Protein AF-A0AAV7EIC9-F1 (afdb_monomer_lite)

Sequence (655 aa):
MGVKTHQNSTESPRNNSTDSPRREMGEIDTRAPFQSVKAARSLFGEGASVTDSPTLKRPKTPASNEKVFVKETELHLALKVLNKFKEQLKNAEITRTQALSELEKAKRTVEELTQKLKTVTESKESALKATEAAKNEAKLLEDRSSADEKDDAAWKQELDNVREQYAAAISELDVAKQELRKIRQDFDASISAKVSAYKQTEGAELAAAANMDKASELSKEIALVQDSLAHVKLACVQAQEEQARIVTEKDAQKKSSILALEEIHKKLDTLKKEFDPEMARSLEEKLAETTTEVGVVELELQKLKLADLESVNTVTSELDDAKGTLQKVVEEESTLRNLVDSLKQEIESVKKEHSEMKEKEAEAESVAGNLHVRLRKTKSELELAMAAEAKARGSSEELMTTLQQLSVECQNAKKEAEKLKKEAEELKREAEAARVALTETEKKLEVALREAEGAKASEAIALDQIKILSEKTNAFRASTSEYAAQITISKDEHETLSKKVDESNSLAEMKVAAALAQVEAVRASENEALKRLEVLEKEIEEAEAATTEALKRAEMAEAAKRAVEGELRRWREKEQKKATDAATRILAETDKPVEGTPVQAEKRNPASTHAGSHKPEKTPSSKKSLLPTLSGIFQRRKSQLDGSSPSYLPGEKPV

Secondary structure (DSSP, 8-state):
--------------------PPPP-PPPP-------TTSGGGS------------PPP----HHHHHHHHHHHHHHHHHHHHHHHHHHHHHHHHHHHHHHHHHHHHHHHHHHHHHHHHHHHHHHHHHHHHHHHHHHHHHHHHHHHTS--S-TTHHHHHHHHHHHHHHHHHHHHHHHHHHHHHHHHHHHHHHHHHHHHHHHHHHHHHHHHHHHHHHHHHHHHHHHHHHHHHHHHHHHHHHHHHHHHHHHHHHHHHHHHHHHHHHHHHHHHHHHHS--SHHHHHHHHTTTTTTSSS-TTTHHHHHHHHHHHHHHHHHHHHHHHHHHHHHHHHHHHHHHHHHHHHHHHHHHHHHHHHHHHHHHHHHHHHHHHHHHHHHHHHHHHHHHHHHHHHHHHHHHHHHHHHHHHHHHHHHHHHHHHHHHHHHHHHHHHHHHHHHHHHHHHHHHHHHHHHHHHHHHHHHHHHHHHHHHHHHHHHHHHHH--S--------HHHHHHHHHHHHHHHHHHHHHHHHHHHHHHHHHHHHHHHHHHHHHHHHHHHHHHHHHHHHHHHHHHHHHHHHHHHHHHHHHHHHHHHHHHHHHHHHHHHSS-----------------------------------PPP--------------------------

Radius of gyration: 68.87 Å; chains: 1; bounding box: 153×77×237 Å

InterPro domains:
  IPR008545 WEB family [PF05701] (27-577)

Foldseek 3Di:
DDDDDDDDDDDDDDDDDDDDDDDDDDDDDDDDDDDDPPPVVPPDDDDDDDDDDDDDDDDDDPPLVVVLVVLVVVLVVLVVVLVVLVVVLVVLVVVLVVLVVVLVVLVVVLVVLVVVLVVLVVQLVVLVVQLVVLVVVLVVLVVVVVPDDPDPPPSVVVSVVSVVSNVVSVVSNVVSVVVNVVSVVVNVVSVVVNVVSVVVSVVSVVVSVVSVVVSVVSVVVSVVSVVVSVVSVVVVVVVVVVVVVVVVVVVVVVVVVVVVVVVVVVVVVVVVVVDDPPVVVVVVVVVVPVPPDPPPPPCVVVVVVVVVVVVVVVVVVVVVVVVVVVVVVVVVVVVVVVVVVVVVVVVVVVVVVVVVVVVVVVVVVVVVVVVVVVVVVVVVVVVVVVVVVVVVVVVVVVVVVVVVVVVVVVVVVVVVVVVVVVVVVVVVVVVVVVVVVVVVVVVVVVVVVVVVVVVVVVVVVVVVVVVVVVVVVVVVVVPPPDDPPPPCDDPVRVVVVVVVVVVVVVVVVVVVVVVVVVVVVVVVVVVVVVVVVVVVVVVVVVVVVVVVVVVVVVVVVVVVVVVVVVVVVVVVVVVVVVVVVVVVVVVVVVPDDDDDDDDDDDDDDDDDDDDDDDDDDDDDDDDDDDDDDDDDDDDDDDDDDDDDDDDDDDDDDDD

pLDDT: mean 75.14, std 21.31, range [27.12, 96.81]

Structure (mmCIF, N/CA/C/O backbone):
data_AF-A0AAV7EIC9-F1
#
_entry.id   AF-A0AAV7EIC9-F1
#
loop_
_atom_site.group_PDB
_atom_site.id
_atom_site.type_symbol
_atom_site.label_atom_id
_atom_site.label_alt_id
_atom_site.label_comp_id
_atom_site.label_asym_id
_atom_site.label_entity_id
_atom_site.label_seq_id
_atom_site.pdbx_PDB_ins_code
_atom_site.Cartn_x
_atom_site.Cartn_y
_atom_site.Cartn_z
_atom_site.occupancy
_atom_site.B_iso_or_equiv
_atom_site.auth_seq_id
_atom_site.auth_comp_id
_atom_site.auth_asym_id
_atom_site.auth_atom_id
_atom_site.pdbx_PDB_model_num
ATOM 1 N N . MET A 1 1 ? 23.488 -12.835 75.797 1.00 42.81 1 MET A N 1
ATOM 2 C CA . MET A 1 1 ? 23.343 -11.803 74.748 1.00 42.81 1 MET A CA 1
ATOM 3 C C . MET A 1 1 ? 21.946 -12.007 74.172 1.00 42.81 1 MET A C 1
ATOM 5 O O . MET A 1 1 ? 21.730 -13.027 73.548 1.00 42.81 1 MET A O 1
ATOM 9 N N . GLY A 1 2 ? 20.896 -11.356 74.675 1.00 34.75 2 GLY A N 1
ATOM 10 C CA . GLY A 1 2 ? 20.573 -9.943 74.452 1.00 34.75 2 GLY A CA 1
ATOM 11 C C . GLY A 1 2 ? 19.811 -9.807 73.123 1.00 34.75 2 GLY A C 1
ATOM 12 O O . GLY A 1 2 ? 20.437 -10.066 72.112 1.00 34.75 2 GLY A O 1
ATOM 13 N N . VAL A 1 3 ? 18.540 -9.414 72.978 1.00 33.09 3 VAL A N 1
ATOM 14 C CA . VAL A 1 3 ? 17.370 -9.139 73.837 1.00 33.09 3 VAL A CA 1
ATOM 15 C C . VAL A 1 3 ? 16.233 -8.729 72.852 1.00 33.09 3 VAL A C 1
ATOM 17 O O . VAL A 1 3 ? 16.550 -8.088 71.860 1.00 33.09 3 VAL A O 1
ATOM 20 N N . LYS A 1 4 ? 14.957 -9.044 73.163 1.00 34.38 4 LYS A N 1
ATOM 21 C CA . LYS A 1 4 ? 13.682 -8.351 72.773 1.00 34.38 4 LYS A CA 1
ATOM 22 C C . LYS A 1 4 ? 13.285 -8.216 71.280 1.00 34.38 4 LYS A C 1
ATOM 24 O O . LYS A 1 4 ? 14.040 -7.698 70.480 1.00 34.38 4 LYS A O 1
ATOM 29 N N . THR A 1 5 ? 12.161 -8.798 70.828 1.00 36.38 5 THR A N 1
ATOM 30 C CA . THR A 1 5 ? 10.716 -8.396 70.892 1.00 36.38 5 THR A CA 1
ATOM 31 C C . THR A 1 5 ? 10.291 -7.209 70.015 1.00 36.38 5 THR A C 1
ATOM 33 O O . THR A 1 5 ? 10.964 -6.186 70.040 1.00 36.38 5 THR A O 1
ATOM 36 N N . HIS A 1 6 ? 9.058 -7.335 69.478 1.00 34.56 6 HIS A N 1
ATOM 37 C CA . HIS A 1 6 ? 8.118 -6.288 69.009 1.00 34.56 6 HIS A CA 1
ATOM 38 C C . HIS A 1 6 ? 8.383 -5.689 67.615 1.00 34.56 6 HIS A C 1
ATOM 40 O O . HIS A 1 6 ? 9.529 -5.543 67.228 1.00 34.56 6 HIS A O 1
ATOM 46 N N . GLN A 1 7 ? 7.409 -5.266 66.800 1.00 34.81 7 GLN A N 1
ATOM 47 C CA . GLN A 1 7 ? 5.943 -5.386 66.685 1.00 34.81 7 GLN A CA 1
ATOM 48 C C . GLN A 1 7 ? 5.580 -4.663 65.364 1.00 34.81 7 GLN A C 1
ATOM 50 O O . GLN A 1 7 ? 6.291 -3.743 64.976 1.00 34.81 7 GLN A O 1
ATOM 55 N N . ASN A 1 8 ? 4.411 -4.993 64.810 1.00 30.36 8 ASN A N 1
ATOM 56 C CA . ASN A 1 8 ? 3.481 -4.100 64.099 1.00 30.36 8 ASN A CA 1
ATOM 57 C C . ASN A 1 8 ? 3.755 -3.568 62.676 1.00 30.36 8 ASN A C 1
ATOM 59 O O . ASN A 1 8 ? 4.689 -2.811 62.452 1.00 30.36 8 ASN A O 1
ATOM 63 N N . SER A 1 9 ? 2.729 -3.838 61.844 1.00 30.55 9 SER A N 1
ATOM 64 C CA . SER A 1 9 ? 2.040 -2.939 60.890 1.00 30.55 9 SER A CA 1
ATOM 65 C C . SER A 1 9 ? 2.854 -2.490 59.662 1.00 30.55 9 SER A C 1
ATOM 67 O O . SER A 1 9 ? 4.053 -2.300 59.751 1.00 30.55 9 SER A O 1
ATOM 69 N N . THR A 1 10 ? 2.323 -2.363 58.443 1.00 31.30 10 THR A N 1
ATOM 70 C CA . THR A 1 10 ? 1.071 -1.721 58.009 1.00 31.30 10 THR A CA 1
ATOM 71 C C . THR A 1 10 ? 0.826 -2.048 56.515 1.00 31.30 10 THR A C 1
ATOM 73 O O . THR A 1 10 ? 1.772 -2.293 55.775 1.00 31.30 10 THR A O 1
ATOM 76 N N . GLU A 1 11 ? -0.443 -1.962 56.098 1.00 30.25 11 GLU A N 1
ATOM 77 C CA . GLU A 1 11 ? -0.931 -1.488 54.780 1.00 30.25 11 GLU A CA 1
ATOM 78 C C . GLU A 1 11 ? -0.832 -2.353 53.493 1.00 30.25 11 GLU A C 1
ATOM 80 O O . GLU A 1 11 ? 0.192 -2.532 52.845 1.00 30.25 11 GLU A O 1
ATOM 85 N N . SER A 1 12 ? -2.027 -2.806 53.091 1.00 31.64 12 SER A N 1
ATOM 86 C CA . SER A 1 12 ? -2.542 -3.057 51.727 1.00 31.64 12 SER A CA 1
ATOM 87 C C . SER A 1 12 ? -2.731 -1.731 50.932 1.00 31.64 12 SER A C 1
ATOM 89 O O . SER A 1 12 ? -2.602 -0.682 51.557 1.00 31.64 12 SER A O 1
ATOM 91 N N . PRO A 1 13 ? -3.297 -1.679 49.695 1.00 47.28 13 PRO A N 1
ATOM 92 C CA . PRO A 1 13 ? -3.293 -2.596 48.529 1.00 47.28 13 PRO A CA 1
ATOM 93 C C . PRO A 1 13 ? -3.306 -1.869 47.131 1.00 47.28 13 PRO A C 1
ATOM 95 O O . PRO A 1 13 ? -3.344 -0.647 47.066 1.00 47.28 13 PRO A O 1
ATOM 98 N N . ARG A 1 14 ? -3.476 -2.649 46.031 1.00 33.47 14 ARG A N 1
ATOM 99 C CA . ARG A 1 14 ? -4.069 -2.290 44.696 1.00 33.47 14 ARG A CA 1
ATOM 100 C C . ARG A 1 14 ? -3.227 -1.376 43.773 1.00 33.47 14 ARG A C 1
ATOM 102 O O . ARG A 1 14 ? -2.422 -0.600 44.242 1.00 33.47 14 ARG A O 1
ATOM 109 N N . ASN A 1 15 ? -3.332 -1.360 42.440 1.00 32.25 15 ASN A N 1
ATOM 110 C CA . ASN A 1 15 ? -4.218 -1.946 41.424 1.00 32.25 15 ASN A CA 1
ATOM 111 C C . ASN A 1 15 ? -3.522 -1.756 40.055 1.00 32.25 15 ASN A C 1
ATOM 113 O O . ASN A 1 15 ? -2.793 -0.783 39.897 1.00 32.25 15 ASN A O 1
ATOM 117 N N . ASN A 1 16 ? -3.824 -2.585 39.050 1.00 27.12 16 ASN A N 1
ATOM 118 C CA . ASN A 1 16 ? -3.844 -2.146 37.648 1.00 27.12 16 ASN A CA 1
ATOM 119 C C . ASN A 1 16 ? -4.686 -3.106 36.794 1.00 27.12 16 ASN A C 1
ATOM 121 O O . ASN A 1 16 ? -4.271 -4.225 36.513 1.00 27.12 16 ASN A O 1
ATOM 125 N N . SER A 1 17 ? -5.854 -2.623 36.374 1.00 32.50 17 SER A N 1
ATOM 126 C CA . SER A 1 17 ? -6.601 -3.053 35.183 1.00 32.50 17 SER A CA 1
ATOM 127 C C . SER A 1 17 ? -7.650 -1.963 34.917 1.00 32.50 17 SER A C 1
ATOM 129 O O . SER A 1 17 ? -8.604 -1.832 35.677 1.00 32.50 17 SER A O 1
ATOM 131 N N . THR A 1 18 ? -7.342 -0.944 34.112 1.00 33.22 18 THR A N 1
ATOM 132 C CA . THR A 1 18 ? -7.684 -0.845 32.677 1.00 33.22 18 THR A CA 1
ATOM 133 C C . THR A 1 18 ? -9.107 -1.286 32.361 1.00 33.22 18 THR A C 1
ATOM 135 O O . THR A 1 18 ? -9.362 -2.459 32.100 1.00 33.22 18 THR A O 1
ATOM 138 N N . ASP A 1 19 ? -9.993 -0.296 32.342 1.00 31.25 19 ASP A N 1
ATOM 139 C CA . ASP A 1 19 ? -11.338 -0.370 31.791 1.00 31.25 19 ASP A CA 1
ATOM 140 C C . ASP A 1 19 ? -11.362 0.319 30.412 1.00 31.25 19 ASP A C 1
ATOM 142 O O . ASP A 1 19 ? -10.590 1.245 30.132 1.00 31.25 19 ASP A O 1
ATOM 146 N N . SER A 1 20 ? -12.219 -0.161 29.518 1.00 38.59 20 SER A N 1
ATOM 147 C CA . SER A 1 20 ? -12.491 0.416 28.198 1.00 38.59 20 SER A CA 1
ATOM 148 C C . SER A 1 20 ? -13.968 0.216 27.841 1.00 38.59 20 SER A C 1
ATOM 150 O O . SER A 1 20 ? -14.608 -0.714 28.317 1.00 38.59 20 SER A O 1
ATOM 152 N N . PRO A 1 21 ? -14.543 1.115 27.024 1.00 48.31 21 PRO A N 1
ATOM 153 C CA . PRO A 1 21 ? -15.693 1.914 27.438 1.00 48.31 21 PRO A CA 1
ATOM 154 C C . PRO A 1 21 ? -17.033 1.375 26.930 1.00 48.31 21 PRO A C 1
ATOM 156 O O . PRO A 1 21 ? -17.124 0.766 25.859 1.00 48.31 21 PRO A O 1
ATOM 159 N N . ARG A 1 22 ? -18.109 1.695 27.659 1.00 33.72 22 ARG A N 1
ATOM 160 C CA . ARG A 1 22 ? -19.490 1.458 27.227 1.00 33.72 22 ARG A CA 1
ATOM 161 C C . ARG A 1 22 ? -20.173 2.706 26.696 1.00 33.72 22 ARG A C 1
ATOM 163 O O . ARG A 1 22 ? -19.945 3.823 27.135 1.00 33.72 22 ARG A O 1
ATOM 170 N N . ARG A 1 23 ? -20.997 2.426 25.693 1.00 33.53 23 ARG A N 1
ATOM 171 C CA . ARG A 1 23 ? -21.670 3.315 24.758 1.00 33.53 23 ARG A CA 1
ATOM 172 C C . ARG A 1 23 ? -22.960 3.872 25.372 1.00 33.53 23 ARG A C 1
ATOM 174 O O . ARG A 1 23 ? -23.758 3.127 25.928 1.00 33.53 23 ARG A O 1
ATOM 181 N N . GLU A 1 24 ? -23.112 5.173 25.203 1.00 36.16 24 GLU A N 1
ATOM 182 C CA . GLU A 1 24 ? -24.175 6.085 25.623 1.00 36.16 24 GLU A CA 1
ATOM 183 C C . GLU A 1 24 ? -25.475 5.873 24.807 1.00 36.16 24 GLU A C 1
ATOM 185 O O . GLU A 1 24 ? -25.420 5.686 23.588 1.00 36.16 24 GLU A O 1
ATOM 190 N N . MET A 1 25 ? -26.641 5.897 25.464 1.00 37.19 25 MET A N 1
ATOM 191 C CA . MET A 1 25 ? -27.967 6.056 24.842 1.00 37.19 25 MET A CA 1
ATOM 192 C C . MET A 1 25 ? -28.648 7.271 25.483 1.00 37.19 25 MET A C 1
ATOM 194 O O . MET A 1 25 ? -28.680 7.373 26.704 1.00 37.19 25 MET A O 1
ATOM 198 N N . GLY A 1 26 ? -29.131 8.196 24.647 1.00 37.78 26 GLY A N 1
ATOM 199 C CA . GLY A 1 26 ? -29.594 9.530 25.036 1.00 37.78 26 GLY A CA 1
ATOM 200 C C . GLY A 1 26 ? -31.025 9.608 25.581 1.00 37.78 26 GLY A C 1
ATOM 201 O O . GLY A 1 26 ? -31.898 8.826 25.205 1.00 37.78 26 GLY A O 1
ATOM 202 N N . GLU A 1 27 ? -31.244 10.602 26.441 1.00 42.41 27 GLU A N 1
ATOM 203 C CA . GLU A 1 27 ? -32.528 10.967 27.047 1.00 42.41 27 GLU A CA 1
ATOM 204 C C . GLU A 1 27 ? -33.327 11.954 26.175 1.00 42.41 27 GLU A C 1
ATOM 206 O O . GLU A 1 27 ? -32.766 12.809 25.488 1.00 42.41 27 GLU A O 1
ATOM 211 N N . ILE A 1 28 ? -34.658 11.836 26.216 1.00 39.53 28 ILE A N 1
ATOM 212 C CA . ILE A 1 28 ? -35.615 12.708 25.520 1.00 39.53 28 ILE A CA 1
ATOM 213 C C . ILE A 1 28 ? -36.147 13.760 26.505 1.00 39.53 28 ILE A C 1
ATOM 215 O O . ILE A 1 28 ? -36.681 13.419 27.557 1.00 39.53 28 ILE A O 1
ATOM 219 N N . ASP A 1 29 ? -36.039 15.033 26.119 1.00 42.50 29 ASP A N 1
ATOM 220 C CA . ASP A 1 29 ? -36.576 16.216 26.805 1.00 42.50 29 ASP A CA 1
ATOM 221 C C . ASP A 1 29 ? -38.111 16.314 26.653 1.00 42.50 29 ASP A C 1
ATOM 223 O O . ASP A 1 29 ? -38.640 16.308 25.539 1.00 42.50 29 ASP A O 1
ATOM 227 N N . THR A 1 30 ? -38.842 16.408 27.771 1.00 51.78 30 THR A N 1
ATOM 228 C CA . THR A 1 30 ? -40.317 16.454 27.824 1.00 51.78 30 THR A CA 1
ATOM 229 C C . THR A 1 30 ? -40.873 17.758 28.412 1.00 51.78 30 THR A C 1
ATOM 231 O O . THR A 1 30 ? -41.764 17.724 29.266 1.00 51.78 30 THR A O 1
ATOM 234 N N . ARG A 1 31 ? -40.390 18.934 27.998 1.00 55.50 31 ARG A N 1
ATOM 235 C CA . ARG A 1 31 ? -40.968 20.219 28.450 1.00 55.50 31 ARG A CA 1
ATOM 236 C C . ARG A 1 31 ? -41.865 20.910 27.414 1.00 55.50 31 ARG A C 1
ATOM 238 O O . ARG A 1 31 ? -41.378 21.421 26.413 1.00 55.50 31 ARG A O 1
ATOM 245 N N . ALA A 1 32 ? -43.160 21.034 27.741 1.00 46.91 32 ALA A N 1
ATOM 246 C CA . ALA A 1 32 ? -44.090 22.096 27.302 1.00 46.91 32 ALA A CA 1
ATOM 247 C C . ALA A 1 32 ? -45.323 22.162 28.266 1.00 46.91 32 ALA A C 1
ATOM 249 O O . ALA A 1 32 ? -45.526 21.213 29.020 1.00 46.91 32 ALA A O 1
ATOM 250 N N . PRO A 1 33 ? -46.116 23.259 28.338 1.00 53.97 33 PRO A N 1
ATOM 251 C CA . PRO A 1 33 ? -46.272 24.046 29.567 1.00 53.97 33 PRO A CA 1
ATOM 252 C C . PRO A 1 33 ? -47.653 23.966 30.256 1.00 53.97 33 PRO A C 1
ATOM 254 O O . PRO A 1 33 ? -48.680 23.671 29.652 1.00 53.97 33 PRO A O 1
ATOM 257 N N . PHE A 1 34 ? -47.663 24.292 31.549 1.00 46.66 34 PHE A N 1
ATOM 258 C CA . PHE A 1 34 ? -48.808 24.222 32.465 1.00 46.66 34 PHE A CA 1
ATOM 259 C C . PHE A 1 34 ? -49.866 25.314 32.195 1.00 46.66 34 PHE A C 1
ATOM 261 O O . PHE A 1 34 ? -49.526 26.494 32.101 1.00 46.66 34 PHE A O 1
ATOM 268 N N . GLN A 1 35 ? -51.153 24.939 32.160 1.00 44.91 35 GLN A N 1
ATOM 269 C CA . GLN A 1 35 ? -52.291 25.866 32.264 1.00 44.91 35 GLN A CA 1
ATOM 270 C C . GLN A 1 35 ? -52.958 25.788 33.653 1.00 44.91 35 GLN A C 1
ATOM 272 O O . GLN A 1 35 ? -52.961 24.757 34.319 1.00 44.91 35 GLN A O 1
ATOM 277 N N . SER A 1 36 ? -53.482 26.939 34.074 1.00 57.16 36 SER A N 1
ATOM 278 C CA . SER A 1 36 ? -53.923 27.351 35.415 1.00 57.16 36 SER A CA 1
ATOM 279 C C . SER A 1 36 ? -54.903 26.425 36.166 1.00 57.16 36 SER A C 1
ATOM 281 O O . SER A 1 36 ? -55.896 25.938 35.629 1.00 57.16 36 SER A O 1
ATOM 283 N N . VAL A 1 37 ? -54.673 26.324 37.482 1.00 49.69 37 VAL A N 1
ATOM 284 C CA . VAL A 1 37 ? -55.362 25.535 38.532 1.00 49.69 37 VAL A CA 1
ATOM 285 C C . VAL A 1 37 ? -56.864 25.864 38.703 1.00 49.69 37 VAL A C 1
ATOM 287 O O . VAL A 1 37 ? -57.566 25.243 39.497 1.00 49.69 37 VAL A O 1
ATOM 290 N N . LYS A 1 38 ? -57.418 26.805 37.931 1.00 50.28 38 LYS A N 1
ATOM 291 C CA . LYS A 1 38 ? -58.826 27.222 38.046 1.00 50.28 38 LYS A CA 1
ATOM 292 C C . LYS A 1 38 ? -59.818 26.317 37.292 1.00 50.28 38 LYS A C 1
ATOM 294 O O . LYS A 1 38 ? -61.005 26.368 37.591 1.00 50.28 38 LYS A O 1
ATOM 299 N N . ALA A 1 39 ? -59.354 25.464 36.372 1.00 50.66 39 ALA A N 1
ATOM 300 C CA . ALA A 1 39 ? -60.218 24.576 35.578 1.00 50.66 39 ALA A CA 1
ATOM 301 C C . ALA A 1 39 ? -60.496 23.199 36.225 1.00 50.66 39 ALA A C 1
ATOM 303 O O . ALA A 1 39 ? -61.476 22.546 35.881 1.00 50.66 39 ALA A O 1
ATOM 304 N N . ALA A 1 40 ? -59.698 22.761 37.207 1.00 51.38 40 ALA A N 1
ATOM 305 C CA . ALA A 1 40 ? -59.853 21.438 37.831 1.00 51.38 40 ALA A CA 1
ATOM 306 C C . ALA A 1 40 ? -60.915 21.380 38.950 1.00 51.38 40 ALA A C 1
ATOM 308 O O . ALA A 1 40 ? -61.180 20.314 39.500 1.00 51.38 40 ALA A O 1
ATOM 309 N N . ARG A 1 41 ? -61.548 22.510 39.295 1.00 41.44 41 ARG A N 1
ATOM 310 C CA . ARG A 1 41 ? -62.492 22.597 40.423 1.00 41.44 41 ARG A CA 1
ATOM 311 C C . ARG A 1 41 ? -63.969 22.415 40.037 1.00 41.44 41 ARG A C 1
ATOM 313 O O . ARG A 1 41 ? -64.828 22.566 40.893 1.00 41.44 41 ARG A O 1
ATOM 320 N N . SER A 1 42 ? -64.261 22.059 38.781 1.00 51.31 42 SER A N 1
ATOM 321 C CA . SER A 1 42 ? -65.627 21.800 38.284 1.00 51.31 42 SER A CA 1
ATOM 322 C C . SER A 1 42 ? -65.912 20.322 37.959 1.00 51.31 42 SER A C 1
ATOM 324 O O . SER A 1 42 ? -66.970 20.023 37.417 1.00 51.31 42 SER A O 1
ATOM 326 N N . LEU A 1 43 ? -64.996 19.396 38.277 1.00 53.94 43 LEU A N 1
ATOM 327 C CA . LEU A 1 43 ? -65.177 17.949 38.045 1.00 53.94 43 LEU A CA 1
ATOM 328 C C . LEU A 1 43 ? -65.571 17.151 39.301 1.00 53.94 43 LEU A C 1
ATOM 330 O O . LEU A 1 43 ? -65.796 15.952 39.203 1.00 53.94 43 LEU A O 1
ATOM 334 N N . PHE A 1 44 ? -65.677 17.798 40.468 1.00 50.31 44 PHE A N 1
ATOM 335 C CA . PHE A 1 44 ? -66.013 17.134 41.736 1.00 50.31 44 PHE A CA 1
ATOM 336 C C . PHE A 1 44 ? -67.099 17.885 42.513 1.00 50.31 44 PHE A C 1
ATOM 338 O O . PHE A 1 44 ? -66.913 18.277 43.663 1.00 50.31 44 PHE A O 1
ATOM 345 N N . GLY A 1 45 ? -68.238 18.095 41.855 1.00 38.72 45 GLY A N 1
ATOM 346 C CA . GLY A 1 45 ? -69.483 18.500 42.493 1.00 38.72 45 GLY A CA 1
ATOM 347 C C . GLY A 1 45 ? -70.547 17.416 42.328 1.00 38.72 45 GLY A C 1
ATOM 348 O O . GLY A 1 45 ? -71.132 17.316 41.259 1.00 38.72 45 GLY A O 1
ATOM 349 N N . GLU A 1 46 ? -70.782 16.686 43.424 1.00 37.56 46 GLU A N 1
ATOM 350 C CA . GLU A 1 46 ? -72.118 16.306 43.923 1.00 37.56 46 GLU A CA 1
ATOM 351 C C . GLU A 1 46 ? -72.818 15.040 43.368 1.00 37.56 46 GLU A C 1
ATOM 353 O O . GLU A 1 46 ? -73.219 14.976 42.212 1.00 37.56 46 GLU A O 1
ATOM 358 N N . GLY A 1 47 ? -73.043 14.049 44.257 1.00 34.75 47 GLY A N 1
ATOM 359 C CA . GLY A 1 47 ? -74.101 13.034 44.098 1.00 34.75 47 GLY A CA 1
ATOM 360 C C . GLY A 1 47 ? -73.797 11.584 44.531 1.00 34.75 47 GLY A C 1
ATOM 361 O O . GLY A 1 47 ? -73.399 10.779 43.706 1.00 34.75 47 GLY A O 1
ATOM 362 N N . ALA A 1 48 ? -74.116 11.256 45.793 1.00 34.31 48 ALA A N 1
ATOM 363 C CA . ALA A 1 48 ? -74.636 9.968 46.312 1.00 34.31 48 ALA A CA 1
ATOM 364 C C . ALA A 1 48 ? -73.801 8.643 46.351 1.00 34.31 48 ALA A C 1
ATOM 366 O O . ALA A 1 48 ? -73.524 8.000 45.349 1.00 34.31 48 ALA A O 1
ATOM 367 N N . SER A 1 49 ? -73.581 8.195 47.602 1.00 33.28 49 SER A N 1
ATOM 368 C CA . SER A 1 49 ? -73.670 6.836 48.204 1.00 33.28 49 SER A CA 1
ATOM 369 C C . SER A 1 49 ? -72.861 5.601 47.721 1.00 33.28 49 SER A C 1
ATOM 371 O O . SER A 1 49 ? -73.138 5.033 46.674 1.00 33.28 49 SER A O 1
ATOM 373 N N . VAL A 1 50 ? -72.039 5.095 48.665 1.00 40.84 50 VAL A N 1
ATOM 374 C CA . VAL A 1 50 ? -71.877 3.701 49.178 1.00 40.84 50 VAL A CA 1
ATOM 375 C C . VAL A 1 50 ? -71.470 2.562 48.218 1.00 40.84 50 VAL A C 1
ATOM 377 O O . VAL A 1 50 ? -72.299 2.042 47.482 1.00 40.84 50 VAL A O 1
ATOM 380 N N . THR A 1 51 ? -70.226 2.069 48.347 1.00 34.34 51 THR A N 1
ATOM 381 C CA . THR A 1 51 ? -69.823 0.664 48.666 1.00 34.34 51 THR A CA 1
ATOM 382 C C . THR A 1 51 ? -68.316 0.426 48.422 1.00 34.34 51 THR A C 1
ATOM 384 O O . THR A 1 51 ? -67.676 1.101 47.622 1.00 34.34 51 THR A O 1
ATOM 387 N N . ASP A 1 52 ? -67.759 -0.518 49.181 1.00 33.50 52 ASP A N 1
ATOM 388 C CA . ASP A 1 52 ? -66.343 -0.821 49.433 1.00 33.50 52 ASP A CA 1
ATOM 389 C C . ASP A 1 52 ? -65.468 -1.298 48.249 1.00 33.50 52 ASP A C 1
ATOM 391 O O . ASP A 1 52 ? -65.848 -2.170 47.470 1.00 33.50 52 ASP A O 1
ATOM 395 N N . SER A 1 53 ? -64.209 -0.835 48.196 1.00 33.28 53 SER A N 1
ATOM 396 C CA . SER A 1 53 ? -62.975 -1.653 48.345 1.00 33.28 53 SER A CA 1
ATOM 397 C C . SER A 1 53 ? -61.734 -0.981 47.708 1.00 33.28 53 SER A C 1
ATOM 399 O O . SER A 1 53 ? -61.840 -0.347 46.655 1.00 33.28 53 SER A O 1
ATOM 401 N N . PRO A 1 54 ? -60.528 -1.112 48.303 1.00 39.22 54 PRO A N 1
ATOM 402 C CA . PRO A 1 54 ? -59.319 -0.483 47.785 1.00 39.22 54 PRO A CA 1
ATOM 403 C C . PRO A 1 54 ? -58.564 -1.418 46.828 1.00 39.22 54 PRO A C 1
ATOM 405 O O . PRO A 1 54 ? -57.987 -2.431 47.227 1.00 39.22 54 PRO A O 1
ATOM 408 N N . THR A 1 55 ? -58.494 -1.055 45.548 1.00 35.12 55 THR A N 1
ATOM 409 C CA . THR A 1 55 ? -57.562 -1.671 44.594 1.00 35.12 55 THR A CA 1
ATOM 410 C C . THR A 1 55 ? -56.133 -1.208 44.880 1.00 35.12 55 THR A C 1
ATOM 412 O O . THR A 1 55 ? -55.738 -0.092 44.533 1.00 35.12 55 THR A O 1
ATOM 415 N N . LEU A 1 56 ? -55.349 -2.087 45.506 1.00 39.50 56 LEU A N 1
ATOM 416 C CA . LEU A 1 56 ? -53.895 -1.989 45.622 1.00 39.50 56 LEU A CA 1
ATOM 417 C C . LEU A 1 56 ? -53.255 -1.929 44.230 1.00 39.50 56 LEU A C 1
ATOM 419 O O . LEU A 1 56 ? -53.440 -2.807 43.385 1.00 39.50 56 LEU A O 1
ATOM 423 N N . LYS A 1 57 ? -52.476 -0.870 44.005 1.00 42.47 57 LYS A N 1
ATOM 424 C CA . LYS A 1 57 ? -51.656 -0.681 42.811 1.00 42.47 57 LYS A CA 1
ATOM 425 C C . LYS A 1 57 ? -50.647 -1.827 42.688 1.00 42.47 57 LYS A C 1
ATOM 427 O O . LYS A 1 57 ? -49.824 -2.055 43.567 1.00 42.47 57 LYS A O 1
ATOM 432 N N . ARG A 1 58 ? -50.708 -2.516 41.553 1.00 38.12 58 ARG A N 1
ATOM 433 C CA . ARG A 1 58 ? -49.753 -3.525 41.086 1.00 38.12 58 ARG A CA 1
ATOM 434 C C . ARG A 1 58 ? -48.370 -2.879 40.871 1.00 38.12 58 ARG A C 1
ATOM 436 O O . ARG A 1 58 ? -48.293 -1.954 40.059 1.00 38.12 58 ARG A O 1
ATOM 443 N N . PRO A 1 59 ? -47.276 -3.350 41.498 1.00 38.41 59 PRO A N 1
ATOM 444 C CA . PRO A 1 59 ? -45.940 -2.957 41.082 1.00 38.41 59 PRO A CA 1
ATOM 445 C C . PRO A 1 59 ? -45.557 -3.780 39.846 1.00 38.41 59 PRO A C 1
ATOM 447 O O . PRO A 1 59 ? -45.460 -5.005 39.893 1.00 38.41 59 PRO A O 1
ATOM 450 N N . LYS A 1 60 ? -45.384 -3.107 38.706 1.00 43.72 60 LYS A N 1
ATOM 451 C CA . LYS A 1 60 ? -44.668 -3.665 37.552 1.00 43.72 60 LYS A CA 1
ATOM 452 C C . LYS A 1 60 ? -43.197 -3.771 37.950 1.00 43.72 60 LYS A C 1
ATOM 454 O O . LYS A 1 60 ? -42.615 -2.754 38.297 1.00 43.72 60 LYS A O 1
ATOM 459 N N . THR A 1 61 ? -42.606 -4.960 37.889 1.00 45.72 61 THR A N 1
ATOM 460 C CA . THR A 1 61 ? -41.157 -5.181 38.026 1.00 45.72 61 THR A CA 1
ATOM 461 C C . THR A 1 61 ? -40.493 -5.136 36.641 1.00 45.72 61 THR A C 1
ATOM 463 O O . THR A 1 61 ? -40.691 -6.076 35.869 1.00 45.72 61 THR A O 1
ATOM 466 N N . PRO A 1 62 ? -39.716 -4.091 36.286 1.00 52.41 62 PRO A N 1
ATOM 467 C CA . PRO A 1 62 ? -38.992 -4.013 35.009 1.00 52.41 62 PRO A CA 1
ATOM 468 C C . PRO A 1 62 ? -37.546 -4.541 35.106 1.00 52.41 62 PRO A C 1
ATOM 470 O O . PRO A 1 62 ? -36.945 -4.895 34.095 1.00 52.41 62 PRO A O 1
ATOM 473 N N . ALA A 1 63 ? -36.995 -4.639 36.321 1.00 54.72 63 ALA A N 1
ATOM 474 C CA . ALA A 1 63 ? -35.550 -4.722 36.546 1.00 54.72 63 ALA A CA 1
ATOM 475 C C . ALA A 1 63 ? -34.875 -6.029 36.076 1.00 54.72 63 ALA A C 1
ATOM 477 O O . ALA A 1 63 ? -33.683 -6.026 35.771 1.00 54.72 63 ALA A O 1
ATOM 478 N N . SER A 1 64 ? -35.590 -7.161 36.018 1.00 57.28 64 SER A N 1
ATOM 479 C CA . SER A 1 64 ? -35.009 -8.433 35.552 1.00 57.28 64 SER A CA 1
ATOM 480 C C . SER A 1 64 ? -34.931 -8.511 34.026 1.00 57.28 64 SER A C 1
ATOM 482 O O . SER A 1 64 ? -33.911 -8.933 33.485 1.00 57.28 64 SER A O 1
ATOM 484 N N . ASN A 1 65 ? -35.971 -8.045 33.331 1.00 56.03 65 ASN A N 1
ATOM 485 C CA . ASN A 1 65 ? -36.002 -7.994 31.870 1.00 56.03 65 ASN A CA 1
ATOM 486 C C . ASN A 1 65 ? -34.960 -7.011 31.337 1.00 56.03 65 ASN A C 1
ATOM 488 O O . ASN A 1 65 ? -34.262 -7.319 30.378 1.00 56.03 65 ASN A O 1
ATOM 492 N N . GLU A 1 66 ? -34.794 -5.870 32.003 1.00 61.72 66 GLU A N 1
ATOM 493 C CA . GLU A 1 66 ? -33.784 -4.872 31.653 1.00 61.72 66 GLU A CA 1
ATOM 494 C C . GLU A 1 66 ? -32.359 -5.450 31.706 1.00 61.72 66 GLU A C 1
ATOM 496 O O . GLU A 1 66 ? -31.595 -5.294 30.756 1.00 61.72 66 GLU A O 1
ATOM 501 N N . LYS A 1 67 ? -32.025 -6.240 32.739 1.00 67.00 67 LYS A N 1
ATOM 502 C CA . LYS A 1 67 ? -30.725 -6.936 32.834 1.00 67.00 67 LYS A CA 1
ATOM 503 C C . LYS A 1 67 ? -30.515 -7.987 31.736 1.00 67.00 67 LYS A C 1
ATOM 505 O O . LYS A 1 67 ? -29.386 -8.150 31.272 1.00 67.00 67 LYS A O 1
ATOM 510 N N . VAL A 1 68 ? -31.569 -8.694 31.316 1.00 67.75 68 VAL A N 1
ATOM 511 C CA . VAL A 1 68 ? -31.510 -9.652 30.194 1.00 67.75 68 VAL A CA 1
ATOM 512 C C . VAL A 1 68 ? -31.253 -8.917 28.878 1.00 67.75 68 VAL A C 1
ATOM 514 O O . VAL A 1 68 ? -30.341 -9.301 28.149 1.00 67.75 68 VAL A O 1
ATOM 517 N N . PHE A 1 69 ? -31.980 -7.827 28.614 1.00 68.06 69 PHE A N 1
ATOM 518 C CA . PHE A 1 69 ? -31.793 -7.013 27.410 1.00 68.06 69 PHE A CA 1
ATOM 519 C C . PHE A 1 69 ? -30.400 -6.392 27.341 1.00 68.06 69 PHE A C 1
ATOM 521 O O . PHE A 1 69 ? -29.765 -6.447 26.289 1.00 68.06 69 PHE A O 1
ATOM 528 N N . VAL A 1 70 ? -29.890 -5.865 28.459 1.00 75.19 70 VAL A N 1
ATOM 529 C CA . VAL A 1 70 ? -28.526 -5.330 28.525 1.00 75.19 70 VAL A CA 1
ATOM 530 C C . VAL A 1 70 ? -27.533 -6.418 28.128 1.00 75.19 70 VAL A C 1
ATOM 532 O O . VAL A 1 70 ? -26.864 -6.235 27.115 1.00 75.19 70 VAL A O 1
ATOM 535 N N . LYS A 1 71 ? -27.523 -7.584 28.794 1.00 76.06 71 LYS A N 1
ATOM 536 C CA . LYS A 1 71 ? -26.624 -8.712 28.465 1.00 76.06 71 LYS A CA 1
ATOM 537 C C . LYS A 1 71 ? -26.740 -9.197 27.009 1.00 76.06 71 LYS A C 1
ATOM 539 O O . LYS A 1 71 ? -25.736 -9.525 26.379 1.00 76.06 71 LYS A O 1
ATOM 544 N N . GLU A 1 72 ? -27.946 -9.208 26.449 1.00 74.81 72 GLU A N 1
ATOM 545 C CA . GLU A 1 72 ? -28.212 -9.627 25.066 1.00 74.81 72 GLU A CA 1
ATOM 546 C C . GLU A 1 72 ? -27.704 -8.604 24.031 1.00 74.81 72 GLU A C 1
ATOM 548 O O . GLU A 1 72 ? -27.205 -8.982 22.967 1.00 74.81 72 GLU A O 1
ATOM 553 N N . THR A 1 73 ? -27.733 -7.307 24.358 1.00 78.44 73 THR A N 1
ATOM 554 C CA . THR A 1 73 ? -27.091 -6.270 23.532 1.00 78.44 73 THR A CA 1
ATOM 555 C C . THR A 1 73 ? -25.562 -6.333 23.583 1.00 78.44 73 THR A C 1
ATOM 557 O O . THR A 1 73 ? -24.915 -6.138 22.550 1.00 78.44 73 THR A O 1
ATOM 560 N N . GLU A 1 74 ? -24.965 -6.672 24.733 1.00 78.00 74 GLU A N 1
ATOM 561 C CA . GLU A 1 74 ? -23.508 -6.884 24.850 1.00 78.00 74 GLU A CA 1
ATOM 562 C C . GLU A 1 74 ? -23.059 -8.063 23.995 1.00 78.00 74 GLU A C 1
ATOM 564 O O . GLU A 1 74 ? -22.088 -7.946 23.248 1.00 78.00 74 GLU A O 1
ATOM 569 N N . LEU A 1 75 ? -23.808 -9.169 24.054 1.00 79.25 75 LEU A N 1
ATOM 570 C CA . LEU A 1 75 ? -23.551 -10.362 23.257 1.00 79.25 75 LEU A CA 1
ATOM 571 C C . LEU A 1 75 ? -23.579 -10.046 21.756 1.00 79.25 75 LEU A C 1
ATOM 573 O O . LEU A 1 75 ? -22.677 -10.445 21.020 1.00 79.25 75 LEU A O 1
ATOM 577 N N . HIS A 1 76 ? -24.571 -9.280 21.296 1.00 81.25 76 HIS A N 1
ATOM 578 C CA . HIS A 1 76 ? -24.636 -8.844 19.900 1.00 81.25 76 HIS A CA 1
ATOM 579 C C . HIS A 1 76 ? -23.442 -7.973 19.490 1.00 81.25 76 HIS A C 1
ATOM 581 O O . HIS A 1 76 ? -22.909 -8.137 18.387 1.00 81.25 76 HIS A O 1
ATOM 587 N N . LEU A 1 77 ? -22.995 -7.058 20.357 1.00 83.62 77 LEU A N 1
ATOM 588 C CA . LEU A 1 77 ? -21.793 -6.264 20.103 1.00 83.62 77 LEU A CA 1
ATOM 589 C C . LEU A 1 77 ? -20.545 -7.148 20.009 1.00 83.62 77 LEU A C 1
ATOM 591 O O . LEU A 1 77 ? -19.768 -6.992 19.065 1.00 83.62 77 LEU A O 1
ATOM 595 N N . ALA A 1 78 ? -20.375 -8.080 20.948 1.00 74.06 78 ALA A N 1
ATOM 596 C CA . ALA A 1 78 ? -19.239 -8.993 20.993 1.00 74.06 78 ALA A CA 1
ATOM 597 C C . ALA A 1 78 ? -19.195 -9.899 19.752 1.00 74.06 78 ALA A C 1
ATOM 599 O O . ALA A 1 78 ? -18.150 -10.017 19.117 1.00 74.06 78 ALA A O 1
ATOM 600 N N . LEU A 1 79 ? -20.338 -10.441 19.314 1.00 80.75 79 LEU A N 1
ATOM 601 C CA . LEU A 1 79 ? -20.445 -11.211 18.068 1.00 80.75 79 LEU A CA 1
ATOM 602 C C . LEU A 1 79 ? -20.080 -10.378 16.832 1.00 80.75 79 LEU A C 1
ATOM 604 O O . LEU A 1 79 ? -19.398 -10.863 15.927 1.00 80.75 79 LEU A O 1
ATOM 608 N N . LYS A 1 80 ? -20.488 -9.104 16.788 1.00 88.88 80 LYS A N 1
ATOM 609 C CA . LYS A 1 80 ? -20.125 -8.195 15.691 1.00 88.88 80 LYS A CA 1
ATOM 610 C C . LYS A 1 80 ? -18.622 -7.912 15.663 1.00 88.88 80 LYS A C 1
ATOM 612 O O . LYS A 1 80 ? -18.035 -7.869 14.583 1.00 88.88 80 LYS A O 1
ATOM 617 N N . VAL A 1 81 ? -17.999 -7.723 16.825 1.00 84.00 81 VAL A N 1
ATOM 618 C CA . VAL A 1 81 ? -16.546 -7.530 16.955 1.00 84.00 81 VAL A CA 1
ATOM 619 C C . VAL A 1 81 ? -15.788 -8.809 16.583 1.00 84.00 81 VAL A C 1
ATOM 621 O O . VAL A 1 81 ? -14.852 -8.742 15.791 1.00 84.00 81 VAL A O 1
ATOM 624 N N . LEU A 1 82 ? -16.243 -9.977 17.044 1.00 82.44 82 LEU A N 1
ATOM 625 C CA . LEU A 1 82 ? -15.694 -11.282 16.669 1.00 82.44 82 LEU A CA 1
ATOM 626 C C . LEU A 1 82 ? -15.718 -11.487 15.150 1.00 82.44 82 LEU A C 1
ATOM 628 O O . LEU A 1 82 ? -14.727 -11.918 14.567 1.00 82.44 82 LEU A O 1
ATOM 632 N N . ASN A 1 83 ? -16.829 -11.152 14.491 1.00 86.62 83 ASN A N 1
ATOM 633 C CA . ASN A 1 83 ? -16.936 -11.270 13.038 1.00 86.62 83 ASN A CA 1
ATOM 634 C C . ASN A 1 83 ? -15.961 -10.339 12.306 1.00 86.62 83 ASN A C 1
ATOM 636 O O . ASN A 1 83 ? -15.338 -10.774 11.341 1.00 86.62 83 ASN A O 1
ATOM 640 N N . LYS A 1 84 ? -15.750 -9.110 12.800 1.00 90.38 84 LYS A N 1
ATOM 641 C CA . LYS A 1 84 ? -14.715 -8.212 12.258 1.00 90.38 84 LYS A CA 1
ATOM 642 C C . LYS A 1 84 ? -13.314 -8.804 12.400 1.00 90.38 84 LYS A C 1
ATOM 644 O O . LYS A 1 84 ? -12.545 -8.764 11.446 1.00 90.38 84 LYS A O 1
ATOM 649 N N . PHE A 1 85 ? -12.983 -9.377 13.557 1.00 78.69 85 PHE A N 1
ATOM 650 C CA . PHE A 1 85 ? -11.682 -10.021 13.754 1.00 78.69 85 PHE A CA 1
ATOM 651 C C . PHE A 1 85 ? -11.507 -11.266 12.878 1.00 78.69 85 PHE A C 1
ATOM 653 O O . PHE A 1 85 ? -10.436 -11.461 12.314 1.00 78.69 85 PHE A O 1
ATOM 660 N N . LYS A 1 86 ? -12.559 -12.069 12.677 1.00 84.94 86 LYS A N 1
ATOM 661 C CA . LYS A 1 86 ? -12.540 -13.199 11.730 1.00 84.94 86 LYS A CA 1
ATOM 662 C C . LYS A 1 86 ? -12.307 -12.748 10.288 1.00 84.94 86 LYS A C 1
ATOM 664 O O . LYS A 1 86 ? -11.615 -13.427 9.537 1.00 84.94 86 LYS A O 1
ATOM 669 N N . GLU A 1 87 ? -12.879 -11.618 9.890 1.00 90.44 87 GLU A N 1
ATOM 670 C CA . GLU A 1 87 ? -12.664 -11.041 8.562 1.00 90.44 87 GLU A CA 1
ATOM 671 C C . GLU A 1 87 ? -11.233 -10.505 8.402 1.00 90.44 87 GLU A C 1
ATOM 673 O O . GLU A 1 87 ? -10.572 -10.790 7.405 1.00 90.44 87 GLU A O 1
ATOM 678 N N . GLN A 1 88 ? -10.704 -9.822 9.421 1.00 79.88 88 GLN A N 1
ATOM 679 C CA . GLN A 1 88 ? -9.301 -9.397 9.456 1.00 79.88 88 GLN A CA 1
ATOM 680 C C . GLN A 1 88 ? -8.330 -10.583 9.407 1.00 79.88 88 GLN A C 1
ATOM 682 O O . GLN A 1 88 ? -7.332 -10.513 8.692 1.00 79.88 88 GLN A O 1
ATOM 687 N N . LEU A 1 89 ? -8.636 -11.676 10.112 1.00 78.31 89 LEU A N 1
ATOM 688 C CA . LEU A 1 89 ? -7.868 -12.921 10.064 1.00 78.31 89 LEU A CA 1
ATOM 689 C C . LEU A 1 89 ? -7.833 -13.488 8.639 1.00 78.31 89 LEU A C 1
ATOM 691 O O . LEU A 1 89 ? -6.750 -13.725 8.116 1.00 78.31 89 LEU A O 1
ATOM 695 N N . LYS A 1 90 ? -8.989 -13.611 7.974 1.00 90.62 90 LYS A N 1
ATOM 696 C CA . LYS A 1 90 ? -9.051 -14.068 6.574 1.00 90.62 90 LYS A CA 1
ATOM 697 C C . LYS A 1 90 ? -8.231 -13.179 5.636 1.00 90.62 90 LYS A C 1
ATOM 699 O O . LYS A 1 90 ? -7.508 -13.687 4.785 1.00 90.62 90 LYS A O 1
ATOM 704 N N . ASN A 1 91 ? -8.302 -11.857 5.796 1.00 87.44 91 ASN A N 1
ATOM 705 C CA . ASN A 1 91 ? -7.519 -10.923 4.981 1.00 87.44 91 ASN A CA 1
ATOM 706 C C . ASN A 1 91 ? -6.006 -11.069 5.224 1.00 87.44 91 ASN A C 1
ATOM 708 O O . ASN A 1 91 ? -5.213 -11.021 4.279 1.00 87.44 91 ASN A O 1
ATOM 712 N N . ALA A 1 92 ? -5.601 -11.286 6.477 1.00 78.69 92 ALA A N 1
ATOM 713 C CA . ALA A 1 92 ? -4.214 -11.568 6.832 1.00 78.69 92 ALA A CA 1
ATOM 714 C C . ALA A 1 92 ? -3.740 -12.914 6.254 1.00 78.69 92 ALA A C 1
ATOM 716 O O . ALA A 1 92 ? -2.641 -12.984 5.708 1.00 78.69 92 ALA A O 1
ATOM 717 N N . GLU A 1 93 ? -4.574 -13.957 6.292 1.00 83.12 93 GLU A N 1
ATOM 718 C CA . GLU A 1 93 ? -4.292 -15.260 5.676 1.00 83.12 93 GLU A CA 1
ATOM 719 C C . GLU A 1 93 ? -4.122 -15.148 4.156 1.00 83.12 93 GLU A C 1
ATOM 721 O O . GLU A 1 93 ? -3.151 -15.671 3.609 1.00 83.12 93 GLU A O 1
ATOM 726 N N . ILE A 1 94 ? -4.993 -14.401 3.468 1.00 90.25 94 ILE A N 1
ATOM 727 C CA . ILE A 1 94 ? -4.854 -14.137 2.027 1.00 90.25 94 ILE A CA 1
ATOM 728 C C . ILE A 1 94 ? -3.518 -13.442 1.746 1.00 90.25 94 ILE A C 1
ATOM 730 O O . ILE A 1 94 ? -2.747 -13.899 0.902 1.00 90.25 94 ILE A O 1
ATOM 734 N N . THR A 1 95 ? -3.200 -12.392 2.502 1.00 83.12 95 THR A N 1
ATOM 735 C CA . THR A 1 95 ? -1.933 -11.658 2.354 1.00 83.12 95 THR A CA 1
ATOM 736 C C . THR A 1 95 ? -0.727 -12.574 2.595 1.00 83.12 95 THR A C 1
ATOM 738 O O . THR A 1 95 ? 0.235 -12.550 1.828 1.00 83.12 95 THR A O 1
ATOM 741 N N . ARG A 1 96 ? -0.793 -13.454 3.604 1.00 82.50 96 ARG A N 1
ATOM 742 C CA . ARG A 1 96 ? 0.234 -14.471 3.883 1.00 82.50 96 ARG A CA 1
ATOM 743 C C . ARG A 1 96 ? 0.414 -15.423 2.702 1.00 82.50 96 ARG A C 1
ATOM 745 O O . ARG A 1 96 ? 1.547 -15.682 2.308 1.00 82.50 96 ARG A O 1
ATOM 752 N N . THR A 1 97 ? -0.671 -15.935 2.119 1.00 87.88 97 THR A N 1
ATOM 753 C CA . THR A 1 97 ? -0.579 -16.846 0.962 1.00 87.88 97 THR A CA 1
ATOM 754 C C . THR A 1 97 ? 0.042 -16.174 -0.264 1.00 87.88 97 THR A C 1
ATOM 756 O O . THR A 1 97 ? 0.866 -16.787 -0.945 1.00 87.88 97 THR A O 1
ATOM 759 N N . GLN A 1 98 ? -0.273 -14.899 -0.513 1.00 86.00 98 GLN A N 1
ATOM 760 C CA . GLN A 1 98 ? 0.336 -14.119 -1.593 1.00 86.00 98 GLN A CA 1
ATOM 761 C C . GLN A 1 98 ? 1.835 -13.911 -1.358 1.00 86.00 98 GLN A C 1
ATOM 763 O O . GLN A 1 98 ? 2.638 -14.214 -2.240 1.00 86.00 98 GLN A O 1
ATOM 768 N N . ALA A 1 99 ? 2.224 -13.503 -0.147 1.00 79.38 99 ALA A N 1
ATOM 769 C CA . ALA A 1 99 ? 3.625 -13.310 0.215 1.00 79.38 99 ALA A CA 1
ATOM 770 C C . ALA A 1 99 ? 4.441 -14.615 0.129 1.00 79.38 99 ALA A C 1
ATOM 772 O O . ALA A 1 99 ? 5.582 -14.604 -0.330 1.00 79.38 99 ALA A O 1
ATOM 773 N N . LEU A 1 100 ? 3.857 -15.764 0.499 1.00 81.62 100 LEU A N 1
ATOM 774 C CA . LEU A 1 100 ? 4.495 -17.074 0.319 1.00 81.62 100 LEU A CA 1
ATOM 775 C C . LEU A 1 100 ? 4.703 -17.416 -1.165 1.00 81.62 100 LEU A C 1
ATOM 777 O O . LEU A 1 100 ? 5.765 -17.917 -1.531 1.00 81.62 100 LEU A O 1
ATOM 781 N N . SER A 1 101 ? 3.734 -17.102 -2.030 1.00 88.12 101 SER A N 1
ATOM 782 C CA . SER A 1 101 ? 3.878 -17.285 -3.481 1.00 88.12 101 SER A CA 1
ATOM 783 C C . SER A 1 101 ? 4.987 -16.403 -4.065 1.00 88.12 101 SER A C 1
ATOM 785 O O . SER A 1 101 ? 5.797 -16.873 -4.867 1.00 88.12 101 SER A O 1
ATOM 787 N N . GLU A 1 102 ? 5.064 -15.137 -3.650 1.00 82.81 102 GLU A N 1
ATOM 788 C CA . GLU A 1 102 ? 6.136 -14.218 -4.050 1.00 82.81 102 GLU A CA 1
ATOM 789 C C . GLU A 1 102 ? 7.506 -14.683 -3.551 1.00 82.81 102 GLU A C 1
ATOM 791 O O . GLU A 1 102 ? 8.472 -14.673 -4.315 1.00 82.81 102 GLU A O 1
ATOM 796 N N . LEU A 1 103 ? 7.584 -15.182 -2.314 1.00 85.25 103 LEU A N 1
ATOM 797 C CA . LEU A 1 103 ? 8.799 -15.772 -1.760 1.00 85.25 103 LEU A CA 1
ATOM 798 C C . LEU A 1 103 ? 9.257 -16.988 -2.573 1.00 85.25 103 LEU A C 1
ATOM 800 O O . LEU A 1 103 ? 10.446 -17.124 -2.854 1.00 85.25 103 LEU A O 1
ATOM 804 N N . GLU A 1 104 ? 8.344 -17.878 -2.964 1.00 89.06 104 GLU A N 1
ATOM 805 C CA . GLU A 1 104 ? 8.694 -19.007 -3.828 1.00 89.06 104 GLU A CA 1
ATOM 806 C C . GLU A 1 104 ? 9.172 -18.559 -5.210 1.00 89.06 104 GLU A C 1
ATOM 808 O O . GLU A 1 104 ? 10.142 -19.114 -5.725 1.00 89.06 104 GLU A O 1
ATOM 813 N N . LYS A 1 105 ? 8.529 -17.556 -5.820 1.00 89.88 105 LYS A N 1
ATOM 814 C CA . LYS A 1 105 ? 8.995 -16.976 -7.090 1.00 89.88 105 LYS A CA 1
ATOM 815 C C . LYS A 1 105 ? 10.407 -16.413 -6.938 1.00 89.88 105 LYS A C 1
ATOM 817 O O . LYS A 1 105 ? 11.267 -16.751 -7.741 1.00 89.88 105 LYS A O 1
ATOM 822 N N . ALA A 1 106 ? 10.666 -15.657 -5.872 1.00 81.88 106 ALA A N 1
ATOM 823 C CA . ALA A 1 106 ? 11.989 -15.118 -5.572 1.00 81.88 106 ALA A CA 1
ATOM 824 C C . ALA A 1 106 ? 13.037 -16.219 -5.312 1.00 81.88 106 ALA A C 1
ATOM 826 O O . ALA A 1 106 ? 14.201 -16.071 -5.672 1.00 81.88 106 ALA A O 1
ATOM 827 N N . LYS A 1 107 ? 12.654 -17.349 -4.701 1.00 84.88 107 LYS A N 1
ATOM 828 C CA . LYS A 1 107 ? 13.551 -18.510 -4.553 1.00 84.88 107 LYS A CA 1
ATOM 829 C C . LYS A 1 107 ? 13.916 -19.111 -5.910 1.00 84.88 107 LYS A C 1
ATOM 831 O O . LYS A 1 107 ? 15.101 -19.304 -6.166 1.00 84.88 107 LYS A O 1
ATOM 836 N N . ARG A 1 108 ? 12.928 -19.323 -6.789 1.00 91.69 108 ARG A N 1
ATOM 837 C CA . ARG A 1 108 ? 13.158 -19.829 -8.154 1.00 91.69 108 ARG A CA 1
ATOM 838 C C . ARG A 1 108 ? 14.062 -18.887 -8.957 1.00 91.69 108 ARG A C 1
ATOM 840 O O . ARG A 1 108 ? 15.011 -19.350 -9.576 1.00 91.69 108 ARG A O 1
ATOM 847 N N . THR A 1 109 ? 13.854 -17.569 -8.877 1.00 84.88 109 THR A N 1
ATOM 848 C CA . THR A 1 109 ? 14.729 -16.602 -9.568 1.00 84.88 109 THR A CA 1
ATOM 849 C C . THR A 1 109 ? 16.154 -16.612 -9.020 1.00 84.88 109 THR A C 1
ATOM 851 O O . THR A 1 109 ? 17.097 -16.521 -9.799 1.00 84.88 109 THR A O 1
ATOM 854 N N . VAL A 1 110 ? 16.345 -16.758 -7.703 1.00 84.50 110 VAL A N 1
ATOM 855 C CA . VAL A 1 110 ? 17.686 -16.914 -7.110 1.00 84.50 110 VAL A CA 1
ATOM 856 C C . VAL A 1 110 ? 18.363 -18.185 -7.621 1.00 84.50 110 VAL A C 1
ATOM 858 O O . VAL A 1 110 ? 19.542 -18.139 -7.966 1.00 84.50 110 VAL A O 1
ATOM 861 N N . GLU A 1 111 ? 17.646 -19.306 -7.704 1.00 90.38 111 GLU A N 1
ATOM 862 C CA . GLU A 1 111 ? 18.174 -20.564 -8.249 1.00 90.38 111 GLU A CA 1
ATOM 863 C C . GLU A 1 111 ? 18.560 -20.425 -9.730 1.00 90.38 111 GLU A C 1
ATOM 865 O O . GLU A 1 111 ? 19.674 -20.793 -10.108 1.00 90.38 111 GLU A O 1
ATOM 870 N N . GLU A 1 112 ? 17.709 -19.810 -10.555 1.00 91.94 112 GLU A N 1
ATOM 871 C CA . GLU A 1 112 ? 17.999 -19.525 -11.968 1.00 91.94 112 GLU A CA 1
ATOM 872 C C . GLU A 1 112 ? 19.208 -18.596 -12.144 1.00 91.94 112 GLU A C 1
ATOM 874 O O . GLU A 1 112 ? 20.088 -18.861 -12.967 1.00 91.94 112 GLU A O 1
ATOM 879 N N . LEU A 1 113 ? 19.290 -17.512 -11.365 1.00 85.94 113 LEU A N 1
ATOM 880 C CA . LEU A 1 113 ? 20.436 -16.599 -11.385 1.00 85.94 113 LEU A CA 1
ATOM 881 C C . LEU A 1 113 ? 21.713 -17.291 -10.901 1.00 85.94 113 LEU A C 1
ATOM 883 O O . LEU A 1 113 ? 22.783 -17.028 -11.441 1.00 85.94 113 LEU A O 1
ATOM 887 N N . THR A 1 114 ? 21.612 -18.209 -9.938 1.00 89.00 114 THR A N 1
ATOM 888 C CA . THR A 1 114 ? 22.747 -19.018 -9.466 1.00 89.00 114 THR A CA 1
ATOM 889 C C . THR A 1 114 ? 23.264 -19.934 -10.576 1.00 89.00 114 THR A C 1
ATOM 891 O O . THR A 1 114 ? 24.475 -20.026 -10.783 1.00 89.00 114 THR A O 1
ATOM 894 N N . GLN A 1 115 ? 22.366 -20.569 -11.336 1.00 92.50 115 GLN A N 1
ATOM 895 C CA . GLN A 1 115 ? 22.741 -21.379 -12.498 1.00 92.50 115 GLN A CA 1
ATOM 896 C C . GLN A 1 115 ? 23.400 -20.524 -13.589 1.00 92.50 115 GLN A C 1
ATOM 898 O O . GLN A 1 115 ? 24.482 -20.872 -14.055 1.00 92.50 115 GLN A O 1
ATOM 903 N N . LYS A 1 116 ? 22.815 -19.367 -13.933 1.00 89.94 116 LYS A N 1
ATOM 904 C CA . LYS A 1 116 ? 23.397 -18.420 -14.904 1.00 89.94 116 LYS A CA 1
ATOM 905 C C . LYS A 1 116 ? 24.760 -17.883 -14.459 1.00 89.94 116 LYS A C 1
ATOM 907 O O . LYS A 1 116 ? 25.670 -17.737 -15.269 1.00 89.94 116 LYS A O 1
ATOM 912 N N . LEU A 1 117 ? 24.928 -17.599 -13.167 1.00 88.06 117 LEU A N 1
ATOM 913 C CA . LEU A 1 117 ? 26.207 -17.160 -12.610 1.00 88.06 117 LEU A CA 1
ATOM 914 C C . LEU A 1 117 ? 27.277 -18.237 -12.795 1.00 88.06 117 LEU A C 1
ATOM 916 O O . LEU A 1 117 ? 28.408 -17.914 -13.160 1.00 88.06 117 LEU A O 1
ATOM 920 N N . LYS A 1 118 ? 26.923 -19.507 -12.571 1.00 92.31 118 LYS A N 1
ATOM 921 C CA . LYS A 1 118 ? 27.822 -20.642 -12.785 1.00 92.31 118 LYS A CA 1
ATOM 922 C C . LYS A 1 118 ? 28.247 -20.739 -14.254 1.00 92.31 118 LYS A C 1
ATOM 924 O O . LYS A 1 118 ? 29.446 -20.732 -14.517 1.00 92.31 118 LYS A O 1
ATOM 929 N N . THR A 1 119 ? 27.301 -20.704 -15.197 1.00 90.06 119 THR A N 1
ATOM 930 C CA . THR A 1 119 ? 27.607 -20.795 -16.638 1.00 90.06 119 THR A CA 1
ATOM 931 C C . THR A 1 119 ? 28.455 -19.623 -17.135 1.00 90.06 119 THR A C 1
ATOM 933 O O . THR A 1 119 ? 29.421 -19.828 -17.864 1.00 90.06 119 THR A O 1
ATOM 936 N N . VAL A 1 120 ? 28.158 -18.388 -16.711 1.00 87.75 120 VAL A N 1
ATOM 937 C CA . VAL A 1 120 ? 28.955 -17.205 -17.093 1.00 87.75 120 VAL A CA 1
ATOM 938 C C . VAL A 1 120 ? 30.348 -17.238 -16.460 1.00 87.75 120 VAL A C 1
ATOM 940 O O . VAL A 1 120 ? 31.316 -16.798 -17.077 1.00 87.75 120 VAL A O 1
ATOM 943 N N . THR A 1 121 ? 30.490 -17.793 -15.254 1.00 85.19 121 THR A N 1
ATOM 944 C CA . THR A 1 121 ? 31.806 -17.970 -14.618 1.00 85.19 121 THR A CA 1
ATOM 945 C C . THR A 1 121 ? 32.655 -18.996 -15.373 1.00 85.19 121 THR A C 1
ATOM 947 O O . THR A 1 121 ? 33.818 -18.714 -15.654 1.00 85.19 121 THR A O 1
ATOM 950 N N . GLU A 1 122 ? 32.071 -20.131 -15.769 1.00 91.06 122 GLU A N 1
ATOM 951 C CA . GLU A 1 122 ? 32.726 -21.163 -16.591 1.00 91.06 122 GLU A CA 1
ATOM 952 C C . GLU A 1 122 ? 33.110 -20.627 -17.985 1.00 91.06 122 GLU A C 1
ATOM 954 O O . GLU A 1 122 ? 34.230 -20.848 -18.457 1.00 91.06 122 GLU A O 1
ATOM 959 N N . SER A 1 123 ? 32.225 -19.847 -18.619 1.00 87.44 123 SER A N 1
ATOM 960 C CA . SER A 1 123 ? 32.496 -19.170 -19.895 1.00 87.44 123 SER A CA 1
ATOM 961 C C . SER A 1 123 ? 33.623 -18.145 -19.770 1.00 87.44 123 SER A C 1
ATOM 963 O O . SER A 1 123 ? 34.520 -18.114 -20.607 1.00 87.44 123 SER A O 1
ATOM 965 N N . LYS A 1 124 ? 33.621 -17.325 -18.710 1.00 90.25 124 LYS A N 1
ATOM 966 C CA . LYS A 1 124 ? 34.693 -16.360 -18.430 1.00 90.25 124 LYS A CA 1
ATOM 967 C C . LYS A 1 124 ? 36.036 -17.064 -18.228 1.00 90.25 124 LYS A C 1
ATOM 969 O O . LYS A 1 124 ? 37.051 -16.576 -18.714 1.00 90.25 124 LYS A O 1
ATOM 974 N N . GLU A 1 125 ? 36.065 -18.176 -17.494 1.00 90.00 125 GLU A N 1
ATOM 975 C CA . GLU A 1 125 ? 37.291 -18.951 -17.274 1.00 90.00 125 GLU A CA 1
ATOM 976 C C . GLU A 1 125 ? 37.812 -19.569 -18.580 1.00 90.00 125 GLU A C 1
ATOM 978 O O . GLU A 1 125 ? 39.015 -19.547 -18.839 1.00 90.00 125 GLU A O 1
ATOM 983 N N . SER A 1 126 ? 36.909 -20.055 -19.434 1.00 86.12 126 SER A N 1
ATOM 984 C CA . SER A 1 126 ? 37.248 -20.577 -20.764 1.00 86.12 126 SER A CA 1
ATOM 985 C C . SER A 1 126 ? 37.790 -19.478 -21.686 1.00 86.12 126 SER A C 1
ATOM 987 O O . SER A 1 126 ? 38.828 -19.673 -22.315 1.00 86.12 126 SER A O 1
ATOM 989 N N . ALA A 1 127 ? 37.164 -18.294 -21.692 1.00 84.75 127 ALA A N 1
ATOM 990 C CA . ALA A 1 127 ? 37.640 -17.127 -22.434 1.00 84.75 127 ALA A CA 1
ATOM 991 C C . ALA A 1 127 ? 39.011 -16.644 -21.928 1.00 84.75 127 ALA A C 1
ATOM 993 O O . ALA A 1 127 ? 39.882 -16.331 -22.731 1.00 84.75 127 ALA A O 1
ATOM 994 N N . LEU A 1 128 ? 39.259 -16.655 -20.609 1.00 85.31 128 LEU A N 1
ATOM 995 C CA . LEU A 1 128 ? 40.585 -16.355 -20.052 1.00 85.31 128 LEU A CA 1
ATOM 996 C C . LEU A 1 128 ? 41.650 -17.329 -20.574 1.00 85.31 128 LEU A C 1
ATOM 998 O O . LEU A 1 128 ? 42.680 -16.882 -21.076 1.00 85.31 128 LEU A O 1
ATOM 1002 N N . LYS A 1 129 ? 41.379 -18.640 -20.533 1.00 90.62 129 LYS A N 1
ATOM 1003 C CA . LYS A 1 129 ? 42.290 -19.663 -21.077 1.00 90.62 129 LYS A CA 1
ATOM 1004 C C . LYS A 1 129 ? 42.549 -19.457 -22.575 1.00 90.62 129 LYS A C 1
ATOM 1006 O O . LYS A 1 129 ? 43.697 -19.548 -22.999 1.00 90.62 129 LYS A O 1
ATOM 1011 N N . ALA A 1 130 ? 41.521 -19.122 -23.359 1.00 86.06 130 ALA A N 1
ATOM 1012 C CA . ALA A 1 130 ? 41.654 -18.821 -24.786 1.00 86.06 130 ALA A CA 1
ATOM 1013 C C . ALA A 1 130 ? 42.492 -17.554 -25.043 1.00 86.06 130 ALA A C 1
ATOM 1015 O O . ALA A 1 130 ? 43.388 -17.575 -25.884 1.00 86.06 130 ALA A O 1
ATOM 1016 N N . THR A 1 131 ? 42.278 -16.477 -24.273 1.00 85.00 131 THR A N 1
ATOM 1017 C CA . THR A 1 131 ? 43.098 -15.256 -24.381 1.00 85.00 131 THR A CA 1
ATOM 1018 C C . THR A 1 131 ? 44.562 -15.504 -24.025 1.00 85.00 131 THR A C 1
ATOM 1020 O O . THR A 1 131 ? 45.448 -14.960 -24.680 1.00 85.00 131 THR A O 1
ATOM 1023 N N . GLU A 1 132 ? 44.845 -16.332 -23.015 1.00 88.12 132 GLU A N 1
ATOM 1024 C CA . GLU A 1 132 ? 46.215 -16.702 -22.646 1.00 88.12 132 GLU A CA 1
ATOM 1025 C C . GLU A 1 132 ? 46.877 -17.587 -23.708 1.00 88.12 132 GLU A C 1
ATOM 1027 O O . GLU A 1 132 ? 48.044 -17.367 -24.033 1.00 88.12 132 GLU A O 1
ATOM 1032 N N . ALA A 1 133 ? 46.141 -18.540 -24.288 1.00 87.44 133 ALA A N 1
ATOM 1033 C CA . ALA A 1 133 ? 46.628 -19.388 -25.374 1.00 87.44 133 ALA A CA 1
ATOM 1034 C C . ALA A 1 133 ? 46.976 -18.566 -26.627 1.00 87.44 133 ALA A C 1
ATOM 1036 O O . ALA A 1 133 ? 48.121 -18.616 -27.073 1.00 87.44 133 ALA A O 1
ATOM 1037 N N . ALA A 1 134 ? 46.049 -17.730 -27.110 1.00 84.75 134 ALA A N 1
ATOM 1038 C CA . ALA A 1 134 ? 46.269 -16.858 -28.268 1.00 84.75 134 ALA A CA 1
ATOM 1039 C C . ALA A 1 134 ? 47.412 -15.853 -28.030 1.00 84.75 134 ALA A C 1
ATOM 1041 O O . ALA A 1 134 ? 48.207 -15.570 -28.923 1.00 84.75 134 ALA A O 1
ATOM 1042 N N . LYS A 1 135 ? 47.565 -15.353 -26.795 1.00 88.25 135 LYS A N 1
ATOM 1043 C CA . LYS A 1 135 ? 48.695 -14.494 -26.407 1.00 88.25 135 LYS A CA 1
ATOM 1044 C C . LYS A 1 135 ? 50.039 -15.216 -26.469 1.00 88.25 135 LYS A C 1
ATOM 1046 O O . LYS A 1 135 ? 51.039 -14.605 -26.839 1.00 88.25 135 LYS A O 1
ATOM 1051 N N . ASN A 1 136 ? 50.092 -16.476 -26.044 1.00 86.44 136 ASN A N 1
ATOM 1052 C CA . ASN A 1 136 ? 51.319 -17.269 -26.084 1.00 86.44 136 ASN A CA 1
ATOM 1053 C C . ASN A 1 136 ? 51.670 -17.675 -27.523 1.00 86.44 136 ASN A C 1
ATOM 1055 O O . ASN A 1 136 ? 52.840 -17.634 -27.887 1.00 86.44 136 ASN A O 1
ATOM 1059 N N . GLU A 1 137 ? 50.674 -17.993 -28.350 1.00 85.56 137 GLU A N 1
ATOM 1060 C CA . GLU A 1 137 ? 50.841 -18.290 -29.777 1.00 85.56 137 GLU A CA 1
ATOM 1061 C C . GLU A 1 137 ? 51.334 -17.072 -30.570 1.00 85.56 137 GLU A C 1
ATOM 1063 O O . GLU A 1 137 ? 52.312 -17.180 -31.310 1.00 85.56 137 GLU A O 1
ATOM 1068 N N . ALA A 1 138 ? 50.754 -15.891 -30.324 1.00 83.12 138 ALA A N 1
ATOM 1069 C CA . ALA A 1 138 ? 51.215 -14.633 -30.911 1.00 83.12 138 ALA A CA 1
ATOM 1070 C C . ALA A 1 138 ? 52.700 -14.370 -30.609 1.00 83.12 138 ALA A C 1
ATOM 1072 O O . ALA A 1 138 ? 53.458 -14.020 -31.509 1.00 83.12 138 ALA A O 1
ATOM 1073 N N . LYS A 1 139 ? 53.130 -14.595 -29.358 1.00 83.75 139 LYS A N 1
ATOM 1074 C CA . LYS A 1 139 ? 54.536 -14.443 -28.948 1.00 83.75 139 LYS A CA 1
ATOM 1075 C C . LYS A 1 139 ? 55.464 -15.442 -29.637 1.00 83.75 139 LYS A C 1
ATOM 1077 O O . LYS A 1 139 ? 56.534 -15.056 -30.083 1.00 83.75 139 LYS A O 1
ATOM 1082 N N . LEU A 1 140 ? 55.058 -16.708 -29.752 1.00 83.69 140 LEU A N 1
ATOM 1083 C CA . LEU A 1 140 ? 55.862 -17.737 -30.422 1.00 83.69 140 LEU A CA 1
ATOM 1084 C C . LEU A 1 140 ? 56.048 -17.447 -31.920 1.00 83.69 140 LEU A C 1
ATOM 1086 O O . LEU A 1 140 ? 57.133 -17.678 -32.454 1.00 83.69 140 LEU A O 1
ATOM 1090 N N . LEU A 1 141 ? 55.012 -16.943 -32.600 1.00 78.69 141 LEU A N 1
ATOM 1091 C CA . LEU A 1 141 ? 55.095 -16.529 -34.007 1.00 78.69 141 LEU A CA 1
ATOM 1092 C C . LEU A 1 141 ? 55.969 -15.280 -34.190 1.00 78.69 141 LEU A C 1
ATOM 1094 O O . LEU A 1 141 ? 56.745 -15.210 -35.144 1.00 78.69 141 LEU A O 1
ATOM 1098 N N . GLU A 1 142 ? 55.890 -14.330 -33.259 1.00 76.00 142 GLU A N 1
ATOM 1099 C CA . GLU A 1 142 ? 56.721 -13.124 -33.240 1.00 76.00 142 GLU A CA 1
ATOM 1100 C C . GLU A 1 142 ? 58.208 -13.469 -33.020 1.00 76.00 142 GLU A C 1
ATOM 1102 O O . GLU A 1 142 ? 59.059 -13.031 -33.798 1.00 76.00 142 GLU A O 1
ATOM 1107 N N . ASP A 1 143 ? 58.515 -14.358 -32.068 1.00 78.75 143 ASP A N 1
ATOM 1108 C CA . ASP A 1 143 ? 59.874 -14.844 -31.791 1.00 78.75 143 ASP A CA 1
ATOM 1109 C C . ASP A 1 143 ? 60.463 -15.634 -32.980 1.00 78.75 143 ASP A C 1
ATOM 1111 O O . ASP A 1 143 ? 61.644 -15.483 -33.304 1.00 78.75 143 ASP A O 1
ATOM 1115 N N . ARG A 1 144 ? 59.650 -16.437 -33.687 1.00 70.19 144 ARG A N 1
ATOM 1116 C CA . ARG A 1 144 ? 60.076 -17.221 -34.866 1.00 70.19 144 ARG A CA 1
ATOM 1117 C C . ARG A 1 144 ? 60.415 -16.349 -36.084 1.00 70.19 144 ARG A C 1
ATOM 1119 O O . ARG A 1 144 ? 61.262 -16.747 -36.881 1.00 70.19 144 ARG A O 1
ATOM 1126 N N . SER A 1 145 ? 59.812 -15.163 -36.208 1.00 58.06 145 SER A N 1
ATOM 1127 C CA . SER A 1 145 ? 60.102 -14.205 -37.293 1.00 58.06 145 SER A CA 1
ATOM 1128 C C . SER A 1 145 ? 61.510 -13.601 -37.208 1.00 58.06 145 SER A C 1
ATOM 1130 O O . SER A 1 145 ? 62.071 -13.193 -38.221 1.00 58.06 145 SER A O 1
ATOM 1132 N N . SER A 1 146 ? 62.122 -13.604 -36.017 1.00 57.06 146 SER A N 1
ATOM 1133 C CA . SER A 1 146 ? 63.477 -13.082 -35.810 1.00 57.06 146 SER A CA 1
ATOM 1134 C C . SER A 1 146 ? 64.595 -13.985 -36.367 1.00 57.06 146 SER A C 1
ATOM 1136 O O . SER A 1 146 ? 65.760 -13.589 -36.329 1.00 57.06 146 SER A O 1
ATOM 1138 N N . ALA A 1 147 ? 64.262 -15.181 -36.885 1.00 56.88 147 ALA A N 1
ATOM 1139 C CA . ALA A 1 147 ? 65.226 -16.238 -37.205 1.00 56.88 147 ALA A CA 1
ATOM 1140 C C . ALA A 1 147 ? 65.331 -16.670 -38.690 1.00 56.88 147 ALA A C 1
ATOM 1142 O O . ALA A 1 147 ? 66.331 -17.301 -39.021 1.00 56.88 147 ALA A O 1
ATOM 1143 N N . ASP A 1 148 ? 64.382 -16.357 -39.591 1.00 55.47 148 ASP A N 1
ATOM 1144 C CA . ASP A 1 148 ? 64.417 -16.827 -41.000 1.00 55.47 148 ASP A CA 1
ATOM 1145 C C . ASP A 1 148 ? 63.749 -15.842 -41.999 1.00 55.47 148 ASP A C 1
ATOM 1147 O O . ASP A 1 148 ? 62.553 -15.578 -41.924 1.00 55.47 148 ASP A O 1
ATOM 1151 N N . GLU A 1 149 ? 64.505 -15.334 -42.987 1.00 54.38 149 GLU A N 1
ATOM 1152 C CA . GLU A 1 149 ? 64.108 -14.252 -43.926 1.00 54.38 149 GLU A CA 1
ATOM 1153 C C . GLU A 1 149 ? 63.418 -14.707 -45.244 1.00 54.38 149 GLU A C 1
ATOM 1155 O O . GLU A 1 149 ? 63.504 -14.007 -46.255 1.00 54.38 149 GLU A O 1
ATOM 1160 N N . LYS A 1 150 ? 62.774 -15.884 -45.330 1.00 54.19 150 LYS A N 1
ATOM 1161 C CA . LYS A 1 150 ? 62.425 -16.469 -46.654 1.00 54.19 150 LYS A CA 1
ATOM 1162 C C . LYS A 1 150 ? 60.958 -16.626 -47.071 1.00 54.19 150 LYS A C 1
ATOM 1164 O O . LYS A 1 150 ? 60.756 -17.071 -48.195 1.00 54.19 150 LYS A O 1
ATOM 1169 N N . ASP A 1 151 ? 59.951 -16.203 -46.302 1.00 57.66 151 ASP A N 1
ATOM 1170 C CA . ASP A 1 151 ? 58.554 -16.284 -46.792 1.00 57.66 151 ASP A CA 1
ATOM 1171 C C . ASP A 1 151 ? 57.619 -15.203 -46.219 1.00 57.66 151 ASP A C 1
ATOM 1173 O O . ASP A 1 151 ? 56.685 -15.459 -45.461 1.00 57.66 151 ASP A O 1
ATOM 1177 N N . ASP A 1 152 ? 57.908 -13.946 -46.566 1.00 66.19 152 ASP A N 1
ATOM 1178 C CA . ASP A 1 152 ? 57.534 -12.767 -45.779 1.00 66.19 152 ASP A CA 1
ATOM 1179 C C . ASP A 1 152 ? 56.027 -12.411 -45.740 1.00 66.19 152 ASP A C 1
ATOM 1181 O O . ASP A 1 152 ? 55.596 -11.584 -44.939 1.00 66.19 152 ASP A O 1
ATOM 1185 N N . ALA A 1 153 ? 55.214 -13.001 -46.621 1.00 74.88 153 ALA A N 1
ATOM 1186 C CA . ALA A 1 153 ? 53.783 -12.701 -46.749 1.00 74.88 153 ALA A CA 1
ATOM 1187 C C . ALA A 1 153 ? 52.890 -13.692 -45.985 1.00 74.88 153 ALA A C 1
ATOM 1189 O O . ALA A 1 153 ? 51.924 -13.282 -45.343 1.00 74.88 153 ALA A O 1
ATOM 1190 N N . ALA A 1 154 ? 53.226 -14.986 -46.019 1.00 77.44 154 ALA A N 1
ATOM 1191 C CA . ALA A 1 154 ? 52.426 -16.032 -45.385 1.00 77.44 154 ALA A CA 1
ATOM 1192 C C . ALA A 1 154 ? 52.476 -15.947 -43.848 1.00 77.44 154 ALA A C 1
ATOM 1194 O O . ALA A 1 154 ? 51.449 -16.097 -43.191 1.00 77.44 154 ALA A O 1
ATOM 1195 N N . TRP A 1 155 ? 53.641 -15.638 -43.262 1.00 73.94 155 TRP A N 1
ATOM 1196 C CA . TRP A 1 155 ? 53.760 -15.493 -41.804 1.00 73.94 155 TRP A CA 1
ATOM 1197 C C . TRP A 1 155 ? 53.088 -14.222 -41.275 1.00 73.94 155 TRP A C 1
ATOM 1199 O O . TRP A 1 155 ? 52.543 -14.246 -40.175 1.00 73.94 155 TRP A O 1
ATOM 1209 N N . LYS 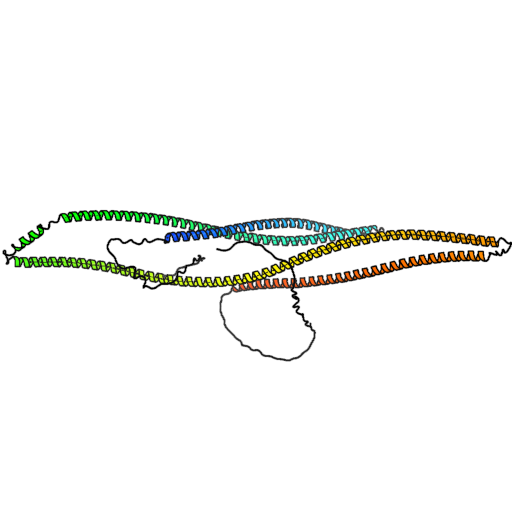A 1 156 ? 53.093 -13.121 -42.046 1.00 81.62 156 LYS A N 1
ATOM 1210 C CA . LYS A 1 156 ? 52.385 -11.883 -41.677 1.00 81.62 156 LYS A CA 1
ATOM 1211 C C . LYS A 1 156 ? 50.884 -12.121 -41.623 1.00 81.62 156 LYS A C 1
ATOM 1213 O O . LYS A 1 156 ? 50.251 -11.726 -40.655 1.00 81.62 156 LYS A O 1
ATOM 1218 N N . GLN A 1 157 ? 50.347 -12.840 -42.609 1.00 84.62 157 GLN A N 1
ATOM 1219 C CA . GLN A 1 157 ? 48.946 -13.248 -42.612 1.00 84.62 157 GLN A CA 1
ATOM 1220 C C . GLN A 1 157 ? 48.601 -14.143 -41.411 1.00 84.62 157 GLN A C 1
ATOM 1222 O O . GLN A 1 157 ? 47.561 -13.942 -40.792 1.00 84.62 157 GLN A O 1
ATOM 1227 N N . GLU A 1 158 ? 49.469 -15.092 -41.046 1.00 82.62 158 GLU A N 1
ATOM 1228 C CA . GLU A 1 158 ? 49.263 -15.946 -39.866 1.00 82.62 158 GLU A CA 1
ATOM 1229 C C . GLU A 1 158 ? 49.324 -15.144 -38.553 1.00 82.62 158 GLU A C 1
ATOM 1231 O O . GLU A 1 158 ? 48.480 -15.313 -37.677 1.00 82.62 158 GLU A O 1
ATOM 1236 N N . LEU A 1 159 ? 50.274 -14.211 -38.425 1.00 82.06 159 LEU A N 1
ATOM 1237 C CA . LEU A 1 159 ? 50.383 -13.332 -37.259 1.00 82.06 159 LEU A CA 1
ATOM 1238 C C . LEU A 1 159 ? 49.174 -12.394 -37.135 1.00 82.06 159 LEU A C 1
ATOM 1240 O O . LEU A 1 159 ? 48.667 -12.193 -36.030 1.00 82.06 159 LEU A O 1
ATOM 1244 N N . ASP A 1 160 ? 48.707 -11.828 -38.247 1.00 84.69 160 ASP A N 1
ATOM 1245 C CA . ASP A 1 160 ? 47.517 -10.979 -38.277 1.00 84.69 160 ASP A CA 1
ATOM 1246 C C . ASP A 1 160 ? 46.252 -11.789 -37.941 1.00 84.69 160 ASP A C 1
ATOM 1248 O O . ASP A 1 160 ? 45.443 -11.332 -37.136 1.00 84.69 160 ASP A O 1
ATOM 1252 N N . ASN A 1 161 ? 46.138 -13.035 -38.415 1.00 87.62 161 ASN A N 1
ATOM 1253 C CA . ASN A 1 161 ? 45.057 -13.954 -38.044 1.00 87.62 161 ASN A CA 1
ATOM 1254 C C . ASN A 1 161 ? 45.066 -14.285 -36.535 1.00 87.62 161 ASN A C 1
ATOM 1256 O O . ASN A 1 161 ? 44.030 -14.224 -35.873 1.00 87.62 161 ASN A O 1
ATOM 1260 N N . VAL A 1 162 ? 46.233 -14.557 -35.939 1.00 86.69 162 VAL A N 1
ATOM 1261 C CA . VAL A 1 162 ? 46.350 -14.791 -34.485 1.00 86.69 162 VAL A CA 1
ATOM 1262 C C . VAL A 1 162 ? 46.054 -13.520 -33.678 1.00 86.69 162 VAL A C 1
ATOM 1264 O O . VAL A 1 162 ? 45.442 -13.588 -32.609 1.00 86.69 162 VAL A O 1
ATOM 1267 N N . ARG A 1 163 ? 46.422 -12.335 -34.182 1.00 86.06 163 ARG A N 1
ATOM 1268 C CA . ARG A 1 163 ? 46.052 -11.045 -33.570 1.00 86.06 163 ARG A CA 1
ATOM 1269 C C . ARG A 1 163 ? 44.547 -10.799 -33.620 1.00 86.06 163 ARG A C 1
ATOM 1271 O O . ARG A 1 163 ? 43.989 -10.351 -32.618 1.00 86.06 163 ARG A O 1
ATOM 1278 N N . GLU A 1 164 ? 43.894 -11.112 -34.736 1.00 89.06 164 GLU A N 1
ATOM 1279 C CA . GLU A 1 164 ? 42.435 -11.057 -34.868 1.00 89.06 164 GLU A CA 1
ATOM 1280 C C . GLU A 1 164 ? 41.752 -12.027 -33.893 1.00 89.06 164 GLU A C 1
ATOM 1282 O O . GLU A 1 164 ? 40.822 -11.631 -33.189 1.00 89.06 164 GLU A O 1
ATOM 1287 N N . GLN A 1 165 ? 42.261 -13.255 -33.754 1.00 85.19 165 GLN A N 1
ATOM 1288 C CA . GLN A 1 165 ? 41.761 -14.232 -32.778 1.00 85.19 165 GLN A CA 1
ATOM 1289 C C . GLN A 1 165 ? 41.974 -13.778 -31.325 1.00 85.19 165 GLN A C 1
ATOM 1291 O O . GLN A 1 165 ? 41.076 -13.919 -30.493 1.00 85.19 165 GLN A O 1
ATOM 1296 N N . TYR A 1 166 ? 43.122 -13.175 -31.002 1.00 85.06 166 TYR A N 1
ATOM 1297 C CA . TYR A 1 166 ? 43.380 -12.591 -29.683 1.00 85.06 166 TYR A CA 1
ATOM 1298 C C . TYR A 1 166 ? 42.440 -11.411 -29.387 1.00 85.06 166 TYR A C 1
ATOM 1300 O O . TYR A 1 166 ? 41.901 -11.308 -28.282 1.00 85.06 166 TYR A O 1
ATOM 1308 N N . ALA A 1 167 ? 42.195 -10.545 -30.374 1.00 89.38 167 ALA A N 1
ATOM 1309 C CA . ALA A 1 167 ? 41.245 -9.442 -30.260 1.00 89.38 167 ALA A CA 1
ATOM 1310 C C . ALA A 1 167 ? 39.805 -9.948 -30.059 1.00 89.38 167 ALA A C 1
ATOM 1312 O O . ALA A 1 167 ? 39.090 -9.432 -29.194 1.00 89.38 167 ALA A O 1
ATOM 1313 N N . ALA A 1 168 ? 39.400 -10.991 -30.791 1.00 88.50 168 ALA A N 1
ATOM 1314 C CA . ALA A 1 168 ? 38.108 -11.650 -30.619 1.00 88.50 168 ALA A CA 1
ATOM 1315 C C . ALA A 1 168 ? 37.964 -12.253 -29.209 1.00 88.50 168 ALA A C 1
ATOM 1317 O O . ALA A 1 168 ? 36.985 -11.969 -28.519 1.00 88.50 168 ALA A O 1
ATOM 1318 N N . ALA A 1 169 ? 38.977 -12.981 -28.727 1.00 87.00 169 ALA A N 1
ATOM 1319 C CA . ALA A 1 169 ? 38.973 -13.582 -27.394 1.00 87.00 169 ALA A CA 1
ATOM 1320 C C . ALA A 1 169 ? 38.923 -12.532 -26.261 1.00 87.00 169 ALA A C 1
ATOM 1322 O O . ALA A 1 169 ? 38.255 -12.743 -25.245 1.00 87.00 169 ALA A O 1
ATOM 1323 N N . ILE A 1 170 ? 39.588 -11.377 -26.418 1.00 87.50 170 ILE A N 1
ATOM 1324 C CA . ILE A 1 170 ? 39.478 -10.256 -25.464 1.00 87.50 170 ILE A CA 1
ATOM 1325 C C . ILE A 1 170 ? 38.060 -9.680 -25.456 1.00 87.50 170 ILE A C 1
ATOM 1327 O O . ILE A 1 170 ? 37.515 -9.424 -24.380 1.00 87.50 170 ILE A O 1
ATOM 1331 N N . SER A 1 171 ? 37.463 -9.487 -26.634 1.00 87.31 171 SER A N 1
ATOM 1332 C CA . SER A 1 171 ? 36.093 -8.981 -26.761 1.00 87.31 171 SER A CA 1
ATOM 1333 C C . SER A 1 171 ? 35.092 -9.907 -26.058 1.00 87.31 171 SER A C 1
ATOM 1335 O O . SER A 1 171 ? 34.306 -9.452 -25.224 1.00 87.31 171 SER A O 1
ATOM 1337 N N . GLU A 1 172 ? 35.182 -11.221 -26.291 1.00 88.12 172 GLU A N 1
ATOM 1338 C CA . GLU A 1 172 ? 34.356 -12.231 -25.612 1.00 88.12 172 GLU A CA 1
ATOM 1339 C C . GLU A 1 172 ? 34.558 -12.229 -24.089 1.00 88.12 172 GLU A C 1
ATOM 1341 O O . GLU A 1 172 ? 33.592 -12.283 -23.320 1.00 88.12 172 GLU A O 1
ATOM 1346 N N . LEU A 1 173 ? 35.805 -12.104 -23.625 1.00 88.50 173 LEU A N 1
ATOM 1347 C CA . LEU A 1 173 ? 36.121 -11.989 -22.204 1.00 88.50 173 LEU A CA 1
ATOM 1348 C C . LEU A 1 173 ? 35.481 -10.741 -21.574 1.00 88.50 173 LEU A C 1
ATOM 1350 O O . LEU A 1 173 ? 34.997 -10.793 -20.437 1.00 88.50 173 LEU A O 1
ATOM 1354 N N . ASP A 1 174 ? 35.484 -9.611 -22.275 1.00 88.38 174 ASP A N 1
ATOM 1355 C CA . ASP A 1 174 ? 34.891 -8.372 -21.780 1.00 88.38 174 ASP A CA 1
ATOM 1356 C C . ASP A 1 174 ? 33.359 -8.425 -21.765 1.00 88.38 174 ASP A C 1
ATOM 1358 O O . ASP A 1 174 ? 32.758 -7.958 -20.788 1.00 88.38 174 ASP A O 1
ATOM 1362 N N . VAL A 1 175 ? 32.731 -9.081 -22.747 1.00 90.12 175 VAL A N 1
ATOM 1363 C CA . VAL A 1 175 ? 31.294 -9.411 -22.723 1.00 90.12 175 VAL A CA 1
ATOM 1364 C C . VAL A 1 175 ? 30.970 -10.286 -21.507 1.00 90.12 175 VAL A C 1
ATOM 1366 O O . VAL A 1 175 ? 30.130 -9.905 -20.688 1.00 90.12 175 VAL A O 1
ATOM 1369 N N . ALA A 1 176 ? 31.710 -11.377 -21.281 1.00 86.00 176 ALA A N 1
ATOM 1370 C CA . ALA A 1 176 ? 31.501 -12.258 -20.128 1.00 86.00 176 ALA A CA 1
ATOM 1371 C C . ALA A 1 176 ? 31.688 -11.527 -18.778 1.00 86.00 176 ALA A C 1
ATOM 1373 O O . ALA A 1 176 ? 30.952 -11.759 -17.814 1.00 86.00 176 ALA A O 1
ATOM 1374 N N . LYS A 1 177 ? 32.641 -10.585 -18.678 1.00 87.94 177 LYS A N 1
ATOM 1375 C CA . LYS A 1 177 ? 32.808 -9.728 -17.485 1.00 87.94 177 LYS A CA 1
ATOM 1376 C C . LYS A 1 177 ? 31.642 -8.755 -17.288 1.00 87.94 177 LYS A C 1
ATOM 1378 O O . LYS A 1 177 ? 31.317 -8.430 -16.142 1.00 87.94 177 LYS A O 1
ATOM 1383 N N . GLN A 1 178 ? 31.060 -8.219 -18.359 1.00 90.25 178 GLN A N 1
ATOM 1384 C CA . GLN A 1 178 ? 29.880 -7.352 -18.279 1.00 90.25 178 GLN A CA 1
ATOM 1385 C C . GLN A 1 178 ? 28.652 -8.141 -17.814 1.00 90.25 178 GLN A C 1
ATOM 1387 O O . GLN A 1 178 ? 27.980 -7.713 -16.873 1.00 90.25 178 GLN A O 1
ATOM 1392 N N . GLU A 1 179 ? 28.421 -9.323 -18.381 1.00 88.25 179 GLU A N 1
ATOM 1393 C CA . GLU A 1 179 ? 27.335 -10.220 -17.976 1.00 88.25 179 GLU A CA 1
ATOM 1394 C C . GLU A 1 179 ? 27.461 -10.657 -16.513 1.00 88.25 179 GLU A C 1
ATOM 1396 O O . GLU A 1 179 ? 26.488 -10.585 -15.763 1.00 88.25 179 GLU A O 1
ATOM 1401 N N . LEU A 1 180 ? 28.671 -11.001 -16.052 1.00 88.19 180 LEU A N 1
ATOM 1402 C CA . LEU A 1 180 ? 28.924 -11.339 -14.647 1.00 88.19 180 LEU A CA 1
ATOM 1403 C C . LEU A 1 180 ? 28.556 -10.183 -13.700 1.00 88.19 180 LEU A C 1
ATOM 1405 O O . LEU A 1 180 ? 27.993 -10.411 -12.629 1.00 88.19 180 LEU A O 1
ATOM 1409 N N . ARG A 1 181 ? 28.876 -8.936 -14.075 1.00 89.94 181 ARG A N 1
ATOM 1410 C CA . ARG A 1 181 ? 28.507 -7.750 -13.281 1.00 89.94 181 ARG A CA 1
ATOM 1411 C C . ARG A 1 181 ? 26.994 -7.570 -13.218 1.00 89.94 181 ARG A C 1
ATOM 1413 O O . ARG A 1 181 ? 26.480 -7.293 -12.138 1.00 89.94 181 ARG A O 1
ATOM 1420 N N . LYS A 1 182 ? 26.297 -7.773 -14.338 1.00 93.44 182 LYS A N 1
ATOM 1421 C CA . LYS A 1 182 ? 24.834 -7.693 -14.405 1.00 93.44 182 LYS A CA 1
ATOM 1422 C C . LYS A 1 182 ? 24.167 -8.766 -13.539 1.00 93.44 182 LYS A C 1
ATOM 1424 O O . LYS A 1 182 ? 23.349 -8.431 -12.695 1.00 93.44 182 LYS A O 1
ATOM 1429 N N . ILE A 1 183 ? 24.598 -10.026 -13.647 1.00 87.12 183 ILE A N 1
ATOM 1430 C CA . ILE A 1 183 ? 24.060 -11.129 -12.831 1.00 87.12 183 ILE A CA 1
ATOM 1431 C C . ILE A 1 183 ? 24.289 -10.883 -11.335 1.00 87.12 183 ILE A C 1
ATOM 1433 O O . ILE A 1 183 ? 23.407 -11.168 -10.533 1.00 87.12 183 ILE A O 1
ATOM 1437 N N . ARG A 1 184 ? 25.443 -10.327 -10.938 1.00 88.38 184 ARG A N 1
ATOM 1438 C CA . ARG A 1 184 ? 25.694 -9.955 -9.533 1.00 88.38 184 ARG A CA 1
ATOM 1439 C C . ARG A 1 184 ? 24.730 -8.878 -9.037 1.00 88.38 184 ARG A C 1
ATOM 1441 O O . ARG A 1 184 ? 24.182 -9.029 -7.953 1.00 88.38 184 ARG A O 1
ATOM 1448 N N . GLN A 1 185 ? 24.490 -7.838 -9.836 1.00 92.25 185 GLN A N 1
ATOM 1449 C CA . GLN A 1 185 ? 23.507 -6.801 -9.502 1.00 92.25 185 GLN A CA 1
ATOM 1450 C C . GLN A 1 185 ? 22.094 -7.385 -9.368 1.00 92.25 185 GLN A C 1
ATOM 1452 O O . GLN A 1 185 ? 21.401 -7.088 -8.395 1.00 92.25 185 GLN A O 1
ATOM 1457 N N . ASP A 1 186 ? 21.694 -8.257 -10.296 1.00 85.94 186 ASP A N 1
ATOM 1458 C CA . ASP A 1 186 ? 20.396 -8.937 -10.256 1.00 85.94 186 ASP A CA 1
ATOM 1459 C C . ASP A 1 186 ? 20.278 -9.855 -9.022 1.00 85.94 186 ASP A C 1
ATOM 1461 O O . ASP A 1 186 ? 19.227 -9.917 -8.381 1.00 85.94 186 ASP A O 1
ATOM 1465 N N . PHE A 1 187 ? 21.364 -10.534 -8.637 1.00 85.06 187 PHE A N 1
ATOM 1466 C CA . PHE A 1 187 ? 21.422 -11.389 -7.450 1.00 85.06 187 PHE A CA 1
ATOM 1467 C C . PHE A 1 187 ? 21.302 -10.584 -6.150 1.00 85.06 187 PHE A C 1
ATOM 1469 O O . PHE A 1 187 ? 20.508 -10.947 -5.282 1.00 85.06 187 PHE A O 1
ATOM 1476 N N . ASP A 1 188 ? 22.014 -9.461 -6.036 1.00 88.81 188 ASP A N 1
ATOM 1477 C CA . ASP A 1 188 ? 21.922 -8.557 -4.885 1.00 88.81 188 ASP A CA 1
ATOM 1478 C C . ASP A 1 188 ? 20.505 -7.974 -4.748 1.00 88.81 188 ASP A C 1
ATOM 1480 O O . ASP A 1 188 ? 19.930 -7.958 -3.653 1.00 88.81 188 ASP A O 1
ATOM 1484 N N . ALA A 1 189 ? 19.894 -7.566 -5.867 1.00 88.00 189 ALA A N 1
ATOM 1485 C CA . ALA A 1 189 ? 18.507 -7.112 -5.900 1.00 88.00 189 ALA A CA 1
ATOM 1486 C C . ALA A 1 189 ? 17.536 -8.225 -5.468 1.00 88.00 189 ALA A C 1
ATOM 1488 O O . ALA A 1 189 ? 16.647 -7.990 -4.646 1.00 88.00 189 ALA A O 1
ATOM 1489 N N . SER A 1 190 ? 17.736 -9.452 -5.957 1.00 84.88 190 SER A N 1
ATOM 1490 C CA . SER A 1 190 ? 16.900 -10.603 -5.611 1.00 84.88 190 SER A CA 1
ATOM 1491 C C . SER A 1 190 ? 17.057 -11.027 -4.145 1.00 84.88 190 SER A C 1
ATOM 1493 O O . SER A 1 190 ? 16.070 -11.414 -3.517 1.00 84.88 190 SER A O 1
ATOM 1495 N N . ILE A 1 191 ? 18.258 -10.936 -3.563 1.00 83.00 191 ILE A N 1
ATOM 1496 C CA . ILE A 1 191 ? 18.482 -11.171 -2.127 1.00 83.00 191 ILE A CA 1
ATOM 1497 C C . ILE A 1 191 ? 17.791 -10.092 -1.295 1.00 83.00 191 ILE A C 1
ATOM 1499 O O . ILE A 1 191 ? 17.108 -10.422 -0.327 1.00 83.00 191 ILE A O 1
ATOM 1503 N N . SER A 1 192 ? 17.926 -8.820 -1.671 1.00 85.19 192 SER A N 1
ATOM 1504 C CA . SER A 1 192 ? 17.259 -7.709 -0.983 1.00 85.19 192 SER A CA 1
ATOM 1505 C C . SER A 1 192 ? 15.730 -7.860 -1.003 1.00 85.19 192 SER A C 1
ATOM 1507 O O . SER A 1 192 ? 15.068 -7.728 0.034 1.00 85.19 192 SER A O 1
ATOM 1509 N N . ALA A 1 193 ? 15.168 -8.240 -2.156 1.00 83.62 193 ALA A N 1
ATOM 1510 C CA . ALA A 1 193 ? 13.750 -8.559 -2.297 1.00 83.62 193 ALA A CA 1
ATOM 1511 C C . ALA A 1 193 ? 13.345 -9.753 -1.416 1.00 83.62 193 ALA A C 1
ATOM 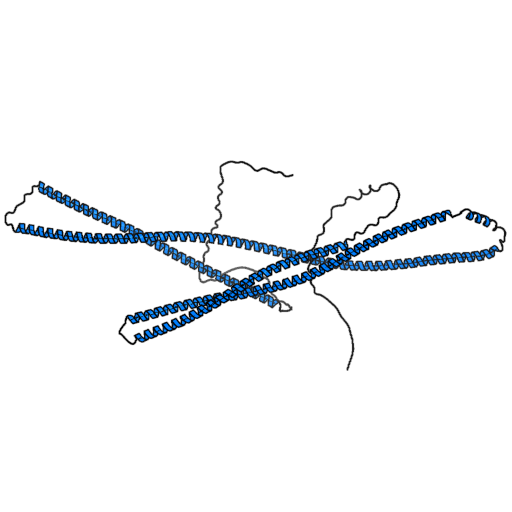1513 O O . ALA A 1 193 ? 12.359 -9.670 -0.687 1.00 83.62 193 ALA A O 1
ATOM 1514 N N . LYS A 1 194 ? 14.143 -10.830 -1.398 1.00 84.94 194 LYS A N 1
ATOM 1515 C CA . LYS A 1 194 ? 13.917 -12.007 -0.544 1.00 84.94 194 LYS A CA 1
ATOM 1516 C C . LYS A 1 194 ? 13.914 -11.646 0.944 1.00 84.94 194 LYS A C 1
ATOM 1518 O O . LYS A 1 194 ? 13.024 -12.079 1.666 1.00 84.94 194 LYS A O 1
ATOM 1523 N N . VAL A 1 195 ? 14.873 -10.846 1.411 1.00 88.12 195 VAL A N 1
ATOM 1524 C CA . VAL A 1 195 ? 14.934 -10.384 2.811 1.00 88.12 195 VAL A CA 1
ATOM 1525 C C . VAL A 1 195 ? 13.715 -9.531 3.163 1.00 88.12 195 VAL A C 1
ATOM 1527 O O . VAL A 1 195 ? 13.147 -9.686 4.243 1.00 88.12 195 VAL A O 1
ATOM 1530 N N . SER A 1 196 ? 13.286 -8.657 2.254 1.00 81.56 196 SER A N 1
ATOM 1531 C CA . SER A 1 196 ? 12.095 -7.823 2.448 1.00 81.56 196 SER A CA 1
ATOM 1532 C C . SER A 1 196 ? 10.819 -8.668 2.520 1.00 81.56 196 SER A C 1
ATOM 1534 O O . SER A 1 196 ? 10.016 -8.478 3.432 1.00 81.56 196 SER A O 1
ATOM 1536 N N . ALA A 1 197 ? 10.684 -9.661 1.635 1.00 79.12 197 ALA A N 1
ATOM 1537 C CA . ALA A 1 197 ? 9.587 -10.623 1.660 1.00 79.12 197 ALA A CA 1
ATOM 1538 C C . ALA A 1 197 ? 9.566 -11.421 2.974 1.00 79.12 197 ALA A C 1
ATOM 1540 O O . ALA A 1 197 ? 8.513 -11.540 3.590 1.00 79.12 197 ALA A O 1
ATOM 1541 N N . TYR A 1 198 ? 10.723 -11.888 3.465 1.00 79.94 198 TYR A N 1
ATOM 1542 C CA . TYR A 1 198 ? 10.810 -12.567 4.764 1.00 79.94 198 TYR A CA 1
ATOM 1543 C C . TYR A 1 198 ? 10.307 -11.694 5.916 1.00 79.94 198 TYR A C 1
ATOM 1545 O O . TYR A 1 198 ? 9.454 -12.134 6.686 1.00 79.94 198 TYR A O 1
ATOM 1553 N N . LYS A 1 199 ? 10.766 -10.440 6.001 1.00 90.56 199 LYS A N 1
ATOM 1554 C CA . LYS A 1 199 ? 10.300 -9.497 7.032 1.00 90.56 199 LYS A CA 1
ATOM 1555 C C . LYS A 1 199 ? 8.791 -9.270 6.961 1.00 90.56 199 LYS A C 1
ATOM 1557 O O . LYS A 1 199 ? 8.127 -9.210 7.992 1.00 90.56 199 LYS A O 1
ATOM 1562 N N . GLN A 1 200 ? 8.239 -9.162 5.753 1.00 81.31 200 GLN A N 1
ATOM 1563 C CA . GLN A 1 200 ? 6.801 -8.997 5.564 1.00 81.31 200 GLN A CA 1
ATOM 1564 C C . GLN A 1 200 ? 6.023 -10.254 5.975 1.00 81.31 200 GLN A C 1
ATOM 1566 O O . GLN A 1 200 ? 4.991 -10.135 6.634 1.00 81.31 200 GLN A O 1
ATOM 1571 N N . THR A 1 201 ? 6.524 -11.451 5.647 1.00 81.81 201 THR A N 1
ATOM 1572 C CA . THR A 1 201 ? 5.903 -12.716 6.071 1.00 81.81 201 THR A CA 1
ATOM 1573 C C . THR A 1 201 ? 5.928 -12.894 7.585 1.0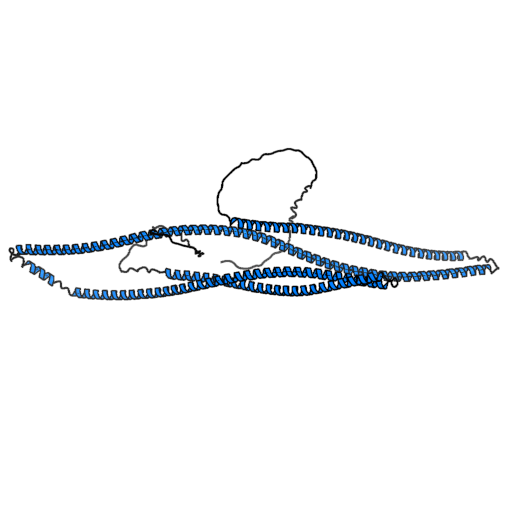0 81.81 201 THR A C 1
ATOM 1575 O O . THR A 1 201 ? 4.914 -13.277 8.158 1.00 81.81 201 THR A O 1
ATOM 1578 N N . GLU A 1 202 ? 7.041 -12.557 8.236 1.00 86.12 202 GLU A N 1
ATOM 1579 C CA . GLU A 1 202 ? 7.185 -12.628 9.691 1.00 86.12 202 GLU A CA 1
ATOM 1580 C C . GLU A 1 202 ? 6.247 -11.632 10.385 1.00 86.12 202 GLU A C 1
ATOM 1582 O O . GLU A 1 202 ? 5.508 -12.004 11.295 1.00 86.12 202 GLU A O 1
ATOM 1587 N N . GLY A 1 203 ? 6.182 -10.386 9.899 1.00 84.50 203 GLY A N 1
ATOM 1588 C CA . GLY A 1 203 ? 5.241 -9.386 10.410 1.00 84.50 203 GLY A CA 1
ATOM 1589 C C . GLY A 1 203 ? 3.775 -9.804 10.248 1.00 84.50 203 GLY A C 1
ATOM 1590 O O . GLY A 1 203 ? 2.974 -9.620 11.165 1.00 84.50 203 GLY A O 1
ATOM 1591 N N . ALA A 1 204 ? 3.421 -10.412 9.112 1.00 79.69 204 ALA A N 1
ATOM 1592 C CA . ALA A 1 204 ? 2.080 -10.944 8.881 1.00 79.69 204 ALA A CA 1
ATOM 1593 C C . ALA A 1 204 ? 1.761 -12.146 9.788 1.00 79.69 204 ALA A C 1
ATOM 1595 O O . ALA A 1 204 ? 0.633 -12.273 10.258 1.00 79.69 204 ALA A O 1
ATOM 1596 N N . GLU A 1 205 ? 2.739 -13.010 10.063 1.00 83.81 205 GLU A N 1
ATOM 1597 C CA . GLU A 1 205 ? 2.589 -14.160 10.959 1.00 83.81 205 GLU A CA 1
ATOM 1598 C C . GLU A 1 205 ? 2.390 -13.731 12.415 1.00 83.81 205 GLU A C 1
ATOM 1600 O O . GLU A 1 205 ? 1.459 -14.203 13.065 1.00 83.81 205 GLU A O 1
ATOM 1605 N N . LEU A 1 206 ? 3.178 -12.766 12.895 1.00 90.19 206 LEU A N 1
ATOM 1606 C CA . LEU A 1 206 ? 2.993 -12.175 14.223 1.00 90.19 206 LEU A CA 1
ATOM 1607 C C . LEU A 1 206 ? 1.620 -11.504 14.360 1.00 90.19 206 LEU A C 1
ATOM 1609 O O . LEU A 1 206 ? 0.944 -11.673 15.375 1.00 90.19 206 LEU A O 1
ATOM 1613 N N . ALA A 1 207 ? 1.174 -10.777 13.331 1.00 83.31 207 ALA A N 1
ATOM 1614 C CA . ALA A 1 207 ? -0.154 -10.169 13.321 1.00 83.31 207 ALA A CA 1
ATOM 1615 C C . ALA A 1 207 ? -1.276 -11.223 13.326 1.00 83.31 207 ALA A C 1
ATOM 1617 O O . ALA A 1 207 ? -2.272 -11.059 14.033 1.00 83.31 207 ALA A O 1
ATOM 1618 N N . ALA A 1 208 ? -1.117 -12.313 12.569 1.00 81.62 208 ALA A N 1
ATOM 1619 C CA . ALA A 1 208 ? -2.067 -13.421 12.551 1.00 81.62 208 ALA A CA 1
ATOM 1620 C C . ALA A 1 208 ? -2.147 -14.121 13.916 1.00 81.62 208 ALA A C 1
ATOM 1622 O O . ALA A 1 208 ? -3.251 -14.334 14.412 1.00 81.62 208 ALA A O 1
ATOM 1623 N N . ALA A 1 209 ? -1.004 -14.399 14.551 1.00 90.38 209 ALA A N 1
ATOM 1624 C CA . ALA A 1 209 ? -0.945 -14.987 15.888 1.00 90.38 209 ALA A CA 1
ATOM 1625 C C . ALA A 1 209 ? -1.633 -14.091 16.932 1.00 90.38 209 ALA A C 1
ATOM 1627 O O . ALA A 1 209 ? -2.544 -14.539 17.621 1.00 90.38 209 ALA A O 1
ATOM 1628 N N . ALA A 1 210 ? -1.308 -12.793 16.964 1.00 89.75 210 ALA A N 1
ATOM 1629 C CA . ALA A 1 210 ? -1.931 -11.850 17.895 1.00 89.75 210 ALA A CA 1
ATOM 1630 C C . ALA A 1 210 ? -3.453 -11.718 17.692 1.00 89.75 210 ALA A C 1
ATOM 1632 O O . ALA A 1 210 ? -4.208 -11.545 18.651 1.00 89.75 210 ALA A O 1
ATOM 1633 N N . ASN A 1 211 ? -3.926 -11.785 16.444 1.00 79.75 211 ASN A N 1
ATOM 1634 C CA . ASN A 1 211 ? -5.357 -11.771 16.143 1.00 79.75 211 ASN A CA 1
ATOM 1635 C C . ASN A 1 211 ? -6.040 -13.086 16.530 1.00 79.75 211 ASN A C 1
ATOM 1637 O O . ASN A 1 211 ? -7.177 -13.057 17.000 1.00 79.75 211 ASN A O 1
ATOM 1641 N N . MET A 1 212 ? -5.362 -14.221 16.353 1.00 89.62 212 MET A N 1
ATOM 1642 C CA . MET A 1 212 ? -5.845 -15.529 16.787 1.00 89.62 212 MET A CA 1
ATOM 1643 C C . MET A 1 212 ? -6.008 -15.576 18.310 1.00 89.62 212 MET A C 1
ATOM 1645 O O . MET A 1 212 ? -7.062 -15.997 18.788 1.00 89.62 212 MET A O 1
ATOM 1649 N N . ASP A 1 213 ? -5.031 -15.063 19.060 1.00 90.69 213 ASP A N 1
ATOM 1650 C CA . ASP A 1 213 ? -5.082 -14.998 20.522 1.00 90.69 213 ASP A CA 1
ATOM 1651 C C . ASP A 1 213 ? -6.263 -14.143 20.994 1.00 90.69 213 ASP A C 1
ATOM 1653 O O . ASP A 1 213 ? -7.124 -14.641 21.724 1.00 90.69 213 ASP A O 1
ATOM 1657 N N . LYS A 1 214 ? -6.402 -12.917 20.469 1.00 89.81 214 LYS A N 1
ATOM 1658 C CA . LYS A 1 214 ? -7.545 -12.029 20.763 1.00 89.81 214 LYS A CA 1
ATOM 1659 C C . LYS A 1 214 ? -8.888 -12.653 20.395 1.00 89.81 214 LYS A C 1
ATOM 1661 O O . LYS A 1 214 ? -9.861 -12.521 21.134 1.00 89.81 214 LYS A O 1
ATOM 1666 N N . ALA A 1 215 ? -8.970 -13.332 19.251 1.00 84.00 215 ALA A N 1
ATOM 1667 C CA . ALA A 1 215 ? -10.188 -14.024 18.844 1.00 84.00 215 ALA A CA 1
ATOM 1668 C C . ALA A 1 215 ? -10.525 -15.175 19.804 1.00 84.00 215 ALA A C 1
ATOM 1670 O O . ALA A 1 215 ? -11.702 -15.397 20.100 1.00 84.00 215 ALA A O 1
ATOM 1671 N N . SER A 1 216 ? -9.514 -15.885 20.311 1.00 88.94 216 SER A N 1
ATOM 1672 C CA . SER A 1 216 ? -9.689 -16.950 21.300 1.00 88.94 216 SER A CA 1
ATOM 1673 C C . SER A 1 216 ? -10.156 -16.407 22.656 1.00 88.94 216 SER A C 1
ATOM 1675 O O . SER A 1 216 ? -11.062 -16.982 23.258 1.00 88.94 216 SER A O 1
ATOM 1677 N N . GLU A 1 217 ? -9.608 -15.275 23.105 1.00 91.50 217 GLU A N 1
ATOM 1678 C CA . GLU A 1 217 ? -9.995 -14.593 24.345 1.00 91.50 217 GLU A CA 1
ATOM 1679 C C . GLU A 1 217 ? -11.434 -14.088 24.270 1.00 91.50 217 GLU A C 1
ATOM 1681 O O . GLU A 1 217 ? -12.259 -14.468 25.098 1.00 91.50 217 GLU A O 1
ATOM 1686 N N . LEU A 1 218 ? -11.781 -13.357 23.206 1.00 84.06 218 LEU A N 1
ATOM 1687 C CA . LEU A 1 218 ? -13.153 -12.903 22.971 1.00 84.06 218 LEU A CA 1
ATOM 1688 C C . LEU A 1 218 ? -14.136 -14.072 22.875 1.00 84.06 218 LEU A C 1
ATOM 1690 O O . LEU A 1 218 ? -15.270 -13.965 23.330 1.00 84.06 218 LEU A O 1
ATOM 1694 N N . SER A 1 219 ? -13.722 -15.204 22.301 1.00 88.69 219 SER A N 1
ATOM 1695 C CA . SER A 1 219 ? -14.574 -16.397 22.244 1.00 88.69 219 SER A CA 1
ATOM 1696 C C . SER A 1 219 ? -14.833 -16.979 23.638 1.00 88.69 219 SER A C 1
ATOM 1698 O O . SER A 1 219 ? -15.959 -17.391 23.918 1.00 88.69 219 SER A O 1
ATOM 1700 N N . LYS A 1 220 ? -13.830 -16.974 24.528 1.00 94.06 220 LYS A N 1
ATOM 1701 C CA . LYS A 1 220 ? -13.996 -17.380 25.933 1.00 94.06 220 LYS A CA 1
ATOM 1702 C C . LYS A 1 220 ? -14.902 -16.406 26.689 1.00 94.06 220 LYS A C 1
ATOM 1704 O O . LYS A 1 220 ? -15.801 -16.852 27.393 1.00 94.06 220 LYS A O 1
ATOM 1709 N N . GLU A 1 221 ? -14.721 -15.099 26.510 1.00 87.81 221 GLU A N 1
ATOM 1710 C CA . GLU A 1 221 ? -15.585 -14.079 27.121 1.00 87.81 221 GLU A CA 1
ATOM 1711 C C . GLU A 1 221 ? -17.037 -14.202 26.650 1.00 87.81 221 GLU A C 1
ATOM 1713 O O . GLU A 1 221 ? -17.956 -14.163 27.464 1.00 87.81 221 GLU A O 1
ATOM 1718 N N . ILE A 1 222 ? -17.256 -14.422 25.349 1.00 82.75 222 ILE A N 1
ATOM 1719 C CA . ILE A 1 222 ? -18.590 -14.667 24.791 1.00 82.75 222 ILE A CA 1
ATOM 1720 C C . ILE A 1 222 ? -19.220 -15.905 25.431 1.00 82.75 222 ILE A C 1
ATOM 1722 O O . ILE A 1 222 ? -20.385 -15.835 25.818 1.00 82.75 222 ILE A O 1
ATOM 1726 N N . ALA A 1 223 ? -18.472 -17.002 25.584 1.00 90.31 223 ALA A N 1
ATOM 1727 C CA . ALA A 1 223 ? -18.972 -18.206 26.245 1.00 90.31 223 ALA A CA 1
ATOM 1728 C C . ALA A 1 223 ? -19.367 -17.929 27.708 1.00 90.31 223 ALA A C 1
ATOM 1730 O O . ALA A 1 223 ? -20.466 -18.283 28.126 1.00 90.31 223 ALA A O 1
ATOM 1731 N N . LEU A 1 224 ? -18.537 -17.197 28.461 1.00 90.94 224 LEU A N 1
ATOM 1732 C CA . LEU A 1 224 ? -18.846 -16.799 29.841 1.00 90.94 224 LEU A CA 1
ATOM 1733 C C . LEU A 1 224 ? -20.094 -15.906 29.928 1.00 90.94 224 LEU A C 1
ATOM 1735 O O . LEU A 1 224 ? -20.944 -16.092 30.802 1.00 90.94 224 LEU A O 1
ATOM 1739 N N . VAL A 1 225 ? -20.237 -14.938 29.018 1.00 87.00 225 VAL A N 1
ATOM 1740 C CA . VAL A 1 225 ? -21.418 -14.065 28.965 1.00 87.00 225 VAL A CA 1
ATOM 1741 C C . VAL A 1 225 ? -22.666 -14.870 28.604 1.00 87.00 225 VAL A C 1
ATOM 1743 O O . VAL A 1 225 ? -23.697 -14.669 29.248 1.00 87.00 225 VAL A O 1
ATOM 1746 N N . GLN A 1 226 ? -22.577 -15.796 27.643 1.00 87.50 226 GLN A N 1
ATOM 1747 C CA . GLN A 1 226 ? -23.665 -16.702 27.255 1.00 87.50 226 GLN A CA 1
ATOM 1748 C C . GLN A 1 226 ? -24.116 -17.581 28.423 1.00 87.50 226 GLN A C 1
ATOM 1750 O O . GLN A 1 226 ? -25.314 -17.626 28.708 1.00 87.50 226 GLN A O 1
ATOM 1755 N N . ASP A 1 227 ? -23.181 -18.189 29.153 1.00 90.25 227 ASP A N 1
ATOM 1756 C CA . ASP A 1 227 ? -23.489 -18.973 30.350 1.00 90.25 227 ASP A CA 1
ATOM 1757 C C . ASP A 1 227 ? -24.160 -18.100 31.412 1.00 90.25 227 ASP A C 1
ATOM 1759 O O . ASP A 1 227 ? -25.198 -18.463 31.970 1.00 90.25 227 ASP A O 1
ATOM 1763 N N . SER A 1 228 ? -23.636 -16.896 31.661 1.00 87.25 228 SER A N 1
ATOM 1764 C CA . SER A 1 228 ? -24.237 -15.970 32.625 1.00 87.25 228 SER A CA 1
ATOM 1765 C C . SER A 1 228 ? -25.642 -15.512 32.208 1.00 87.25 228 SER A C 1
ATOM 1767 O O . SER A 1 228 ? -26.499 -15.280 33.062 1.00 87.25 228 SER A O 1
ATOM 1769 N N . LEU A 1 229 ? -25.892 -15.358 30.904 1.00 84.38 229 LEU A N 1
ATOM 1770 C CA . LEU A 1 229 ? -27.195 -15.002 30.351 1.00 84.38 229 LEU A CA 1
ATOM 1771 C C . LEU A 1 229 ? -28.173 -16.166 30.517 1.00 84.38 229 LEU A C 1
ATOM 1773 O O . LEU A 1 229 ? -29.316 -15.930 30.900 1.00 84.38 229 LEU A O 1
ATOM 1777 N N . ALA A 1 230 ? -27.727 -17.404 30.289 1.00 90.38 230 ALA A N 1
ATOM 1778 C CA . ALA A 1 230 ? -28.524 -18.603 30.526 1.00 90.38 230 ALA A CA 1
ATOM 1779 C C . ALA A 1 230 ? -28.942 -18.715 32.001 1.00 90.38 230 ALA A C 1
ATOM 1781 O O . ALA A 1 230 ? -30.124 -18.910 32.282 1.00 90.38 230 ALA A O 1
ATOM 1782 N N . HIS A 1 231 ? -28.017 -18.476 32.940 1.00 86.19 231 HIS A N 1
ATOM 1783 C CA . HIS A 1 231 ? -28.323 -18.450 34.376 1.00 86.19 231 HIS A CA 1
ATOM 1784 C C . HIS A 1 231 ? -29.340 -17.358 34.739 1.00 86.19 231 HIS A C 1
ATOM 1786 O O . HIS A 1 231 ? -30.287 -17.620 35.477 1.00 86.19 231 HIS A O 1
ATOM 1792 N N . VAL A 1 232 ? -29.190 -16.139 34.204 1.00 85.31 232 VAL A N 1
ATOM 1793 C CA . VAL A 1 232 ? -30.147 -15.045 34.461 1.00 85.31 232 VAL A CA 1
ATOM 1794 C C . VAL A 1 232 ? -31.520 -15.352 33.856 1.00 85.31 232 VAL A C 1
ATOM 1796 O O . VAL A 1 232 ? -32.531 -15.098 34.508 1.00 85.31 232 VAL A O 1
ATOM 1799 N N . LYS A 1 233 ? -31.581 -15.918 32.642 1.00 88.62 233 LYS A N 1
ATOM 1800 C CA . LYS A 1 233 ? -32.843 -16.337 32.009 1.00 88.62 233 LYS A CA 1
ATOM 1801 C C . LYS A 1 233 ? -33.540 -17.416 32.848 1.00 88.62 233 LYS A C 1
ATOM 1803 O O . LYS A 1 233 ? -34.729 -17.273 33.118 1.00 88.62 233 LYS A O 1
ATOM 1808 N N . LEU A 1 234 ? -32.802 -18.421 33.331 1.00 91.38 234 LEU A N 1
ATOM 1809 C CA . LEU A 1 234 ? -33.325 -19.457 34.228 1.00 91.38 234 LEU A CA 1
ATOM 1810 C C . LEU A 1 234 ? -33.876 -18.855 35.531 1.00 91.38 234 LEU A C 1
ATOM 1812 O O . LEU A 1 234 ? -35.017 -19.126 35.895 1.00 91.38 234 LEU A O 1
ATOM 1816 N N . ALA A 1 235 ? -33.105 -17.990 36.195 1.00 88.00 235 ALA A N 1
ATOM 1817 C CA . ALA A 1 235 ? -33.530 -17.330 37.429 1.00 88.00 235 ALA A CA 1
ATOM 1818 C C . ALA A 1 235 ? -34.770 -16.442 37.223 1.00 88.00 235 ALA A C 1
ATOM 1820 O O . ALA A 1 235 ? -35.622 -16.352 38.103 1.00 88.00 235 ALA A O 1
ATOM 1821 N N . CYS A 1 236 ? -34.901 -15.799 36.057 1.00 81.31 236 CYS A N 1
ATOM 1822 C CA . CYS A 1 236 ? -36.074 -14.991 35.722 1.00 81.31 236 CYS A CA 1
ATOM 1823 C C . CYS A 1 236 ? -37.335 -15.858 35.572 1.00 81.31 236 CYS A C 1
ATOM 1825 O O . CYS A 1 236 ? -38.381 -15.496 36.108 1.00 81.31 236 CYS A O 1
ATOM 1827 N N . VAL A 1 237 ? -37.228 -17.016 34.907 1.00 88.19 237 VAL A N 1
ATOM 1828 C CA . VAL A 1 237 ? -38.329 -17.991 34.798 1.00 88.19 237 VAL A CA 1
ATOM 1829 C C . VAL A 1 237 ? -38.716 -18.521 36.180 1.00 88.19 237 VAL A C 1
ATOM 1831 O O . VAL A 1 237 ? -39.886 -18.457 36.542 1.00 88.19 237 VAL A O 1
ATOM 1834 N N . GLN A 1 238 ? -37.742 -18.929 36.998 1.00 90.06 238 GLN A N 1
ATOM 1835 C CA . GLN A 1 238 ? -37.989 -19.398 38.368 1.00 90.06 238 GLN A CA 1
ATOM 1836 C C . GLN A 1 238 ? -38.672 -18.331 39.236 1.00 90.06 238 GLN A C 1
ATOM 1838 O O . GLN A 1 238 ? -39.622 -18.623 39.957 1.00 90.06 238 GLN A O 1
ATOM 1843 N N . ALA A 1 239 ? -38.238 -17.070 39.143 1.00 85.06 239 ALA A N 1
ATOM 1844 C CA . ALA A 1 239 ? -38.870 -15.970 39.867 1.00 85.06 239 ALA A CA 1
ATOM 1845 C C . ALA A 1 239 ? -40.315 -15.715 39.400 1.00 85.06 239 ALA A C 1
ATOM 1847 O O . ALA A 1 239 ? -41.178 -15.395 40.217 1.00 85.06 239 ALA A O 1
ATOM 1848 N N . GLN A 1 240 ? -40.599 -15.862 38.101 1.00 86.06 240 GLN A N 1
ATOM 1849 C CA . GLN A 1 240 ? -41.960 -15.759 37.563 1.00 86.06 240 GLN A CA 1
ATOM 1850 C C . GLN A 1 240 ? -42.856 -16.908 38.044 1.00 86.06 240 GLN A C 1
ATOM 1852 O O . GLN A 1 240 ? -44.006 -16.660 38.411 1.00 86.06 240 GLN A O 1
ATOM 1857 N N . GLU A 1 241 ? -42.338 -18.137 38.080 1.00 90.88 241 GLU A N 1
ATOM 1858 C CA . GLU A 1 241 ? -43.043 -19.316 38.597 1.00 90.88 241 GLU A CA 1
ATOM 1859 C C . GLU A 1 241 ? -43.365 -19.173 40.093 1.00 90.88 241 GLU A C 1
ATOM 1861 O O . GLU A 1 241 ? -44.515 -19.363 40.495 1.00 90.88 241 GLU A O 1
ATOM 1866 N N . GLU A 1 242 ? -42.397 -18.749 40.912 1.00 88.62 242 GLU A N 1
ATOM 1867 C CA . GLU A 1 242 ? -42.612 -18.481 42.341 1.00 88.62 242 GLU A CA 1
ATOM 1868 C C . GLU A 1 242 ? -43.621 -17.353 42.570 1.00 88.62 242 GLU A C 1
ATOM 1870 O O . GLU A 1 242 ? -44.521 -17.476 43.402 1.00 88.62 242 GLU A O 1
ATOM 1875 N N . GLN A 1 243 ? -43.547 -16.272 41.788 1.00 86.81 243 GLN A N 1
ATOM 1876 C CA . GLN A 1 243 ? -44.527 -15.192 41.866 1.00 86.81 243 GLN A CA 1
ATOM 1877 C C . GLN A 1 243 ? -45.943 -15.688 41.532 1.00 86.81 243 GLN A C 1
ATOM 1879 O O . GLN A 1 243 ? -46.900 -15.296 42.204 1.00 86.81 243 GLN A O 1
ATOM 1884 N N . ALA A 1 244 ? -46.094 -16.546 40.518 1.00 90.50 244 ALA A N 1
ATOM 1885 C CA . ALA A 1 244 ? -47.379 -17.153 40.180 1.00 90.50 244 ALA A CA 1
ATOM 1886 C C . ALA A 1 244 ? -47.889 -18.048 41.321 1.00 90.50 244 ALA A C 1
ATOM 1888 O O . ALA A 1 244 ? -49.052 -17.930 41.713 1.00 90.50 244 ALA A O 1
ATOM 1889 N N . ARG A 1 245 ? -47.011 -18.867 41.917 1.00 95.56 245 ARG A N 1
ATOM 1890 C CA . ARG A 1 245 ? -47.334 -19.717 43.071 1.00 95.56 245 ARG A CA 1
ATOM 1891 C C . ARG A 1 245 ? -47.838 -18.891 44.257 1.00 95.56 245 ARG A C 1
ATOM 1893 O O . ARG A 1 245 ? -48.929 -19.161 44.756 1.00 95.56 245 ARG A O 1
ATOM 1900 N N . ILE A 1 246 ? -47.116 -17.833 44.638 1.00 90.81 246 ILE A N 1
ATOM 1901 C CA . ILE A 1 246 ? -47.493 -16.933 45.743 1.00 90.81 246 ILE A CA 1
ATOM 1902 C C . ILE A 1 246 ? -48.863 -16.291 45.497 1.00 90.81 246 ILE A C 1
ATOM 1904 O O . ILE A 1 246 ? -49.670 -16.189 46.420 1.00 90.81 246 ILE A O 1
ATOM 1908 N N . VAL A 1 247 ? -49.152 -15.854 44.265 1.00 90.69 247 VAL A N 1
ATOM 1909 C CA . VAL A 1 247 ? -50.465 -15.278 43.925 1.00 90.69 247 VAL A CA 1
ATOM 1910 C C . VAL A 1 247 ? -51.573 -16.317 44.106 1.00 90.69 247 VAL A C 1
ATOM 1912 O O . VAL A 1 247 ? -52.566 -16.027 44.771 1.00 90.69 247 VAL A O 1
ATOM 1915 N N . THR A 1 248 ? -51.385 -17.539 43.598 1.00 92.19 248 THR A N 1
ATOM 1916 C CA . THR A 1 248 ? -52.388 -18.607 43.751 1.00 92.19 248 THR A CA 1
ATOM 1917 C C . THR A 1 248 ? -52.613 -19.011 45.210 1.00 92.19 248 THR A C 1
ATOM 1919 O O . THR A 1 248 ? -53.756 -19.229 45.613 1.00 92.19 248 THR A O 1
ATOM 1922 N N . GLU A 1 249 ? -51.555 -19.052 46.024 1.00 92.56 249 GLU A N 1
ATOM 1923 C CA . GLU A 1 249 ? -51.643 -19.343 47.456 1.00 92.56 249 GLU A CA 1
ATOM 1924 C C . GLU A 1 249 ? -52.380 -18.230 48.210 1.00 92.56 249 GLU A C 1
ATOM 1926 O O . GLU A 1 249 ? -53.282 -18.515 49.000 1.00 92.56 249 GLU A O 1
ATOM 1931 N N . LYS A 1 250 ? -52.068 -16.957 47.924 1.00 90.06 250 LYS A N 1
ATOM 1932 C CA . LYS A 1 250 ? -52.772 -15.814 48.523 1.00 90.06 250 LYS A CA 1
ATOM 1933 C C . LYS A 1 250 ? -54.257 -15.799 48.177 1.00 90.06 250 LYS A C 1
ATOM 1935 O O . LYS A 1 250 ? -55.079 -15.527 49.052 1.00 90.06 250 LYS A O 1
ATOM 1940 N N . ASP A 1 251 ? -54.617 -16.120 46.938 1.00 91.50 251 ASP A N 1
ATOM 1941 C CA . ASP A 1 251 ? -56.019 -16.215 46.530 1.00 91.50 251 ASP A CA 1
ATOM 1942 C C . ASP A 1 251 ? -56.746 -17.369 47.239 1.00 91.50 251 ASP A C 1
ATOM 1944 O O . ASP A 1 251 ? -57.905 -17.219 47.636 1.00 91.50 251 ASP A O 1
ATOM 1948 N N . ALA A 1 252 ? -56.075 -18.507 47.448 1.00 93.62 252 ALA A N 1
ATOM 1949 C CA . ALA A 1 252 ? -56.618 -19.628 48.213 1.00 93.62 252 ALA A CA 1
ATOM 1950 C C . ALA A 1 252 ? -56.806 -19.278 49.700 1.00 93.62 252 ALA A C 1
ATOM 1952 O O . ALA A 1 252 ? -57.880 -19.525 50.257 1.00 93.62 252 ALA A O 1
ATOM 1953 N N . GLN A 1 253 ? -55.811 -18.641 50.328 1.00 89.88 253 GLN A N 1
ATOM 1954 C CA . GLN A 1 253 ? -55.902 -18.159 51.710 1.00 89.88 253 GLN A CA 1
ATOM 1955 C C . GLN A 1 253 ? -57.045 -17.156 51.878 1.00 89.88 253 GLN A C 1
ATOM 1957 O O . GLN A 1 253 ? -57.865 -17.311 52.780 1.00 89.88 253 GLN A O 1
ATOM 1962 N N . LYS A 1 254 ? -57.167 -16.180 50.969 1.00 91.00 254 LYS A N 1
ATOM 1963 C CA . LYS A 1 254 ? -58.259 -15.199 50.988 1.00 91.00 254 LYS A CA 1
ATOM 1964 C C . LYS A 1 254 ? -59.632 -15.874 50.939 1.00 91.00 254 LYS A C 1
ATOM 1966 O O . LYS A 1 254 ? -60.514 -15.502 51.708 1.00 91.00 254 LYS A O 1
ATOM 1971 N N . LYS A 1 255 ? -59.817 -16.874 50.068 1.00 93.81 255 LYS A N 1
ATOM 1972 C CA . LYS A 1 255 ? -61.071 -17.647 49.991 1.00 93.81 255 LYS A CA 1
ATOM 1973 C C . LYS A 1 255 ? -61.372 -18.373 51.304 1.00 93.81 255 LYS A C 1
ATOM 1975 O O . LYS A 1 255 ? -62.503 -18.315 51.771 1.00 93.81 255 LYS A O 1
ATOM 1980 N N . SER A 1 256 ? -60.366 -18.998 51.917 1.00 92.00 256 SER A N 1
ATOM 1981 C CA . SER A 1 256 ? -60.505 -19.657 53.222 1.00 92.00 256 SER A CA 1
ATOM 1982 C C . SER A 1 256 ? -60.912 -18.675 54.332 1.00 92.00 256 SER A C 1
ATOM 1984 O O . SER A 1 256 ? -61.860 -18.935 55.070 1.00 92.00 256 SER A O 1
ATOM 1986 N N . SER A 1 257 ? -60.273 -17.501 54.407 1.00 88.88 257 SER A N 1
ATOM 1987 C CA . SER A 1 257 ? -60.620 -16.466 55.392 1.00 88.88 257 SER A CA 1
ATOM 1988 C C . SER A 1 257 ? -62.045 -15.932 55.225 1.00 88.88 257 SER A C 1
ATOM 1990 O O . SER A 1 257 ? -62.722 -15.697 56.223 1.00 88.88 257 SER A O 1
ATOM 1992 N N . ILE A 1 258 ? -62.517 -15.763 53.983 1.00 93.75 258 ILE A N 1
ATOM 1993 C CA . ILE A 1 258 ? -63.905 -15.357 53.707 1.00 93.75 258 ILE A CA 1
ATOM 1994 C C . ILE A 1 258 ? -64.884 -16.410 54.245 1.00 93.75 258 ILE A C 1
ATOM 1996 O O . ILE A 1 258 ? -65.806 -16.059 54.977 1.00 93.75 258 ILE A O 1
ATOM 2000 N N . LEU A 1 259 ? -64.643 -17.696 53.967 1.00 93.88 259 LEU A N 1
ATOM 2001 C CA . LEU A 1 259 ? -65.493 -18.787 54.462 1.00 93.88 259 LEU A CA 1
ATOM 2002 C C . LEU A 1 259 ? -65.533 -18.849 56.000 1.00 93.88 259 LEU A C 1
ATOM 2004 O O . LEU A 1 259 ? -66.601 -19.034 56.581 1.00 93.88 259 LEU A O 1
ATOM 2008 N N . ALA A 1 260 ? -64.396 -18.643 56.671 1.00 92.94 260 ALA A N 1
ATOM 2009 C CA . ALA A 1 260 ? -64.335 -18.615 58.134 1.00 92.94 260 ALA A CA 1
ATOM 2010 C C . ALA A 1 260 ? -65.132 -17.440 58.737 1.00 92.94 260 ALA A C 1
ATOM 2012 O O . ALA A 1 260 ? -65.823 -17.608 59.744 1.00 92.94 260 ALA A O 1
ATOM 2013 N N . LEU A 1 261 ? -65.081 -16.256 58.113 1.00 89.38 261 LEU A N 1
ATOM 2014 C CA . LEU A 1 261 ? -65.869 -15.092 58.539 1.00 89.38 261 LEU A CA 1
ATOM 2015 C C . LEU A 1 261 ? -67.377 -15.314 58.373 1.00 89.38 261 LEU A C 1
ATOM 2017 O O . LEU A 1 261 ? -68.153 -14.903 59.240 1.00 89.38 261 LEU A O 1
ATOM 2021 N N . GLU A 1 262 ? -67.796 -15.973 57.291 1.00 91.94 262 GLU A N 1
ATOM 2022 C CA . GLU A 1 262 ? -69.195 -16.357 57.076 1.00 91.94 262 GLU A CA 1
ATOM 2023 C C . GLU A 1 262 ? -69.681 -17.359 58.136 1.00 91.94 262 GLU A C 1
ATOM 2025 O O . GLU A 1 262 ? -70.821 -17.278 58.597 1.00 91.94 262 GLU A O 1
ATOM 2030 N N . GLU A 1 263 ? -68.824 -18.290 58.567 1.00 92.12 263 GLU A N 1
ATOM 2031 C CA . GLU A 1 263 ? -69.148 -19.243 59.632 1.00 92.12 263 GLU A CA 1
ATOM 2032 C C . GLU A 1 263 ? -69.302 -18.560 61.001 1.00 92.12 263 GLU A C 1
ATOM 2034 O O . GLU A 1 263 ? -70.254 -18.847 61.730 1.00 92.12 263 GLU A O 1
ATOM 2039 N N . ILE A 1 264 ? -68.407 -17.626 61.347 1.00 85.88 264 ILE A N 1
ATOM 2040 C CA . ILE A 1 264 ? -68.498 -16.855 62.598 1.00 85.88 264 ILE A CA 1
ATOM 2041 C C . ILE A 1 264 ? -69.771 -16.002 62.619 1.00 85.88 264 ILE A C 1
ATOM 2043 O O . ILE A 1 264 ? -70.460 -15.971 63.638 1.00 85.88 264 ILE A O 1
ATOM 2047 N N . HIS A 1 265 ? -70.131 -15.364 61.500 1.00 87.25 265 HIS A N 1
ATOM 2048 C CA . HIS A 1 265 ? -71.385 -14.610 61.401 1.00 87.25 265 HIS A CA 1
ATOM 2049 C C . HIS A 1 265 ? -72.610 -15.488 61.669 1.00 87.25 265 HIS A C 1
ATOM 2051 O O . HIS A 1 265 ? -73.467 -15.109 62.464 1.00 87.25 265 HIS A O 1
ATOM 2057 N N . LYS A 1 266 ? -72.661 -16.697 61.093 1.00 91.12 266 LYS A N 1
ATOM 2058 C CA . LYS A 1 266 ? -73.752 -17.649 61.362 1.00 91.12 266 LYS A CA 1
ATOM 2059 C C . LYS A 1 266 ? -73.858 -17.995 62.850 1.00 91.12 266 LYS A C 1
ATOM 2061 O O . LYS A 1 266 ? -74.966 -18.023 63.376 1.00 91.12 266 LYS A O 1
ATOM 2066 N N . LYS A 1 267 ? -72.724 -18.219 63.530 1.00 89.62 267 LYS A N 1
ATOM 2067 C CA . LYS A 1 267 ? -72.678 -18.501 64.980 1.00 89.62 267 LYS A CA 1
ATOM 2068 C C . LYS A 1 267 ? -73.116 -17.302 65.830 1.00 89.62 267 LYS A C 1
ATOM 2070 O O . LYS A 1 267 ? -73.771 -17.472 66.855 1.00 89.62 267 LYS A O 1
ATOM 2075 N N . LEU A 1 268 ? -72.776 -16.082 65.415 1.00 83.31 268 LEU A N 1
ATOM 2076 C CA . LEU A 1 268 ? -73.215 -14.861 66.093 1.00 83.31 268 LEU A CA 1
ATOM 2077 C C . LEU A 1 268 ? -74.734 -14.675 65.976 1.00 83.31 268 LEU A C 1
ATOM 2079 O O . LEU A 1 268 ? -75.393 -14.312 66.950 1.00 83.31 268 LEU A O 1
ATOM 2083 N N . ASP A 1 269 ? -75.294 -14.947 64.800 1.00 82.00 269 ASP A N 1
ATOM 2084 C CA . ASP A 1 269 ? -76.730 -14.831 64.554 1.00 82.00 269 ASP A CA 1
ATOM 2085 C C . ASP A 1 269 ? -77.548 -15.897 65.293 1.00 82.00 269 ASP A C 1
ATOM 2087 O O . ASP A 1 269 ? -78.690 -15.630 65.668 1.00 82.00 269 ASP A O 1
ATOM 2091 N N . THR A 1 270 ? -76.990 -17.089 65.540 1.00 82.50 270 THR A N 1
ATOM 2092 C CA . THR A 1 270 ? -77.624 -18.082 66.424 1.00 82.50 270 THR A CA 1
ATOM 2093 C C . THR A 1 270 ? -77.597 -17.622 67.877 1.00 82.50 270 THR A C 1
ATOM 2095 O O . THR A 1 270 ? -78.639 -17.621 68.521 1.00 82.50 270 THR A O 1
ATOM 2098 N N . LEU A 1 271 ? -76.456 -17.121 68.363 1.00 71.75 271 LEU A N 1
ATOM 2099 C CA . LEU A 1 271 ? -76.314 -16.674 69.753 1.00 71.75 271 LEU A CA 1
ATOM 2100 C C . LEU A 1 271 ? -77.225 -15.478 70.081 1.00 71.75 271 LEU A C 1
ATOM 2102 O O . LEU A 1 271 ? -77.806 -15.404 71.159 1.00 71.75 271 LEU A O 1
ATOM 2106 N N . LYS A 1 272 ? -77.423 -14.560 69.126 1.00 72.12 272 LYS A N 1
ATOM 2107 C CA . LYS A 1 272 ? -78.371 -13.441 69.272 1.00 72.12 272 LYS A CA 1
ATOM 2108 C C . LYS A 1 272 ? -79.830 -13.885 69.399 1.00 72.12 272 LYS A C 1
ATOM 2110 O O . LYS A 1 272 ? -80.623 -13.152 69.979 1.00 72.12 272 LYS A O 1
ATOM 2115 N N . LYS A 1 273 ? -80.200 -15.048 68.854 1.00 73.62 273 LYS A N 1
ATOM 2116 C CA . LYS A 1 273 ? -81.562 -15.600 68.959 1.00 73.62 273 LYS A CA 1
ATOM 2117 C C . LYS A 1 273 ? -81.812 -16.322 70.287 1.00 73.62 273 LYS A C 1
ATOM 2119 O O . LYS A 1 273 ? -82.965 -16.581 70.605 1.00 73.62 273 LYS A O 1
ATOM 2124 N N . GLU A 1 274 ? -80.761 -16.625 71.046 1.00 66.81 274 GLU A N 1
ATOM 2125 C CA . GLU A 1 274 ? -80.816 -17.346 72.327 1.00 66.81 274 GLU A CA 1
ATOM 2126 C C . GLU A 1 274 ? -80.857 -16.408 73.556 1.00 66.81 274 GLU A C 1
ATOM 2128 O O . GLU A 1 274 ? -80.919 -16.882 74.688 1.00 66.81 274 GLU A O 1
ATOM 2133 N N . PHE A 1 275 ? -80.832 -15.081 73.367 1.00 49.31 275 PHE A N 1
ATOM 2134 C CA . PHE A 1 275 ? -80.809 -14.096 74.456 1.00 49.31 275 PHE A CA 1
ATOM 2135 C C . PHE A 1 275 ? -82.227 -13.724 74.941 1.00 49.31 275 PHE A C 1
ATOM 2137 O O . PHE A 1 275 ? -82.999 -13.145 74.177 1.00 49.31 275 PHE A O 1
ATOM 2144 N N . ASP A 1 276 ? -82.551 -14.017 76.210 1.00 59.03 276 ASP A N 1
ATOM 2145 C CA . ASP A 1 276 ? -83.863 -13.763 76.837 1.00 59.03 276 ASP A CA 1
ATOM 2146 C C . ASP A 1 276 ? -83.835 -12.544 77.803 1.00 59.03 276 ASP A C 1
ATOM 2148 O O . ASP A 1 276 ? -83.250 -12.616 78.890 1.00 59.03 276 ASP A O 1
ATOM 2152 N N . PRO A 1 277 ? -84.446 -11.399 77.434 1.00 62.22 277 PRO A N 1
ATOM 2153 C CA . PRO A 1 277 ? -84.370 -10.138 78.176 1.00 62.22 277 PRO A CA 1
ATOM 2154 C C . PRO A 1 277 ? -85.372 -9.996 79.340 1.00 62.22 277 PRO A C 1
ATOM 2156 O O . PRO A 1 277 ? -85.335 -8.979 80.037 1.00 62.22 277 PRO A O 1
ATOM 2159 N N . GLU A 1 278 ? -86.285 -10.947 79.567 1.00 58.06 278 GLU A N 1
ATOM 2160 C CA . GLU A 1 278 ? -87.284 -10.858 80.651 1.00 58.06 278 GLU A CA 1
ATOM 2161 C C . GLU A 1 278 ? -86.778 -11.398 81.995 1.00 58.06 278 GLU A C 1
ATOM 2163 O O . GLU A 1 278 ? -87.168 -10.897 83.053 1.00 58.06 278 GLU A O 1
ATOM 2168 N N . MET A 1 279 ? -85.818 -12.326 81.976 1.00 58.06 279 MET A N 1
ATOM 2169 C CA . MET A 1 279 ? -85.209 -12.872 83.194 1.00 58.06 279 MET A CA 1
ATOM 2170 C C . MET A 1 279 ? -84.372 -11.827 83.956 1.00 58.06 279 MET A C 1
ATOM 2172 O O . MET A 1 279 ? -84.365 -11.830 85.187 1.00 58.06 279 MET A O 1
ATOM 2176 N N . ALA A 1 280 ? -83.756 -10.875 83.243 1.00 57.44 280 ALA A N 1
ATOM 2177 C CA . ALA A 1 280 ? -82.924 -9.813 83.817 1.00 57.44 280 ALA A CA 1
ATOM 2178 C C . ALA A 1 280 ? -83.719 -8.777 84.640 1.00 57.44 280 ALA A C 1
ATOM 2180 O O . ALA A 1 280 ? -83.243 -8.325 85.675 1.00 57.44 280 ALA A O 1
ATOM 2181 N N . ARG A 1 281 ? -84.955 -8.453 84.235 1.00 55.72 281 ARG A N 1
ATOM 2182 C CA . ARG A 1 281 ? -85.814 -7.475 84.936 1.00 55.72 281 ARG A CA 1
ATOM 2183 C C . ARG A 1 281 ? -86.458 -8.034 86.208 1.00 55.72 281 ARG A C 1
ATOM 2185 O O . ARG A 1 281 ? -86.656 -7.305 87.171 1.00 55.72 281 ARG A O 1
ATOM 2192 N N . SER A 1 282 ? -86.729 -9.340 86.248 1.00 55.75 282 SER A N 1
ATOM 2193 C CA . SER A 1 282 ? -87.348 -9.996 87.415 1.00 55.75 282 SER A CA 1
ATOM 2194 C C . SER A 1 282 ? -86.410 -10.155 88.625 1.00 55.75 282 SER A C 1
ATOM 2196 O O . SER A 1 282 ? -86.866 -10.427 89.739 1.00 55.75 282 SER A O 1
ATOM 2198 N N . LEU A 1 283 ? -85.099 -9.996 88.407 1.00 57.03 283 LEU A N 1
ATOM 2199 C CA . LEU A 1 283 ? -84.060 -10.072 89.437 1.00 57.03 283 LEU A CA 1
ATOM 2200 C C . LEU A 1 283 ? -83.799 -8.714 90.114 1.00 57.03 283 LEU A C 1
ATOM 2202 O O . LEU A 1 283 ? -83.375 -8.701 91.266 1.00 57.03 283 LEU A O 1
ATOM 2206 N N . GLU A 1 284 ? -84.107 -7.592 89.452 1.00 54.47 284 GLU A N 1
ATOM 2207 C CA . GLU A 1 284 ? -83.992 -6.236 90.022 1.00 54.47 284 GLU A CA 1
ATOM 2208 C C . GLU A 1 284 ? -85.088 -5.940 91.057 1.00 54.47 284 GLU A C 1
ATOM 2210 O O . GLU A 1 284 ? -84.826 -5.327 92.089 1.00 54.47 284 GLU A O 1
ATOM 2215 N N . GLU A 1 285 ? -86.311 -6.416 90.822 1.00 56.81 285 GLU A N 1
ATOM 2216 C CA . GLU A 1 285 ? -87.483 -6.074 91.641 1.00 56.81 285 GLU A CA 1
ATOM 2217 C C . GLU A 1 285 ? -87.492 -6.810 92.996 1.00 56.81 285 GLU A C 1
ATOM 2219 O O . GLU A 1 285 ? -87.863 -6.246 94.023 1.00 56.81 285 GLU A O 1
ATOM 2224 N N . LYS A 1 286 ? -86.963 -8.042 93.033 1.00 56.41 286 LYS A N 1
ATOM 2225 C CA . LYS A 1 286 ? -86.820 -8.848 94.261 1.00 56.41 286 LYS A CA 1
ATOM 2226 C C . LYS A 1 286 ? -85.687 -8.374 95.181 1.00 56.41 286 LYS A C 1
ATOM 2228 O O . LYS A 1 286 ? -85.638 -8.787 96.335 1.00 56.41 286 LYS A O 1
ATOM 2233 N N . LEU A 1 287 ? -84.787 -7.520 94.683 1.00 53.81 287 LEU A N 1
ATOM 2234 C CA . LEU A 1 287 ? -83.636 -6.990 95.423 1.00 53.81 287 LEU A CA 1
ATOM 2235 C C . LEU A 1 287 ? -84.002 -5.775 96.302 1.00 53.81 287 LEU A C 1
ATOM 2237 O O . LEU A 1 287 ? -83.316 -5.503 97.289 1.00 53.81 287 LEU A O 1
ATOM 2241 N N . ALA A 1 288 ? -85.074 -5.055 95.949 1.00 54.56 288 ALA A N 1
ATOM 2242 C CA . ALA A 1 288 ? -85.485 -3.790 96.569 1.00 54.56 288 ALA A CA 1
ATOM 2243 C C . ALA A 1 288 ? -86.324 -3.955 97.854 1.00 54.56 288 ALA A C 1
ATOM 2245 O O . ALA A 1 288 ? -86.375 -3.045 98.677 1.00 54.56 288 ALA A O 1
ATOM 2246 N N . GLU A 1 289 ? -86.972 -5.108 98.036 1.00 49.03 289 GLU A N 1
ATOM 2247 C CA . GLU A 1 289 ? -87.903 -5.368 99.147 1.00 49.03 289 GLU A CA 1
ATOM 2248 C C . GLU A 1 289 ? -87.217 -6.057 100.342 1.00 49.03 289 GLU A C 1
ATOM 2250 O O . GLU A 1 289 ? -87.559 -5.824 101.497 1.00 49.03 289 GLU A O 1
ATOM 2255 N N . THR A 1 290 ? -86.167 -6.849 100.098 1.00 54.81 290 THR A N 1
ATOM 2256 C CA . THR A 1 290 ? -85.391 -7.514 101.162 1.00 54.81 290 THR A CA 1
ATOM 2257 C C . THR A 1 290 ? -84.357 -6.598 101.831 1.00 54.81 290 THR A C 1
ATOM 2259 O O . THR A 1 290 ? -83.751 -6.980 102.830 1.00 54.81 290 THR A O 1
ATOM 2262 N N . THR A 1 291 ? -84.123 -5.399 101.283 1.00 52.34 291 THR A N 1
ATOM 2263 C CA . THR A 1 291 ? -83.102 -4.434 101.734 1.00 52.34 291 THR A CA 1
ATOM 2264 C C . THR A 1 291 ? -83.568 -3.509 102.860 1.00 52.34 291 THR A C 1
ATOM 2266 O O . THR A 1 291 ? -82.735 -2.828 103.458 1.00 52.34 291 THR A O 1
ATOM 2269 N N . THR A 1 292 ? -84.864 -3.458 103.165 1.00 58.16 292 THR A N 1
ATOM 2270 C CA . THR A 1 292 ? -85.431 -2.413 104.030 1.00 58.16 292 THR A CA 1
ATOM 2271 C C . THR A 1 292 ? -85.578 -2.791 105.502 1.00 58.16 292 THR A C 1
ATOM 2273 O O . THR A 1 292 ? -85.614 -1.885 106.329 1.00 58.16 292 THR A O 1
ATOM 2276 N N . GLU A 1 293 ? -85.631 -4.075 105.876 1.00 54.81 293 GLU A N 1
ATOM 2277 C CA . GLU A 1 293 ? -86.057 -4.432 107.245 1.00 54.81 293 GLU A CA 1
ATOM 2278 C C . GLU A 1 293 ? -85.016 -5.155 108.098 1.00 54.81 293 GLU A C 1
ATOM 2280 O O . GLU A 1 293 ? -84.879 -4.858 109.287 1.00 54.81 293 GLU A O 1
ATOM 2285 N N . VAL A 1 294 ? -84.248 -6.088 107.547 1.00 50.97 294 VAL A N 1
ATOM 2286 C CA . VAL A 1 294 ? -83.454 -6.969 108.411 1.00 50.97 294 VAL A CA 1
ATOM 2287 C C . VAL A 1 294 ? -82.035 -6.454 108.590 1.00 50.97 294 VAL A C 1
ATOM 2289 O O . VAL A 1 294 ? -81.085 -6.891 107.964 1.00 50.97 294 VAL A O 1
ATOM 2292 N N . GLY A 1 295 ? -81.855 -5.578 109.564 1.00 48.72 295 GLY A N 1
ATOM 2293 C CA . GLY A 1 295 ? -80.546 -5.509 110.209 1.00 48.72 295 GLY A CA 1
ATOM 2294 C C . GLY A 1 295 ? -79.643 -4.427 109.651 1.00 48.72 295 GLY A C 1
ATOM 2295 O O . GLY A 1 295 ? -78.436 -4.615 109.545 1.00 48.72 295 GLY A O 1
ATOM 2296 N N . VAL A 1 296 ? -80.237 -3.252 109.462 1.00 60.47 296 VAL A N 1
ATOM 2297 C CA . VAL A 1 296 ? -79.675 -1.894 109.608 1.00 60.47 296 VAL A CA 1
ATOM 2298 C C . VAL A 1 296 ? -78.517 -1.763 110.626 1.00 60.47 296 VAL A C 1
ATOM 2300 O O . VAL A 1 296 ? -77.789 -0.789 110.581 1.00 60.47 296 VAL A O 1
ATOM 2303 N N . VAL A 1 297 ? -78.290 -2.729 111.519 1.00 56.72 297 VAL A N 1
ATOM 2304 C CA . VAL A 1 297 ? -77.294 -2.652 112.596 1.00 56.72 297 VAL A CA 1
ATOM 2305 C C . VAL A 1 297 ? -76.153 -3.683 112.474 1.00 56.72 297 VAL A C 1
ATOM 2307 O O . VAL A 1 297 ? -75.048 -3.418 112.933 1.00 56.72 297 VAL A O 1
ATOM 2310 N N . GLU A 1 298 ? -76.339 -4.824 111.803 1.00 50.47 298 GLU A N 1
ATOM 2311 C CA . GLU A 1 298 ? -75.276 -5.843 111.619 1.00 50.47 298 GLU A CA 1
ATOM 2312 C C . GLU A 1 298 ? -74.702 -5.832 110.192 1.00 50.47 298 GLU A C 1
ATOM 2314 O O . GLU A 1 298 ? -73.515 -6.110 109.984 1.00 50.47 298 GLU A O 1
ATOM 2319 N N . LEU A 1 299 ? -75.508 -5.376 109.224 1.00 56.28 299 LEU A N 1
ATOM 2320 C CA . LEU A 1 299 ? -75.070 -5.036 107.875 1.00 56.28 299 LEU A CA 1
ATOM 2321 C C . LEU A 1 299 ? -74.182 -3.793 107.844 1.00 56.28 299 LEU A C 1
ATOM 2323 O O . LEU A 1 299 ? -73.379 -3.729 106.937 1.00 56.28 299 LEU A O 1
ATOM 2327 N N . GLU A 1 300 ? -74.246 -2.829 108.770 1.00 57.88 300 GLU A N 1
ATOM 2328 C CA . GLU A 1 300 ? -73.346 -1.656 108.724 1.00 57.88 300 GLU A CA 1
ATOM 2329 C C . GLU A 1 300 ? -71.882 -2.036 108.989 1.00 57.88 300 GLU A C 1
ATOM 2331 O O . GLU A 1 300 ? -70.986 -1.563 108.295 1.00 57.88 300 GLU A O 1
ATOM 2336 N N . LEU A 1 301 ? -71.626 -2.957 109.924 1.00 58.19 301 LEU A N 1
ATOM 2337 C CA . LEU A 1 301 ? -70.274 -3.380 110.304 1.00 58.19 301 LEU A CA 1
ATOM 2338 C C . LEU A 1 301 ? -69.667 -4.408 109.330 1.00 58.19 301 LEU A C 1
ATOM 2340 O O . LEU A 1 301 ? -68.459 -4.377 109.077 1.00 58.19 301 LEU A O 1
ATOM 2344 N N . GLN A 1 302 ? -70.480 -5.314 108.771 1.00 60.91 302 GLN A N 1
ATOM 2345 C CA . GLN A 1 302 ? -70.044 -6.213 107.696 1.00 60.91 302 GLN A CA 1
ATOM 2346 C C . GLN A 1 302 ? -70.076 -5.542 106.311 1.00 60.91 302 GLN A C 1
ATOM 2348 O O . GLN A 1 302 ? -69.202 -5.867 105.517 1.00 60.91 302 GLN A O 1
ATOM 2353 N N . LYS A 1 303 ? -70.951 -4.553 106.033 1.00 61.81 303 LYS A N 1
ATOM 2354 C CA . LYS A 1 303 ? -70.852 -3.683 104.837 1.00 61.81 303 LYS A CA 1
ATOM 2355 C C . LYS A 1 303 ? -69.611 -2.828 104.883 1.00 61.81 303 LYS A C 1
ATOM 2357 O O . LYS A 1 303 ? -68.985 -2.730 103.854 1.00 61.81 303 LYS A O 1
ATOM 2362 N N . LEU A 1 304 ? -69.230 -2.219 106.008 1.00 67.31 304 LEU A N 1
ATOM 2363 C CA . LEU A 1 304 ? -67.997 -1.420 106.034 1.00 67.31 304 LEU A CA 1
ATOM 2364 C C . LEU A 1 304 ? -66.775 -2.287 105.718 1.00 67.31 304 LEU A C 1
ATOM 2366 O O . LEU A 1 304 ? -65.919 -1.871 104.959 1.00 67.31 304 LEU A O 1
ATOM 2370 N N . LYS A 1 305 ? -66.731 -3.529 106.218 1.00 68.00 305 LYS A N 1
ATOM 2371 C CA . LYS A 1 305 ? -65.617 -4.457 105.962 1.00 68.00 305 LYS A CA 1
ATOM 2372 C C . LYS A 1 305 ? -65.660 -5.139 104.591 1.00 68.00 305 LYS A C 1
ATOM 2374 O O . LYS A 1 305 ? -64.602 -5.325 104.005 1.00 68.00 305 LYS A O 1
ATOM 2379 N N . LEU A 1 306 ? -66.833 -5.529 104.084 1.00 71.06 306 LEU A N 1
ATOM 2380 C CA . LEU A 1 306 ? -66.979 -6.088 102.735 1.00 71.06 306 LEU A CA 1
ATOM 2381 C C . LEU A 1 306 ? -66.913 -4.998 101.668 1.00 71.06 306 LEU A C 1
ATOM 2383 O O . LEU A 1 306 ? -66.300 -5.252 100.652 1.00 71.06 306 LEU A O 1
ATOM 2387 N N . ALA A 1 307 ? -67.426 -3.789 101.904 1.00 70.69 307 ALA A N 1
ATOM 2388 C CA . ALA A 1 307 ? -67.260 -2.651 100.999 1.00 70.69 307 ALA A CA 1
ATOM 2389 C C . ALA A 1 307 ? -65.832 -2.100 101.037 1.00 70.69 307 ALA A C 1
ATOM 2391 O O . ALA A 1 307 ? -65.336 -1.733 99.983 1.00 70.69 307 ALA A O 1
ATOM 2392 N N . ASP A 1 308 ? -65.132 -2.096 102.182 1.00 75.12 308 ASP A N 1
ATOM 2393 C CA . ASP A 1 308 ? -63.692 -1.793 102.205 1.00 75.12 308 ASP A CA 1
ATOM 2394 C C . ASP A 1 308 ? -62.892 -2.886 101.484 1.00 75.12 308 ASP A C 1
ATOM 2396 O O . ASP A 1 308 ? -61.984 -2.566 100.728 1.00 75.12 308 ASP A O 1
ATOM 2400 N N . LEU A 1 309 ? -63.223 -4.173 101.660 1.00 83.00 309 LEU A N 1
ATOM 2401 C CA . LEU A 1 309 ? -62.524 -5.268 100.977 1.00 83.00 309 LEU A CA 1
ATOM 2402 C C . LEU A 1 309 ? -62.854 -5.332 99.478 1.00 83.00 309 LEU A C 1
ATOM 2404 O O . LEU A 1 309 ? -61.956 -5.558 98.679 1.00 83.00 309 LEU A O 1
ATOM 2408 N N . GLU A 1 310 ? -64.106 -5.112 99.080 1.00 81.06 310 GLU A N 1
ATOM 2409 C CA . GLU A 1 310 ? -64.541 -5.000 97.684 1.00 81.06 310 GLU A CA 1
ATOM 2410 C C . GLU A 1 310 ? -63.968 -3.739 97.042 1.00 81.06 310 GLU A C 1
ATOM 2412 O O . GLU A 1 310 ? -63.477 -3.842 95.932 1.00 81.06 310 GLU A O 1
ATOM 2417 N N . SER A 1 311 ? -63.916 -2.604 97.748 1.00 82.56 311 SER A N 1
ATOM 2418 C CA . SER A 1 311 ? -63.243 -1.373 97.301 1.00 82.56 311 SER A CA 1
ATOM 2419 C C . SER A 1 311 ? -61.744 -1.588 97.120 1.00 82.56 311 SER A C 1
ATOM 2421 O O . SER A 1 311 ? -61.170 -1.204 96.107 1.00 82.56 311 SER A O 1
ATOM 2423 N N . VAL A 1 312 ? -61.085 -2.269 98.060 1.00 83.38 312 VAL A N 1
ATOM 2424 C CA . VAL A 1 312 ? -59.674 -2.643 97.915 1.00 83.38 312 VAL A CA 1
ATOM 2425 C C . VAL A 1 312 ? -59.497 -3.637 96.767 1.00 83.38 312 VAL A C 1
ATOM 2427 O O . VAL A 1 312 ? -58.538 -3.509 96.014 1.00 83.38 312 VAL A O 1
ATOM 2430 N N . ASN A 1 313 ? -60.412 -4.585 96.566 1.00 85.19 313 ASN A N 1
ATOM 2431 C CA . ASN A 1 313 ? -60.366 -5.528 95.447 1.00 85.19 313 ASN A CA 1
ATOM 2432 C C . ASN A 1 313 ? -60.622 -4.839 94.094 1.00 85.19 313 ASN A C 1
ATOM 2434 O O . ASN A 1 313 ? -59.932 -5.144 93.126 1.00 85.19 313 ASN A O 1
ATOM 2438 N N . THR A 1 314 ? -61.540 -3.871 94.011 1.00 84.38 314 THR A N 1
ATOM 2439 C CA . THR A 1 314 ? -61.765 -3.076 92.798 1.00 84.38 314 THR A CA 1
ATOM 2440 C C . THR A 1 314 ? -60.572 -2.173 92.530 1.00 84.38 314 THR A C 1
ATOM 2442 O O . THR A 1 314 ? -60.050 -2.198 91.425 1.00 84.38 314 THR A O 1
ATOM 2445 N N . VAL A 1 315 ? -60.048 -1.476 93.543 1.00 85.75 315 VAL A N 1
ATOM 2446 C CA . VAL A 1 315 ? -58.854 -0.624 93.416 1.00 85.75 315 VAL A CA 1
ATOM 2447 C C . VAL A 1 315 ? -57.615 -1.446 93.062 1.00 85.75 315 VAL A C 1
ATOM 2449 O O . VAL A 1 315 ? -56.791 -0.986 92.282 1.00 85.75 315 VAL A O 1
ATOM 2452 N N . THR A 1 316 ? -57.461 -2.664 93.586 1.00 84.88 316 THR A N 1
ATOM 2453 C CA . THR A 1 316 ? -56.352 -3.553 93.198 1.00 84.88 316 THR A CA 1
ATOM 2454 C C . THR A 1 316 ? -56.532 -4.103 91.789 1.00 84.88 316 THR A C 1
ATOM 2456 O O . THR A 1 316 ? -55.552 -4.130 91.057 1.00 84.88 316 THR A O 1
ATOM 2459 N N . SER A 1 317 ? -57.755 -4.440 91.359 1.00 86.44 317 SER A N 1
ATOM 2460 C CA . SER A 1 317 ? -58.018 -4.824 89.965 1.00 86.44 317 SER A CA 1
ATOM 2461 C C . SER A 1 317 ? -57.801 -3.664 88.986 1.00 86.44 317 SER A C 1
ATOM 2463 O O . SER A 1 317 ? -57.151 -3.848 87.966 1.00 86.44 317 SER A O 1
ATOM 2465 N N . GLU A 1 318 ? -58.227 -2.446 89.335 1.00 87.38 318 GLU A N 1
ATOM 2466 C CA . GLU A 1 318 ? -57.975 -1.228 88.560 1.00 87.38 318 GLU A CA 1
ATOM 2467 C C . GLU A 1 318 ? -56.486 -0.874 88.550 1.00 87.38 318 GLU A C 1
ATOM 2469 O O . GLU A 1 318 ? -55.971 -0.409 87.536 1.00 87.38 318 GLU A O 1
ATOM 2474 N N . LEU A 1 319 ? -55.767 -1.115 89.651 1.00 90.75 319 LEU A N 1
ATOM 2475 C CA . LEU A 1 319 ? -54.318 -0.944 89.727 1.00 90.75 319 LEU A CA 1
ATOM 2476 C C . LEU A 1 319 ? -53.587 -1.983 88.874 1.00 90.75 319 LEU A C 1
ATOM 2478 O O . LEU A 1 319 ? -52.616 -1.630 88.209 1.00 90.75 319 LEU A O 1
ATOM 2482 N N . ASP A 1 320 ? -54.033 -3.237 88.870 1.00 89.19 320 ASP A N 1
ATOM 2483 C CA . ASP A 1 320 ? -53.475 -4.298 88.032 1.00 89.19 320 ASP A CA 1
ATOM 2484 C C . ASP A 1 320 ? -53.784 -4.057 86.543 1.00 89.19 320 ASP A C 1
ATOM 2486 O O . ASP A 1 320 ? -52.893 -4.216 85.706 1.00 89.19 320 ASP A O 1
ATOM 2490 N N . ASP A 1 321 ? -54.976 -3.557 86.204 1.00 91.25 321 ASP A N 1
ATOM 2491 C CA . ASP A 1 321 ? -55.341 -3.118 84.852 1.00 91.25 321 ASP A CA 1
ATOM 2492 C C . ASP A 1 321 ? -54.539 -1.874 84.425 1.00 91.25 321 ASP A C 1
ATOM 2494 O O . ASP A 1 321 ? -54.007 -1.811 83.310 1.00 91.25 321 ASP A O 1
ATOM 2498 N N . ALA A 1 322 ? -54.366 -0.895 85.317 1.00 89.88 322 ALA A N 1
ATOM 2499 C CA . ALA A 1 322 ? -53.514 0.275 85.098 1.00 89.88 322 ALA A CA 1
ATOM 2500 C C . ALA A 1 322 ? -52.040 -0.127 84.934 1.00 89.88 322 ALA A C 1
ATOM 2502 O O . ALA A 1 322 ? -51.323 0.419 84.097 1.00 89.88 322 ALA A O 1
ATOM 2503 N N . LYS A 1 323 ? -51.576 -1.130 85.679 1.00 93.12 323 LYS A N 1
ATOM 2504 C CA . LYS A 1 323 ? -50.230 -1.693 85.550 1.00 93.12 323 LYS A CA 1
ATOM 2505 C C . LYS A 1 323 ? -50.071 -2.456 84.237 1.00 93.12 323 LYS A C 1
ATOM 2507 O O . LYS A 1 323 ? -49.043 -2.309 83.582 1.00 93.12 323 LYS A O 1
ATOM 2512 N N . GLY A 1 324 ? -51.082 -3.215 83.815 1.00 93.69 324 GLY A N 1
ATOM 2513 C CA . GLY A 1 324 ? -51.106 -3.907 82.527 1.00 93.69 324 GLY A CA 1
ATOM 2514 C C . GLY A 1 324 ? -51.126 -2.943 81.338 1.00 93.69 324 GLY A C 1
ATOM 2515 O O . GLY A 1 324 ? -50.423 -3.159 80.352 1.00 93.69 324 GLY A O 1
ATOM 2516 N N . THR A 1 325 ? -51.881 -1.847 81.428 1.00 92.38 325 THR A N 1
ATOM 2517 C CA . THR A 1 325 ? -51.868 -0.782 80.411 1.00 92.38 325 THR A CA 1
ATOM 2518 C C . THR A 1 325 ? -50.545 -0.018 80.408 1.00 92.38 325 THR A C 1
ATOM 2520 O O . THR A 1 325 ? -49.997 0.209 79.333 1.00 92.38 325 THR A O 1
ATOM 2523 N N . LEU A 1 326 ? -49.963 0.286 81.573 1.00 93.50 326 LEU A N 1
ATOM 2524 C CA . LEU A 1 326 ? -48.635 0.898 81.665 1.00 93.50 326 LEU A CA 1
ATOM 2525 C C . LEU A 1 326 ? -47.541 -0.009 81.079 1.00 93.50 326 LEU A C 1
ATOM 2527 O O . LEU A 1 326 ? -46.677 0.477 80.355 1.00 93.50 326 LEU A O 1
ATOM 2531 N N . GLN A 1 327 ? -47.597 -1.320 81.330 1.00 94.31 327 GLN A N 1
ATOM 2532 C CA . GLN A 1 327 ? -46.682 -2.303 80.741 1.00 94.31 327 GLN A CA 1
ATOM 2533 C C . GLN A 1 327 ? -46.765 -2.286 79.205 1.00 94.31 327 GLN A C 1
ATOM 2535 O O . GLN A 1 327 ? -45.731 -2.204 78.546 1.00 94.31 327 GLN A O 1
ATOM 2540 N N . LYS A 1 328 ? -47.981 -2.277 78.635 1.00 94.44 328 LYS A N 1
ATOM 2541 C CA . LYS A 1 328 ? -48.192 -2.154 77.180 1.00 94.44 328 LYS A CA 1
ATOM 2542 C C . LYS A 1 328 ? -47.630 -0.845 76.627 1.00 94.44 328 LYS A C 1
ATOM 2544 O O . LYS A 1 328 ? -46.969 -0.866 75.598 1.00 94.44 328 LYS A O 1
ATOM 2549 N N . VAL A 1 329 ? -47.825 0.274 77.329 1.00 93.62 329 VAL A N 1
ATOM 2550 C CA . VAL A 1 329 ? -47.259 1.577 76.932 1.00 93.62 329 VAL A CA 1
ATOM 2551 C C . VAL A 1 329 ? -45.727 1.551 76.953 1.00 93.62 329 VAL A C 1
ATOM 2553 O O . VAL A 1 329 ? -45.101 2.093 76.047 1.00 93.62 329 VAL A O 1
ATOM 2556 N N . VAL A 1 330 ? -45.104 0.894 77.936 1.00 93.69 330 VAL A N 1
ATOM 2557 C CA . VAL A 1 330 ? -43.639 0.721 77.995 1.00 93.69 330 VAL A CA 1
ATOM 2558 C C . VAL A 1 330 ? -43.134 -0.175 76.858 1.00 93.69 330 VAL A C 1
ATOM 2560 O O . VAL A 1 330 ? -42.104 0.117 76.246 1.00 93.69 330 VAL A O 1
ATOM 2563 N N . GLU A 1 331 ? -43.853 -1.250 76.534 1.00 94.25 331 GLU A N 1
ATOM 2564 C CA . GLU A 1 331 ? -43.538 -2.111 75.390 1.00 94.25 331 GLU A CA 1
ATOM 2565 C C . GLU A 1 331 ? -43.651 -1.332 74.070 1.00 94.25 331 GLU A C 1
ATOM 2567 O O . GLU A 1 331 ? -42.709 -1.340 73.275 1.00 94.25 331 GLU A O 1
ATOM 2572 N N . GLU A 1 332 ? -44.729 -0.575 73.865 1.00 94.06 332 GLU A N 1
ATOM 2573 C CA . GLU A 1 332 ? -44.912 0.309 72.709 1.00 94.06 332 GLU A CA 1
ATOM 2574 C C . GLU A 1 332 ? -43.803 1.369 72.622 1.00 94.06 332 GLU A C 1
ATOM 2576 O O . GLU A 1 332 ? -43.192 1.524 71.563 1.00 94.06 332 GLU A O 1
ATOM 2581 N N . GLU A 1 333 ? -43.457 2.032 73.729 1.00 95.12 333 GLU A N 1
ATOM 2582 C CA . GLU A 1 333 ? -42.336 2.976 73.794 1.00 95.12 333 GLU A CA 1
ATOM 2583 C C . GLU A 1 333 ? -41.024 2.309 73.357 1.00 95.12 333 GLU A C 1
ATOM 2585 O O . GLU A 1 333 ? -40.267 2.880 72.568 1.00 95.12 333 GLU A O 1
ATOM 2590 N N . SER A 1 334 ? -40.767 1.080 73.816 1.00 94.75 334 SER A N 1
ATOM 2591 C CA . SER A 1 334 ? -39.574 0.325 73.432 1.00 94.75 334 SER A CA 1
ATOM 2592 C C . SER A 1 334 ? -39.549 0.004 71.931 1.00 94.75 334 SER A C 1
ATOM 2594 O O . SER A 1 334 ? -38.511 0.168 71.285 1.00 94.75 334 SER A O 1
ATOM 2596 N N . THR A 1 335 ? -40.691 -0.367 71.335 1.00 96.00 335 THR A N 1
ATOM 2597 C CA . THR A 1 335 ? -40.789 -0.626 69.888 1.00 96.00 335 THR A CA 1
ATOM 2598 C C . THR A 1 335 ? -40.600 0.642 69.061 1.00 96.00 335 THR A C 1
ATOM 2600 O O . THR A 1 335 ? -39.859 0.627 68.078 1.00 96.00 335 THR A O 1
ATOM 2603 N N . LEU A 1 336 ? -41.198 1.759 69.486 1.00 95.38 336 LEU A N 1
ATOM 2604 C CA . LEU A 1 336 ? -41.048 3.053 68.829 1.00 95.38 336 LEU A CA 1
ATOM 2605 C C . LEU A 1 336 ? -39.608 3.554 68.926 1.00 95.38 336 LEU A C 1
ATOM 2607 O O . LEU A 1 336 ? -39.069 4.052 67.940 1.00 95.38 336 LEU A O 1
ATOM 2611 N N . ARG A 1 337 ? -38.955 3.376 70.078 1.00 96.38 337 ARG A N 1
ATOM 2612 C CA . ARG A 1 337 ? -37.543 3.724 70.260 1.00 96.38 337 ARG A CA 1
ATOM 2613 C C . ARG A 1 337 ? -36.647 2.928 69.310 1.00 96.38 337 ARG A C 1
ATOM 2615 O O . ARG A 1 337 ? -35.832 3.528 68.615 1.00 96.38 337 ARG A O 1
ATOM 2622 N N . ASN A 1 338 ? -36.861 1.615 69.206 1.00 95.62 338 ASN A N 1
ATOM 2623 C CA . ASN A 1 338 ? -36.128 0.762 68.266 1.00 95.62 338 ASN A CA 1
ATOM 2624 C C . ASN A 1 338 ? -36.357 1.180 66.804 1.00 95.62 338 ASN A C 1
ATOM 2626 O O . ASN A 1 338 ? -35.409 1.223 66.021 1.00 95.62 338 ASN A O 1
ATOM 2630 N N . LEU A 1 339 ? -37.593 1.537 66.432 1.00 96.44 339 LEU A N 1
ATOM 2631 C CA . LEU A 1 339 ? -37.908 2.039 65.092 1.00 96.44 339 LEU A CA 1
ATOM 2632 C C . LEU A 1 339 ? -37.198 3.368 64.806 1.00 96.44 339 LEU A C 1
ATOM 2634 O O . LEU A 1 339 ? -36.620 3.537 63.736 1.00 96.44 339 LEU A O 1
ATOM 2638 N N . VAL A 1 340 ? -37.205 4.301 65.760 1.00 95.81 340 VAL A N 1
ATOM 2639 C CA . VAL A 1 340 ? -36.504 5.586 65.637 1.00 95.81 340 VAL A CA 1
ATOM 2640 C C . VAL A 1 340 ? -35.002 5.374 65.458 1.00 95.81 340 VAL A C 1
ATOM 2642 O O . VAL A 1 340 ? -34.397 6.030 64.612 1.00 95.81 340 VAL A O 1
ATOM 2645 N N . ASP A 1 341 ? -34.393 4.459 66.208 1.00 95.62 341 ASP A N 1
ATOM 2646 C CA . ASP A 1 341 ? -32.964 4.172 66.074 1.00 95.62 341 ASP A CA 1
ATOM 2647 C C . ASP A 1 341 ? -32.636 3.475 64.743 1.00 95.62 341 ASP A C 1
ATOM 2649 O O . ASP A 1 341 ? -31.644 3.835 64.105 1.00 95.62 341 ASP A O 1
ATOM 2653 N N . SER A 1 342 ? -33.509 2.588 64.252 1.00 96.06 342 SER A N 1
ATOM 2654 C CA . SER A 1 342 ? -33.406 2.020 62.899 1.00 96.06 342 SER A CA 1
ATOM 2655 C C . SER A 1 342 ? -33.490 3.101 61.816 1.00 96.06 342 SER A C 1
ATOM 2657 O O . SER A 1 342 ? -32.664 3.131 60.907 1.00 96.06 342 SER A O 1
ATOM 2659 N N . LEU A 1 343 ? -34.445 4.031 61.924 1.00 95.44 343 LEU A N 1
ATOM 2660 C CA . LEU A 1 343 ? -34.605 5.131 60.968 1.00 95.44 343 LEU A CA 1
ATOM 2661 C C . LEU A 1 343 ? -33.415 6.098 60.997 1.00 95.44 343 LEU A C 1
ATOM 2663 O O . LEU A 1 343 ? -32.999 6.593 59.952 1.00 95.44 343 LEU A O 1
ATOM 2667 N N . LYS A 1 344 ? -32.821 6.361 62.168 1.00 96.81 344 LYS A N 1
ATOM 2668 C CA . LYS A 1 344 ? -31.587 7.161 62.261 1.00 96.81 344 LYS A CA 1
ATOM 2669 C C . LYS A 1 344 ? -30.425 6.491 61.530 1.00 96.81 344 LYS A C 1
ATOM 2671 O O . LYS A 1 344 ? -29.688 7.181 60.830 1.00 96.81 344 LYS A O 1
ATOM 2676 N N . GLN A 1 345 ? -30.263 5.175 61.687 1.00 95.75 345 GLN A N 1
ATOM 2677 C CA . GLN A 1 345 ? -29.229 4.419 60.975 1.00 95.75 345 GLN A CA 1
ATOM 2678 C C . GLN A 1 345 ? -29.456 4.449 59.460 1.00 95.75 345 GLN A C 1
ATOM 2680 O O . GLN A 1 345 ? -28.508 4.672 58.711 1.00 95.75 345 GLN A O 1
ATOM 2685 N N . GLU A 1 346 ? -30.704 4.302 59.010 1.00 94.94 346 GLU A N 1
ATOM 2686 C CA . GLU A 1 346 ? -31.063 4.395 57.592 1.00 94.94 346 GLU A CA 1
ATOM 2687 C C . GLU A 1 346 ? -30.776 5.792 57.021 1.00 94.94 346 GLU A C 1
ATOM 2689 O O . GLU A 1 346 ? -30.150 5.908 55.970 1.00 94.94 346 GLU A O 1
ATOM 2694 N N . ILE A 1 347 ? -31.130 6.863 57.742 1.00 95.25 347 ILE A N 1
ATOM 2695 C CA . ILE A 1 347 ? -30.812 8.243 57.341 1.00 95.25 347 ILE A CA 1
ATOM 2696 C C . ILE A 1 347 ? -29.300 8.445 57.205 1.00 95.25 347 ILE A C 1
ATOM 2698 O O . ILE A 1 347 ? -28.851 9.091 56.257 1.00 95.25 347 ILE A O 1
ATOM 2702 N N . GLU A 1 348 ? -28.508 7.920 58.139 1.00 96.00 348 GLU A N 1
ATOM 2703 C CA . GLU A 1 348 ? -27.053 8.047 58.076 1.00 96.00 348 GLU A CA 1
ATOM 2704 C C . GLU A 1 348 ? -26.460 7.235 56.911 1.00 96.00 348 GLU A C 1
ATOM 2706 O O . GLU A 1 348 ? -25.586 7.736 56.201 1.00 96.00 348 GLU A O 1
ATOM 2711 N N . SER A 1 349 ? -26.997 6.039 56.635 1.00 95.38 349 SER A N 1
ATOM 2712 C CA . SER A 1 349 ? -26.639 5.244 55.449 1.00 95.38 349 SER A CA 1
ATOM 2713 C C . SER A 1 349 ? -26.936 6.001 54.155 1.00 95.38 349 SER A C 1
ATOM 2715 O O . SER A 1 349 ? -26.051 6.160 53.316 1.00 95.38 349 SER A O 1
ATOM 2717 N N . VAL A 1 350 ? -28.145 6.555 54.019 1.00 95.56 350 VAL A N 1
ATOM 2718 C CA . VAL A 1 350 ? -28.567 7.311 52.829 1.00 95.56 350 VAL A CA 1
ATOM 2719 C C . VAL A 1 350 ? -27.718 8.568 52.633 1.00 95.56 350 VAL A C 1
ATOM 2721 O O . VAL A 1 350 ? -27.350 8.893 51.505 1.00 95.56 350 VAL A O 1
ATOM 2724 N N . LYS A 1 351 ? -27.352 9.278 53.708 1.00 95.75 351 LYS A N 1
ATOM 2725 C CA . LYS A 1 351 ? -26.431 10.424 53.612 1.00 95.75 351 LYS A CA 1
ATOM 2726 C C . LYS A 1 351 ? -25.064 10.012 53.080 1.00 95.75 351 LYS A C 1
ATOM 2728 O O . LYS A 1 351 ? -24.510 10.714 52.231 1.00 95.75 351 LYS A O 1
ATOM 2733 N N . LYS A 1 352 ? -24.529 8.888 53.564 1.00 95.12 352 LYS A N 1
ATOM 2734 C CA . LYS A 1 352 ? -23.254 8.351 53.090 1.00 95.12 352 LYS A CA 1
ATOM 2735 C C . LYS A 1 352 ? -23.340 7.982 51.609 1.00 95.12 352 LYS A C 1
ATOM 2737 O O . LYS A 1 352 ? -22.535 8.472 50.821 1.00 95.12 352 LYS A O 1
ATOM 2742 N N . GLU A 1 353 ? -24.356 7.222 51.213 1.00 94.81 353 GLU A N 1
ATOM 2743 C CA . GLU A 1 353 ? -24.596 6.845 49.814 1.00 94.81 353 GLU A CA 1
ATOM 2744 C C . GLU A 1 353 ? -24.748 8.070 48.903 1.00 94.81 353 GLU A C 1
ATOM 2746 O O . GLU A 1 353 ? -24.161 8.119 47.825 1.00 94.81 353 GLU A O 1
ATOM 2751 N N . HIS A 1 354 ? -25.462 9.106 49.351 1.00 94.25 354 HIS A N 1
ATOM 2752 C CA . HIS A 1 354 ? -25.585 10.361 48.612 1.00 94.25 354 HIS A CA 1
ATOM 2753 C C . HIS A 1 354 ? -24.227 11.055 48.427 1.00 94.25 354 HIS A C 1
ATOM 2755 O O . HIS A 1 354 ? -23.944 11.582 47.352 1.00 94.25 354 HIS A O 1
ATOM 2761 N N . SER A 1 355 ? -23.374 11.076 49.458 1.00 93.50 355 SER A N 1
ATOM 2762 C CA . SER A 1 355 ? -22.030 11.658 49.338 1.00 93.50 355 SER A CA 1
ATOM 2763 C C . SER A 1 355 ? -21.147 10.890 48.348 1.00 93.50 355 SER A C 1
ATOM 2765 O O . SER A 1 355 ? -20.511 11.517 47.505 1.00 93.50 355 SER A O 1
ATOM 2767 N N . GLU A 1 356 ? -21.195 9.554 48.370 1.00 94.62 356 GLU A N 1
ATOM 2768 C CA . GLU A 1 356 ? -20.468 8.693 47.429 1.00 94.62 356 GLU A CA 1
ATOM 2769 C C . GLU A 1 356 ? -20.986 8.853 45.990 1.00 94.62 356 GLU A C 1
ATOM 2771 O O . GLU A 1 356 ? -20.207 8.876 45.037 1.00 94.62 356 GLU A O 1
ATOM 2776 N N . MET A 1 357 ? -22.303 8.988 45.808 1.00 93.81 357 MET A N 1
ATOM 2777 C CA . MET A 1 357 ? -22.902 9.237 44.494 1.00 93.81 357 MET A CA 1
ATOM 2778 C C . MET A 1 357 ? -22.498 10.598 43.928 1.00 93.81 357 MET A C 1
ATOM 2780 O O . MET A 1 357 ? -22.199 10.692 42.741 1.00 93.81 357 MET A O 1
ATOM 2784 N N . LYS A 1 358 ? -22.430 11.631 44.772 1.00 94.12 358 LYS A N 1
ATOM 2785 C CA . LYS A 1 358 ? -22.002 12.972 44.363 1.00 94.12 358 LYS A CA 1
ATOM 2786 C C . LYS A 1 358 ? -20.532 13.013 43.929 1.00 94.12 358 LYS A C 1
ATOM 2788 O O . LYS A 1 358 ? -20.185 13.739 43.003 1.00 94.12 358 LYS A O 1
ATOM 2793 N N . GLU A 1 359 ? -19.665 12.241 44.581 1.00 94.75 359 GLU A N 1
ATOM 2794 C CA . GLU A 1 359 ? -18.263 12.103 44.167 1.00 94.75 359 GLU A CA 1
ATOM 2795 C C . GLU A 1 359 ? -18.154 11.404 42.803 1.00 94.75 359 GLU A C 1
ATOM 2797 O O . GLU A 1 359 ? -17.513 11.931 41.894 1.00 94.75 359 GLU A O 1
ATOM 2802 N N . LYS A 1 360 ? -18.874 10.289 42.612 1.00 94.19 360 LYS A N 1
ATOM 2803 C CA . LYS A 1 360 ? -18.933 9.578 41.322 1.00 94.19 360 LYS A CA 1
ATOM 2804 C C . LYS A 1 360 ? -19.492 10.441 40.188 1.00 94.19 360 LYS A C 1
ATOM 2806 O O . LYS A 1 360 ? -19.033 10.324 39.055 1.00 94.19 360 LYS A O 1
ATOM 2811 N N . GLU A 1 361 ? -20.469 11.300 40.473 1.00 90.31 361 GLU A N 1
ATOM 2812 C CA . GLU A 1 361 ? -21.007 12.271 39.513 1.00 90.31 361 GLU A CA 1
ATOM 2813 C C . GLU A 1 361 ? -19.925 13.266 39.067 1.00 90.31 361 GLU A C 1
ATOM 2815 O O . GLU A 1 361 ? -19.696 13.422 37.869 1.00 90.31 361 GLU A O 1
ATOM 2820 N N . ALA A 1 362 ? -19.187 13.863 40.009 1.00 92.56 362 ALA A N 1
ATOM 2821 C CA . ALA A 1 362 ? -18.098 14.790 39.695 1.00 92.56 362 ALA A CA 1
ATOM 2822 C C . ALA A 1 362 ? -16.956 14.119 38.902 1.00 92.56 362 ALA A C 1
ATOM 2824 O O . ALA A 1 362 ? -16.382 14.718 37.985 1.00 92.56 362 ALA A O 1
ATOM 2825 N N . GLU A 1 363 ? -16.630 12.860 39.214 1.00 94.81 363 GLU A N 1
ATOM 2826 C CA . GLU A 1 363 ? -15.675 12.065 38.435 1.00 94.81 363 GLU A CA 1
ATOM 2827 C C . GLU A 1 363 ? -16.176 11.810 37.007 1.00 94.81 363 GLU A C 1
ATOM 2829 O O . GLU A 1 363 ? -15.427 12.003 36.044 1.00 94.81 363 GLU A O 1
ATOM 2834 N N . ALA A 1 364 ? -17.445 11.426 36.849 1.00 91.19 364 ALA A N 1
ATOM 2835 C CA . ALA A 1 364 ? -18.056 11.203 35.543 1.00 91.19 364 ALA A CA 1
ATOM 2836 C C . ALA A 1 364 ? -18.085 12.488 34.698 1.00 91.19 364 ALA A C 1
ATOM 2838 O O . ALA A 1 364 ? -17.738 12.445 33.515 1.00 91.19 364 ALA A O 1
ATOM 2839 N N . GLU A 1 365 ? -18.407 13.639 35.297 1.00 91.31 365 GLU A N 1
ATOM 2840 C CA . GLU A 1 365 ? -18.343 14.949 34.636 1.00 91.31 365 GLU A CA 1
ATOM 2841 C C . GLU A 1 365 ? -16.919 15.289 34.168 1.00 91.31 365 GLU A C 1
ATOM 2843 O O . GLU A 1 365 ? -16.718 15.734 33.033 1.00 91.31 365 GLU A O 1
ATOM 2848 N N . SER A 1 366 ? -15.906 15.024 35.001 1.00 93.56 366 SER A N 1
ATOM 2849 C CA . SER A 1 366 ? -14.494 15.209 34.640 1.00 93.56 366 SER A CA 1
ATOM 2850 C C . SER A 1 366 ? -14.074 14.314 33.465 1.00 93.56 366 SER A C 1
ATOM 2852 O O . SER A 1 366 ? -13.405 14.766 32.525 1.00 93.56 366 SER A O 1
ATOM 2854 N N . VAL A 1 367 ? -14.497 13.045 33.461 1.00 95.06 367 VAL A N 1
ATOM 2855 C CA . VAL A 1 367 ? -14.238 12.107 32.356 1.00 95.06 367 VAL A CA 1
ATOM 2856 C C . VAL A 1 367 ? -14.943 12.563 31.077 1.00 95.06 367 VAL A C 1
ATOM 2858 O O . VAL A 1 367 ? -14.307 12.607 30.020 1.00 95.06 367 VAL A O 1
ATOM 2861 N N . ALA A 1 368 ? -16.211 12.967 31.160 1.00 92.25 368 ALA A N 1
ATOM 2862 C CA . ALA A 1 368 ? -16.972 13.487 30.027 1.00 92.25 368 ALA A CA 1
ATOM 2863 C C . ALA A 1 368 ? -16.314 14.745 29.429 1.00 92.25 368 ALA A C 1
ATOM 2865 O O . ALA A 1 368 ? -16.132 14.836 28.211 1.00 92.25 368 ALA A O 1
ATOM 2866 N N . GLY A 1 369 ? -15.856 15.676 30.274 1.00 94.56 369 GLY A N 1
ATOM 2867 C CA . GLY A 1 369 ? -15.107 16.861 29.850 1.00 94.56 369 GLY A CA 1
ATOM 2868 C C . GLY A 1 369 ? -13.808 16.512 29.116 1.00 94.56 369 GLY A C 1
ATOM 2869 O O . GLY A 1 369 ? -13.537 17.041 28.033 1.00 94.56 369 GLY A O 1
ATOM 2870 N N . ASN A 1 370 ? -13.028 15.566 29.647 1.00 94.75 370 ASN A N 1
ATOM 2871 C CA . ASN A 1 370 ? -11.800 15.087 29.007 1.00 94.75 370 ASN A CA 1
ATOM 2872 C C . ASN A 1 370 ? -12.062 14.409 27.654 1.00 94.75 370 ASN A C 1
ATOM 2874 O O . ASN A 1 370 ? -11.338 14.655 26.681 1.00 94.75 370 ASN A O 1
ATOM 2878 N N . LEU A 1 371 ? -13.102 13.576 27.566 1.00 95.06 371 LEU A N 1
ATOM 2879 C CA . LEU A 1 371 ? -13.511 12.938 26.315 1.00 95.06 371 LEU A CA 1
ATOM 2880 C C . LEU A 1 371 ? -13.933 13.975 25.272 1.00 95.06 371 LEU A C 1
ATOM 2882 O O . LEU A 1 371 ? -13.511 13.880 24.120 1.00 95.06 371 LEU A O 1
ATOM 2886 N N . HIS A 1 372 ? -14.672 15.011 25.670 1.00 94.50 372 HIS A N 1
ATOM 2887 C CA . HIS A 1 372 ? -15.084 16.094 24.774 1.00 94.50 372 HIS A CA 1
ATOM 2888 C C . HIS A 1 372 ? -13.897 16.875 24.199 1.00 94.50 372 HIS A C 1
ATOM 2890 O O . HIS A 1 372 ? -13.856 17.169 23.001 1.00 94.50 372 HIS A O 1
ATOM 2896 N N . VAL A 1 373 ? -12.884 17.169 25.021 1.00 96.25 373 VAL A N 1
ATOM 2897 C CA . VAL A 1 373 ? -11.647 17.821 24.559 1.00 96.25 373 VAL A CA 1
ATOM 2898 C C . VAL A 1 373 ? -10.896 16.931 23.564 1.00 96.25 373 VAL A C 1
ATOM 2900 O O . VAL A 1 373 ? -10.483 17.413 22.506 1.00 96.25 373 VAL A O 1
ATOM 2903 N N . ARG A 1 374 ? -10.762 15.626 23.845 1.00 95.19 374 ARG A N 1
ATOM 2904 C CA . ARG A 1 374 ? -10.136 14.668 22.914 1.00 95.19 374 ARG A CA 1
ATOM 2905 C C . ARG A 1 374 ? -10.917 14.545 21.606 1.00 95.19 374 ARG A C 1
ATOM 2907 O O . ARG A 1 374 ? -10.307 14.504 20.539 1.00 95.19 374 ARG A O 1
ATOM 2914 N N . LEU A 1 375 ? -12.245 14.543 21.666 1.00 95.38 375 LEU A N 1
ATOM 2915 C CA . LEU A 1 375 ? -13.106 14.493 20.485 1.00 95.38 375 LEU A CA 1
ATOM 2916 C C . LEU A 1 375 ? -12.928 15.745 19.620 1.00 95.38 375 LEU A C 1
ATOM 2918 O O . LEU A 1 375 ? -12.756 15.642 18.409 1.00 95.38 375 LEU A O 1
ATOM 2922 N N . ARG A 1 376 ? -12.885 16.936 20.225 1.00 94.62 376 ARG A N 1
ATOM 2923 C CA . ARG A 1 376 ? -12.604 18.179 19.489 1.00 94.62 376 ARG A CA 1
ATOM 2924 C C . ARG A 1 376 ? -11.214 18.181 18.859 1.00 94.62 376 ARG A C 1
ATOM 2926 O O . ARG A 1 376 ? -11.083 18.566 17.700 1.00 94.62 376 ARG A O 1
ATOM 2933 N N . LYS A 1 377 ? -10.196 17.721 19.592 1.00 96.19 377 LYS A N 1
ATOM 2934 C CA . LYS A 1 377 ? -8.823 17.615 19.081 1.00 96.19 377 LYS A CA 1
ATOM 2935 C C . LYS A 1 377 ? -8.752 16.673 17.877 1.00 96.19 377 LYS A C 1
ATOM 2937 O O . LYS A 1 377 ? -8.328 17.095 16.805 1.00 96.19 377 LYS A O 1
ATOM 2942 N N . THR A 1 378 ? -9.250 15.448 18.021 1.00 93.12 378 THR A N 1
ATOM 2943 C CA . THR A 1 378 ? -9.267 14.453 16.934 1.00 93.12 378 THR A CA 1
ATOM 2944 C C . THR A 1 378 ? -10.086 14.918 15.732 1.00 93.12 378 THR A C 1
ATOM 2946 O O . THR A 1 378 ? -9.670 14.710 14.597 1.00 93.12 378 THR A O 1
ATOM 2949 N N . LYS A 1 379 ? -11.201 15.627 15.952 1.00 96.81 379 LYS A N 1
ATOM 2950 C CA . LYS A 1 379 ? -11.965 16.258 14.869 1.00 96.81 379 LYS A CA 1
ATOM 2951 C C . LYS A 1 379 ? -11.131 17.293 14.105 1.00 96.81 379 LYS A C 1
ATOM 2953 O O . LYS A 1 379 ? -11.117 17.261 12.880 1.00 96.81 379 LYS A O 1
ATOM 2958 N N . SER A 1 380 ? -10.416 18.176 14.807 1.00 92.69 380 SER A N 1
ATOM 2959 C CA . SER A 1 380 ? -9.558 19.178 14.155 1.00 92.69 380 SER A CA 1
ATOM 2960 C C . SER A 1 380 ? -8.381 18.552 13.396 1.00 92.69 380 SER A C 1
ATOM 2962 O O . SER A 1 380 ? -8.045 18.995 12.301 1.00 92.69 380 SER A O 1
ATOM 2964 N N . GLU A 1 381 ? -7.790 17.480 13.932 1.00 94.12 381 GLU A N 1
ATOM 2965 C CA . GLU A 1 381 ? -6.724 16.723 13.265 1.00 94.12 381 GLU A CA 1
ATOM 2966 C C . GLU A 1 381 ? -7.241 16.022 12.001 1.00 94.12 381 GLU A C 1
ATOM 2968 O O . GLU A 1 381 ? -6.568 16.040 10.971 1.00 94.12 381 GLU A O 1
ATOM 2973 N N . LEU A 1 382 ? -8.459 15.469 12.046 1.00 92.38 382 LEU A N 1
ATOM 2974 C CA . LEU A 1 382 ? -9.113 14.864 10.886 1.00 92.38 382 LEU A CA 1
ATOM 2975 C C . LEU A 1 382 ? -9.399 15.897 9.788 1.00 92.38 382 LEU A C 1
ATOM 2977 O O . LEU A 1 382 ? -9.109 15.636 8.625 1.00 92.38 382 LEU A O 1
ATOM 2981 N N . GLU A 1 383 ? -9.923 17.074 10.140 1.00 93.69 383 GLU A N 1
ATOM 2982 C CA . GLU A 1 383 ? -10.171 18.156 9.174 1.00 93.69 383 GLU A CA 1
ATOM 2983 C C . GLU A 1 383 ? -8.871 18.616 8.490 1.00 93.69 383 GLU A C 1
ATOM 2985 O O . GLU A 1 383 ? -8.841 18.790 7.268 1.00 93.69 383 GLU A O 1
ATOM 2990 N N . LEU A 1 384 ? -7.769 18.737 9.242 1.00 94.31 384 LEU A N 1
ATOM 2991 C CA . LEU A 1 384 ? -6.449 19.044 8.680 1.00 94.31 384 LEU A CA 1
ATOM 2992 C C . LEU A 1 384 ? -5.937 17.934 7.751 1.00 94.31 384 LEU A C 1
ATOM 2994 O O . LEU A 1 384 ? -5.406 18.232 6.678 1.00 94.31 384 LEU A O 1
ATOM 2998 N N . ALA A 1 385 ? -6.113 16.666 8.130 1.00 91.69 385 ALA A N 1
ATOM 2999 C CA . ALA A 1 385 ? -5.717 15.527 7.306 1.00 91.69 385 ALA A CA 1
ATOM 3000 C C . ALA A 1 385 ? -6.516 15.464 5.995 1.00 91.69 385 ALA A C 1
ATOM 3002 O O . ALA A 1 385 ? -5.923 15.285 4.933 1.00 91.69 385 ALA A O 1
ATOM 3003 N N . MET A 1 386 ? -7.832 15.694 6.042 1.00 92.44 386 MET A N 1
ATOM 3004 C CA . MET A 1 386 ? -8.684 15.744 4.848 1.00 92.44 386 MET A CA 1
ATOM 3005 C C . MET A 1 386 ? -8.297 16.894 3.910 1.00 92.44 386 MET A C 1
ATOM 3007 O O . MET A 1 386 ? -8.264 16.715 2.694 1.00 92.44 386 MET A O 1
ATOM 3011 N N . ALA A 1 387 ? -7.960 18.071 4.447 1.00 93.75 387 ALA A N 1
ATOM 3012 C CA . ALA A 1 387 ? -7.482 19.188 3.631 1.00 93.75 387 ALA A CA 1
ATOM 3013 C C . ALA A 1 387 ? -6.133 18.873 2.953 1.00 93.75 387 ALA A C 1
ATOM 3015 O O . ALA A 1 387 ? -5.924 19.213 1.784 1.00 93.75 387 ALA A O 1
ATOM 3016 N N . ALA A 1 388 ? -5.224 18.199 3.665 1.00 91.94 388 ALA A N 1
ATOM 3017 C CA . ALA A 1 388 ? -3.950 17.749 3.110 1.00 91.94 388 ALA A CA 1
ATOM 3018 C C . ALA A 1 388 ? -4.139 16.672 2.027 1.00 91.94 388 ALA A C 1
ATOM 3020 O O . ALA A 1 388 ? -3.512 16.758 0.970 1.00 91.94 388 ALA A O 1
ATOM 3021 N N . GLU A 1 389 ? -5.034 15.706 2.252 1.00 91.75 389 GLU A N 1
ATOM 3022 C CA . GLU A 1 389 ? -5.404 14.682 1.271 1.00 91.75 389 GLU A CA 1
ATOM 3023 C C . GLU A 1 389 ? -6.008 15.317 0.015 1.00 91.75 389 GLU A C 1
ATOM 3025 O O . GLU A 1 389 ? -5.560 15.016 -1.086 1.00 91.75 389 GLU A O 1
ATOM 3030 N N . ALA A 1 390 ? -6.958 16.247 0.157 1.00 92.56 390 ALA A N 1
ATOM 3031 C CA . ALA A 1 390 ? -7.579 16.931 -0.976 1.00 92.56 390 ALA A CA 1
ATOM 3032 C C . ALA A 1 390 ? -6.541 17.665 -1.841 1.00 92.56 390 ALA A C 1
ATOM 3034 O O . ALA A 1 390 ? -6.588 17.594 -3.070 1.00 92.56 390 ALA A O 1
ATOM 3035 N N . LYS A 1 391 ? -5.554 18.315 -1.208 1.00 93.25 391 LYS A N 1
ATOM 3036 C CA . LYS A 1 391 ? -4.441 18.961 -1.915 1.00 93.25 391 LYS A CA 1
ATOM 3037 C C . LYS A 1 391 ? -3.548 17.945 -2.634 1.00 93.25 391 LYS A C 1
ATOM 3039 O O . LYS A 1 391 ? -3.187 18.163 -3.789 1.00 93.25 391 LYS A O 1
ATOM 3044 N N . ALA A 1 392 ? -3.200 16.843 -1.971 1.00 90.38 392 ALA A N 1
ATOM 3045 C CA . ALA A 1 392 ? -2.401 15.778 -2.572 1.00 90.38 392 ALA A CA 1
ATOM 3046 C C . ALA A 1 392 ? -3.135 15.124 -3.755 1.00 90.38 392 ALA A C 1
ATOM 3048 O O . ALA A 1 392 ? -2.542 14.918 -4.815 1.00 90.38 392 ALA A O 1
ATOM 3049 N N . ARG A 1 393 ? -4.442 14.878 -3.613 1.00 93.25 393 ARG A N 1
ATOM 3050 C CA . ARG A 1 393 ? -5.302 14.338 -4.666 1.00 93.25 393 ARG A CA 1
ATOM 3051 C C . ARG A 1 393 ? -5.344 15.263 -5.878 1.00 93.25 393 ARG A C 1
ATOM 3053 O O . ARG A 1 393 ? -5.106 14.787 -6.980 1.00 93.25 393 ARG A O 1
ATOM 3060 N N . GLY A 1 394 ? -5.529 16.569 -5.667 1.00 90.94 394 GLY A N 1
ATOM 3061 C CA . GLY A 1 394 ? -5.467 17.567 -6.740 1.00 90.94 394 GLY A CA 1
ATOM 3062 C C . GLY A 1 394 ? -4.140 17.526 -7.505 1.00 90.94 394 GLY A C 1
ATOM 3063 O O . GLY A 1 394 ? -4.139 17.417 -8.726 1.00 90.94 394 GLY A O 1
ATOM 3064 N N . SER A 1 395 ? -3.003 17.485 -6.798 1.00 91.44 395 SER A N 1
ATOM 3065 C CA . SER A 1 395 ? -1.688 17.376 -7.456 1.00 91.44 395 SER A CA 1
ATOM 3066 C C . SER A 1 395 ? -1.486 16.057 -8.219 1.00 91.44 395 SER A C 1
ATOM 3068 O O . SER A 1 395 ? -0.813 16.027 -9.246 1.00 91.44 395 SER A O 1
ATOM 3070 N N . SER A 1 396 ? -2.083 14.961 -7.741 1.00 90.56 396 SER A N 1
ATOM 3071 C CA . SER A 1 396 ? -2.051 13.662 -8.420 1.00 90.56 396 SER A CA 1
ATOM 3072 C C . SER A 1 396 ? -2.900 13.673 -9.695 1.00 90.56 396 SER A C 1
ATOM 3074 O O . SER A 1 396 ? -2.465 13.178 -10.732 1.00 90.56 396 SER A O 1
ATOM 3076 N N . GLU A 1 397 ? -4.086 14.286 -9.652 1.00 94.06 397 GLU A N 1
ATOM 3077 C CA . GLU A 1 397 ? -4.953 14.476 -10.821 1.00 94.06 397 GLU A CA 1
ATOM 3078 C C . GLU A 1 397 ? -4.256 15.345 -11.893 1.00 94.06 397 GLU A C 1
ATOM 3080 O O . GLU A 1 397 ? -4.241 14.988 -13.074 1.00 94.06 397 GLU A O 1
ATOM 3085 N N . GLU A 1 398 ? -3.579 16.426 -11.490 1.00 93.69 398 GLU A N 1
ATOM 3086 C CA . GLU A 1 398 ? -2.738 17.246 -12.379 1.00 93.69 398 GLU A CA 1
ATOM 3087 C C . GLU A 1 398 ? -1.574 16.437 -12.990 1.00 93.69 398 GLU A C 1
ATOM 3089 O O . GLU A 1 398 ? -1.317 16.498 -14.195 1.00 93.69 398 GLU A O 1
ATOM 3094 N N . LEU A 1 399 ? -0.890 15.605 -12.200 1.00 93.25 399 LEU A N 1
ATOM 3095 C CA . LEU A 1 399 ? 0.168 14.734 -12.722 1.00 93.25 399 LEU A CA 1
ATOM 3096 C C . LEU A 1 399 ? -0.378 13.693 -13.717 1.00 93.25 399 LEU A C 1
ATOM 3098 O O . LEU A 1 399 ? 0.241 13.422 -14.743 1.00 93.25 399 LEU A O 1
ATOM 3102 N N . MET A 1 400 ? -1.553 13.127 -13.449 1.00 93.56 400 MET A N 1
ATOM 3103 C CA . MET A 1 400 ? -2.194 12.164 -14.345 1.00 93.56 400 MET A CA 1
ATOM 3104 C C . MET A 1 400 ? -2.590 12.797 -15.680 1.00 93.56 400 MET A C 1
ATOM 3106 O O . MET A 1 400 ? -2.360 12.197 -16.731 1.00 93.56 400 MET A O 1
ATOM 3110 N N . THR A 1 401 ? -3.144 14.010 -15.656 1.00 94.50 401 THR A N 1
ATOM 3111 C CA . THR A 1 401 ? -3.502 14.743 -16.883 1.00 94.50 401 THR A CA 1
ATOM 3112 C C . THR A 1 401 ? -2.273 15.102 -17.717 1.00 94.50 401 THR A C 1
ATOM 3114 O O . THR A 1 401 ? -2.271 14.868 -18.926 1.00 94.50 401 THR A O 1
ATOM 3117 N N . THR A 1 402 ? -1.189 15.568 -17.089 1.00 92.69 402 THR A N 1
ATOM 3118 C CA . THR A 1 402 ? 0.075 15.849 -17.797 1.00 92.69 402 THR A CA 1
ATOM 3119 C C . THR A 1 402 ? 0.720 14.584 -18.370 1.00 92.69 402 THR A C 1
ATOM 3121 O O . THR A 1 402 ? 1.198 14.602 -19.504 1.00 92.69 402 THR A O 1
ATOM 3124 N N . LEU A 1 403 ? 0.677 13.456 -17.651 1.00 93.88 403 LEU A N 1
ATOM 3125 C CA . LEU A 1 403 ? 1.155 12.164 -18.153 1.00 93.88 403 LEU A CA 1
ATOM 3126 C C . LEU A 1 403 ? 0.337 11.682 -19.362 1.00 93.88 403 LEU A C 1
ATOM 3128 O O . LEU A 1 403 ? 0.903 11.210 -20.349 1.00 93.88 403 LEU A O 1
ATOM 3132 N N . GLN A 1 404 ? -0.993 11.799 -19.303 1.00 93.75 404 GLN A N 1
ATOM 3133 C CA . GLN A 1 404 ? -1.869 11.450 -20.424 1.00 93.75 404 GLN A CA 1
ATOM 3134 C C . GLN A 1 404 ? -1.580 12.320 -21.648 1.00 93.75 404 GLN A C 1
ATOM 3136 O O . GLN A 1 404 ? -1.470 11.788 -22.752 1.00 93.75 404 GLN A O 1
ATOM 3141 N N . GLN A 1 405 ? -1.391 13.626 -21.455 1.00 95.38 405 GLN A N 1
ATOM 3142 C CA . GLN A 1 405 ? -1.022 14.538 -22.533 1.00 95.38 405 GLN A CA 1
ATOM 3143 C C . GLN A 1 405 ? 0.327 14.158 -23.165 1.00 95.38 405 GLN A C 1
ATOM 3145 O O . GLN A 1 405 ? 0.396 13.981 -24.380 1.00 95.38 405 GLN A O 1
ATOM 3150 N N . LEU A 1 406 ? 1.367 13.929 -22.355 1.00 93.88 406 LEU A N 1
ATOM 3151 C CA . LEU A 1 406 ? 2.683 13.475 -22.827 1.00 93.88 406 LEU A CA 1
ATOM 3152 C C . LEU A 1 406 ? 2.609 12.142 -23.583 1.00 93.88 406 LEU A C 1
ATOM 3154 O O . LEU A 1 406 ? 3.315 11.943 -24.569 1.00 93.88 406 LEU A O 1
ATOM 3158 N N . SER A 1 407 ? 1.745 11.225 -23.145 1.00 93.56 407 SER A N 1
ATOM 3159 C CA . SER A 1 407 ? 1.513 9.953 -23.834 1.00 93.56 407 SER A CA 1
ATOM 3160 C C . SER A 1 407 ? 0.923 10.167 -25.231 1.00 93.56 407 SER A C 1
ATOM 3162 O O . SER A 1 407 ? 1.409 9.583 -26.201 1.00 93.56 407 SER A O 1
ATOM 3164 N N . VAL A 1 408 ? -0.075 11.050 -25.359 1.00 95.19 408 VAL A N 1
ATOM 3165 C CA . VAL A 1 408 ? -0.669 11.411 -26.657 1.00 95.19 408 VAL A CA 1
ATOM 3166 C C . VAL A 1 408 ? 0.359 12.097 -27.558 1.00 95.19 408 VAL A C 1
ATOM 3168 O O . VAL A 1 408 ? 0.487 11.731 -28.725 1.00 95.19 408 VAL A O 1
ATOM 3171 N N . GLU A 1 409 ? 1.136 13.042 -27.028 1.00 94.00 409 GLU A N 1
ATOM 3172 C CA . GLU A 1 409 ? 2.200 13.725 -27.773 1.00 94.00 409 GLU A CA 1
ATOM 3173 C C . GLU A 1 409 ? 3.278 12.741 -28.256 1.00 94.00 409 GLU A C 1
ATOM 3175 O O . GLU A 1 409 ? 3.663 12.777 -29.423 1.00 94.00 409 GLU A O 1
ATOM 3180 N N . CYS A 1 410 ? 3.697 11.794 -27.412 1.00 91.50 410 CYS A N 1
ATOM 3181 C CA . CYS A 1 410 ? 4.652 10.745 -27.774 1.00 91.50 410 CYS A CA 1
ATOM 3182 C C . CYS A 1 410 ? 4.100 9.804 -28.860 1.00 91.50 410 CYS A C 1
ATOM 3184 O O . CYS A 1 410 ? 4.797 9.478 -29.824 1.00 91.50 410 CYS A O 1
ATOM 3186 N N . GLN A 1 411 ? 2.828 9.400 -28.757 1.00 93.50 411 GLN A N 1
ATOM 3187 C CA . GLN A 1 411 ? 2.170 8.602 -29.795 1.00 93.50 411 GLN A CA 1
ATOM 3188 C C . GLN A 1 411 ? 2.085 9.350 -31.128 1.00 93.50 411 GLN A C 1
ATOM 3190 O O . GLN A 1 411 ? 2.301 8.745 -32.179 1.00 93.50 411 GLN A O 1
ATOM 3195 N N . ASN A 1 412 ? 1.794 10.650 -31.097 1.00 93.25 412 ASN A N 1
ATOM 3196 C CA . ASN A 1 412 ? 1.749 11.477 -32.298 1.00 93.25 412 ASN A CA 1
ATOM 3197 C C . ASN A 1 412 ? 3.145 11.639 -32.911 1.00 93.25 412 ASN A C 1
ATOM 3199 O O . ASN A 1 412 ? 3.308 11.375 -34.098 1.00 93.25 412 ASN A O 1
ATOM 3203 N N . ALA A 1 413 ? 4.165 11.947 -32.106 1.00 92.31 413 ALA A N 1
ATOM 3204 C CA . ALA A 1 413 ? 5.551 12.030 -32.567 1.00 92.31 413 ALA A CA 1
ATOM 3205 C C . ALA A 1 413 ? 6.027 10.716 -33.209 1.00 92.31 413 ALA A C 1
ATOM 3207 O O . ALA A 1 413 ? 6.697 10.731 -34.239 1.00 92.31 413 ALA A O 1
ATOM 3208 N N . LYS A 1 414 ? 5.626 9.564 -32.653 1.00 92.50 414 LYS A N 1
ATOM 3209 C CA . LYS A 1 414 ? 5.916 8.254 -33.246 1.00 92.50 414 LYS A CA 1
ATOM 3210 C C . LYS A 1 414 ? 5.250 8.075 -34.615 1.00 92.50 414 LYS A C 1
ATOM 3212 O O . LYS A 1 414 ? 5.901 7.586 -35.534 1.00 92.50 414 LYS A O 1
ATOM 3217 N N . LYS A 1 415 ? 3.978 8.464 -34.763 1.00 93.56 415 LYS A N 1
ATOM 3218 C CA . LYS A 1 415 ? 3.266 8.396 -36.053 1.00 93.56 415 LYS A CA 1
ATOM 3219 C C . LYS A 1 415 ? 3.928 9.282 -37.109 1.00 93.56 415 LYS A C 1
ATOM 3221 O O . LYS A 1 415 ? 4.113 8.826 -38.233 1.00 93.56 415 LYS A O 1
ATOM 3226 N N . GLU A 1 416 ? 4.324 10.500 -36.742 1.00 92.56 416 GLU A N 1
ATOM 3227 C CA . GLU A 1 416 ? 5.048 11.404 -37.645 1.00 92.56 416 GLU A CA 1
ATOM 3228 C C . GLU A 1 416 ? 6.414 10.827 -38.040 1.00 92.56 416 GLU A C 1
ATOM 3230 O O . GLU A 1 416 ? 6.751 10.797 -39.220 1.00 92.56 416 GLU A O 1
ATOM 3235 N N . ALA A 1 417 ? 7.168 10.260 -37.093 1.00 90.25 417 ALA A N 1
ATOM 3236 C CA . ALA A 1 417 ? 8.440 9.601 -37.393 1.00 90.25 417 ALA A CA 1
ATOM 3237 C C . ALA A 1 417 ? 8.274 8.391 -38.333 1.00 90.25 417 ALA A C 1
ATOM 3239 O O . ALA A 1 417 ? 9.078 8.192 -39.243 1.00 90.25 417 ALA A O 1
ATOM 3240 N N . GLU A 1 418 ? 7.224 7.583 -38.152 1.00 92.50 418 GLU A N 1
ATOM 3241 C CA . GLU A 1 418 ? 6.910 6.472 -39.060 1.00 92.50 418 GLU A CA 1
ATOM 3242 C C . GLU A 1 418 ? 6.517 6.958 -40.461 1.00 92.50 418 GLU A C 1
ATOM 3244 O O . GLU A 1 418 ? 6.878 6.315 -41.449 1.00 92.50 418 GLU A O 1
ATOM 3249 N N . LYS A 1 419 ? 5.802 8.084 -40.560 1.00 94.62 419 LYS A N 1
ATOM 3250 C CA . LYS A 1 419 ? 5.456 8.715 -41.837 1.00 94.62 419 LYS A CA 1
ATOM 3251 C C . LYS A 1 419 ? 6.709 9.216 -42.558 1.00 94.62 419 LYS A C 1
ATOM 3253 O O . LYS A 1 419 ? 6.947 8.796 -43.687 1.00 94.62 419 LYS A O 1
ATOM 3258 N N . LEU A 1 420 ? 7.553 9.990 -41.875 1.00 91.75 420 LEU A N 1
ATOM 3259 C CA . LEU A 1 420 ? 8.825 10.480 -42.416 1.00 91.75 420 LEU A CA 1
ATOM 3260 C C . LEU A 1 420 ? 9.748 9.333 -42.839 1.00 91.75 420 LEU A C 1
ATOM 3262 O O . LEU A 1 420 ? 10.403 9.408 -43.873 1.00 91.75 420 LEU A O 1
ATOM 3266 N N . LYS A 1 421 ? 9.770 8.227 -42.087 1.00 94.06 421 LYS A N 1
ATOM 3267 C CA . LYS A 1 421 ? 10.530 7.032 -42.471 1.00 94.06 421 LYS A CA 1
ATOM 3268 C C . LYS A 1 421 ? 10.034 6.430 -43.788 1.00 94.06 421 LYS A C 1
ATOM 3270 O O . LYS A 1 421 ? 10.851 6.005 -44.598 1.00 94.06 421 LYS A O 1
ATOM 3275 N N . LYS A 1 422 ? 8.716 6.357 -44.001 1.00 94.50 422 LYS A N 1
ATOM 3276 C CA . LYS A 1 422 ? 8.152 5.859 -45.266 1.00 94.50 422 LYS A CA 1
ATOM 3277 C C . LYS A 1 422 ? 8.514 6.777 -46.430 1.00 94.50 422 LYS A C 1
ATOM 3279 O O . LYS A 1 422 ? 8.951 6.268 -47.454 1.00 94.50 422 LYS A O 1
ATOM 3284 N N . GLU A 1 423 ? 8.396 8.089 -46.238 1.00 94.31 423 GLU A N 1
ATOM 3285 C CA . GLU A 1 423 ? 8.779 9.096 -47.236 1.00 94.31 423 GLU A CA 1
ATOM 3286 C C . GLU A 1 423 ? 10.278 9.005 -47.575 1.00 94.31 423 GLU A C 1
ATOM 3288 O O . GLU A 1 423 ? 10.647 8.970 -48.745 1.00 94.31 423 GLU A O 1
ATOM 3293 N N . ALA A 1 424 ? 11.152 8.847 -46.576 1.00 90.94 424 ALA A N 1
ATOM 3294 C CA . ALA A 1 424 ? 12.588 8.664 -46.793 1.00 90.94 424 ALA A CA 1
ATOM 3295 C C . ALA A 1 424 ? 12.919 7.380 -47.580 1.00 90.94 424 ALA A C 1
ATOM 3297 O O . ALA A 1 424 ? 13.784 7.386 -48.454 1.00 90.94 424 ALA A O 1
ATOM 3298 N N . GLU A 1 425 ? 12.229 6.270 -47.299 1.00 93.19 425 GLU A N 1
ATOM 3299 C CA . GLU A 1 425 ? 12.389 5.014 -48.046 1.00 93.19 425 GLU A CA 1
ATOM 3300 C C . GLU A 1 425 ? 11.850 5.104 -49.483 1.00 93.19 425 GLU A C 1
ATOM 3302 O O . GLU A 1 425 ? 12.330 4.397 -50.371 1.00 93.19 425 GLU A O 1
ATOM 3307 N N . GLU A 1 426 ? 10.842 5.938 -49.731 1.00 94.25 426 GLU A N 1
ATOM 3308 C CA . GLU A 1 426 ? 10.335 6.220 -51.075 1.00 94.25 426 GLU A CA 1
ATOM 3309 C C . GLU A 1 426 ? 11.338 7.063 -51.869 1.00 94.25 426 GLU A C 1
ATOM 3311 O O . GLU A 1 426 ? 11.769 6.634 -52.939 1.00 94.25 426 GLU A O 1
ATOM 3316 N N . LEU A 1 427 ? 11.825 8.162 -51.284 1.00 91.75 427 LEU A N 1
ATOM 3317 C CA . LEU A 1 427 ? 12.876 8.998 -51.872 1.00 91.75 427 LEU A CA 1
ATOM 3318 C C . LEU A 1 427 ? 14.151 8.202 -52.166 1.00 91.75 427 LEU A C 1
ATOM 3320 O O . LEU A 1 427 ? 14.780 8.387 -53.204 1.00 91.75 427 LEU A O 1
ATOM 3324 N N . LYS A 1 428 ? 14.526 7.261 -51.292 1.00 93.00 428 LYS A N 1
ATOM 3325 C CA . LYS A 1 428 ? 15.672 6.374 -51.528 1.00 93.00 428 LYS A CA 1
ATOM 3326 C C . LYS A 1 428 ? 15.470 5.474 -52.749 1.00 93.00 428 LYS A C 1
ATOM 3328 O O . LYS A 1 428 ? 16.405 5.303 -53.531 1.00 93.00 428 LYS A O 1
ATOM 3333 N N . ARG A 1 429 ? 14.272 4.902 -52.928 1.00 94.06 429 ARG A N 1
ATOM 3334 C CA . ARG A 1 429 ? 13.947 4.095 -54.120 1.00 94.06 429 ARG A CA 1
ATOM 3335 C C . ARG A 1 429 ? 13.958 4.942 -55.384 1.00 94.06 429 ARG A C 1
ATOM 3337 O O . ARG A 1 429 ? 14.471 4.486 -56.402 1.00 94.06 429 ARG A O 1
ATOM 3344 N N . GLU A 1 430 ? 13.420 6.156 -55.317 1.00 92.38 430 GLU A N 1
ATOM 3345 C CA . GLU A 1 430 ? 13.432 7.097 -56.436 1.00 92.38 430 GLU A CA 1
ATOM 3346 C C . GLU A 1 430 ? 14.866 7.488 -56.822 1.00 92.38 430 GLU A C 1
ATOM 3348 O O . GLU A 1 430 ? 15.232 7.402 -57.993 1.00 92.38 430 GLU A O 1
ATOM 3353 N N . ALA A 1 431 ? 15.716 7.806 -55.841 1.00 88.81 431 ALA A N 1
ATOM 3354 C CA . ALA A 1 431 ? 17.128 8.107 -56.064 1.00 88.81 431 ALA A CA 1
ATOM 3355 C C . ALA A 1 431 ? 17.893 6.917 -56.671 1.00 88.81 431 ALA A C 1
ATOM 3357 O O . ALA A 1 431 ? 18.709 7.094 -57.578 1.00 88.81 431 ALA A O 1
ATOM 3358 N N . GLU A 1 432 ? 17.626 5.689 -56.216 1.00 93.06 432 GLU A N 1
ATOM 3359 C CA . GLU A 1 432 ? 18.238 4.488 -56.789 1.00 93.06 432 GLU A CA 1
ATOM 3360 C C . GLU A 1 432 ? 17.776 4.241 -58.232 1.00 93.06 432 GLU A C 1
ATOM 3362 O O . GLU A 1 432 ? 18.608 3.955 -59.096 1.00 93.06 432 GLU A O 1
ATOM 3367 N N . ALA A 1 433 ? 16.484 4.421 -58.520 1.00 94.56 433 ALA A N 1
ATOM 3368 C CA . ALA A 1 433 ? 15.949 4.337 -59.876 1.00 94.56 433 ALA A CA 1
ATOM 3369 C C . ALA A 1 433 ? 16.574 5.396 -60.800 1.00 94.56 433 ALA A C 1
ATOM 3371 O O . ALA A 1 433 ? 16.992 5.071 -61.914 1.00 94.56 433 ALA A O 1
ATOM 3372 N N . ALA A 1 434 ? 16.715 6.636 -60.322 1.00 92.00 434 ALA A N 1
ATOM 3373 C CA . ALA A 1 434 ? 17.388 7.710 -61.047 1.00 92.00 434 ALA A CA 1
ATOM 3374 C C . ALA A 1 434 ? 18.863 7.374 -61.323 1.00 92.00 434 ALA A C 1
ATOM 3376 O O . ALA A 1 434 ? 19.344 7.588 -62.435 1.00 92.00 434 ALA A O 1
ATOM 3377 N N . ARG A 1 435 ? 19.574 6.774 -60.357 1.00 93.38 435 ARG A N 1
ATOM 3378 C CA . ARG A 1 435 ? 20.961 6.316 -60.536 1.00 93.38 435 ARG A CA 1
ATOM 3379 C C . ARG A 1 435 ? 21.069 5.218 -61.595 1.00 93.38 435 ARG A C 1
ATOM 3381 O O . ARG A 1 435 ? 21.967 5.271 -62.429 1.00 93.38 435 ARG A O 1
ATOM 3388 N N . VAL A 1 436 ? 20.167 4.234 -61.589 1.00 93.69 436 VAL A N 1
ATOM 3389 C CA . VAL A 1 436 ? 20.135 3.185 -62.624 1.00 93.69 436 VAL A CA 1
ATOM 3390 C C . VAL A 1 436 ? 19.900 3.806 -63.999 1.00 93.69 436 VAL A C 1
ATOM 3392 O O . VAL A 1 436 ? 20.684 3.550 -64.915 1.00 93.69 436 VAL A O 1
ATOM 3395 N N . ALA A 1 437 ? 18.903 4.685 -64.126 1.00 94.19 437 ALA A N 1
ATOM 3396 C CA . ALA A 1 437 ? 18.625 5.397 -65.370 1.00 94.19 437 ALA A CA 1
ATOM 3397 C C . ALA A 1 437 ? 19.840 6.207 -65.854 1.00 94.19 437 ALA A C 1
ATOM 3399 O O . ALA A 1 437 ? 20.183 6.140 -67.035 1.00 94.19 437 ALA A O 1
ATOM 3400 N N . LEU A 1 438 ? 20.546 6.896 -64.947 1.00 90.94 438 LEU A N 1
ATOM 3401 C CA . LEU A 1 438 ? 21.779 7.615 -65.265 1.00 90.94 438 LEU A CA 1
ATOM 3402 C C . LEU A 1 438 ? 22.836 6.669 -65.851 1.00 90.94 438 LEU A C 1
ATOM 3404 O O . LEU A 1 438 ? 23.303 6.909 -66.963 1.00 90.94 438 LEU A O 1
ATOM 3408 N N . THR A 1 439 ? 23.137 5.548 -65.187 1.00 91.75 439 THR A N 1
ATOM 3409 C CA . THR A 1 439 ? 24.140 4.587 -65.691 1.00 91.75 439 THR A CA 1
ATOM 3410 C C . THR A 1 439 ? 23.768 3.980 -67.048 1.00 91.75 439 THR A C 1
ATOM 3412 O O . THR A 1 439 ? 24.638 3.678 -67.865 1.00 91.75 439 THR A O 1
ATOM 3415 N N . GLU A 1 440 ? 22.474 3.801 -67.331 1.00 92.88 440 GLU A N 1
ATOM 3416 C CA . GLU A 1 440 ? 22.014 3.367 -68.651 1.00 92.88 440 GLU A CA 1
ATOM 3417 C C . GLU A 1 440 ? 22.218 4.452 -69.710 1.00 92.88 440 GLU A C 1
ATOM 3419 O O . GLU A 1 440 ? 22.634 4.146 -70.831 1.00 92.88 440 GLU A O 1
ATOM 3424 N N . THR A 1 441 ? 21.943 5.716 -69.378 1.00 90.38 441 THR A N 1
ATOM 3425 C CA . THR A 1 441 ? 22.191 6.839 -70.290 1.00 90.38 441 THR A CA 1
ATOM 3426 C C . THR A 1 441 ? 23.680 7.071 -70.536 1.00 90.38 441 THR A C 1
ATOM 3428 O O . THR A 1 441 ? 24.055 7.315 -71.679 1.00 90.38 441 THR A O 1
ATOM 3431 N N . GLU A 1 442 ? 24.536 6.894 -69.527 1.00 88.19 442 GLU A N 1
ATOM 3432 C CA . GLU A 1 442 ? 25.997 6.948 -69.664 1.00 88.19 442 GLU A CA 1
ATOM 3433 C C . GLU A 1 442 ? 26.507 5.869 -70.626 1.00 88.19 442 GLU A C 1
ATOM 3435 O O . GLU A 1 442 ? 27.259 6.171 -71.550 1.00 88.19 442 GLU A O 1
ATOM 3440 N N . LYS A 1 443 ? 26.029 4.623 -70.495 1.00 93.69 443 LYS A N 1
ATOM 3441 C CA . LYS A 1 443 ? 26.368 3.543 -71.441 1.00 93.69 443 LYS A CA 1
ATOM 3442 C C . LYS A 1 443 ? 25.907 3.855 -72.864 1.00 93.69 443 LYS A C 1
ATOM 3444 O O . LYS A 1 443 ? 26.644 3.608 -73.816 1.00 93.69 443 LYS A O 1
ATOM 3449 N N . LYS A 1 444 ? 24.694 4.397 -73.031 1.00 93.44 444 LYS A N 1
ATOM 3450 C CA . LYS A 1 444 ? 24.184 4.823 -74.349 1.00 93.44 444 LYS A CA 1
ATOM 3451 C C . LYS A 1 444 ? 25.042 5.939 -74.945 1.00 93.44 444 LYS A C 1
ATOM 3453 O O . LYS A 1 444 ? 25.338 5.895 -76.136 1.00 93.44 444 LYS A O 1
ATOM 3458 N N . LEU A 1 445 ? 25.468 6.900 -74.126 1.00 91.50 445 LEU A N 1
ATOM 3459 C CA . LEU A 1 445 ? 26.373 7.970 -74.538 1.00 91.50 445 LEU A CA 1
ATOM 3460 C C . LEU A 1 445 ? 27.731 7.411 -74.980 1.00 91.50 445 LEU A C 1
ATOM 3462 O O . LEU A 1 445 ? 28.242 7.809 -76.019 1.00 91.50 445 LEU A O 1
ATOM 3466 N N . GLU A 1 446 ? 28.291 6.453 -74.243 1.00 92.56 446 GLU A N 1
ATOM 3467 C CA . GLU A 1 446 ? 29.561 5.807 -74.586 1.00 92.56 446 GLU A CA 1
ATOM 3468 C C . GLU A 1 446 ? 29.494 5.052 -75.928 1.00 92.56 446 GLU A C 1
ATOM 3470 O O . GLU A 1 446 ? 30.443 5.068 -76.715 1.00 92.56 446 GLU A O 1
ATOM 3475 N N . VAL A 1 447 ? 28.360 4.406 -76.224 1.00 93.12 447 VAL A N 1
ATOM 3476 C CA . VAL A 1 447 ? 28.107 3.789 -77.537 1.00 93.12 447 VAL A CA 1
ATOM 3477 C C . VAL A 1 447 ? 28.033 4.857 -78.629 1.00 93.12 447 VAL A C 1
ATOM 3479 O O . VAL A 1 447 ? 28.755 4.751 -79.619 1.00 93.12 447 VAL A O 1
ATOM 3482 N N . ALA A 1 448 ? 27.241 5.913 -78.425 1.00 90.88 448 ALA A N 1
ATOM 3483 C CA . ALA A 1 448 ? 27.111 7.006 -79.387 1.00 90.88 448 ALA A CA 1
ATOM 3484 C C . ALA A 1 448 ? 28.454 7.713 -79.660 1.00 90.88 448 ALA A C 1
ATOM 3486 O O . ALA A 1 448 ? 28.729 8.094 -80.796 1.00 90.88 448 ALA A O 1
ATOM 3487 N N . LEU A 1 449 ? 29.319 7.853 -78.648 1.00 89.00 449 LEU A N 1
ATOM 3488 C CA . LEU A 1 449 ? 30.671 8.396 -78.805 1.00 89.00 449 LEU A CA 1
ATOM 3489 C C . LEU A 1 449 ? 31.553 7.498 -79.681 1.00 89.00 449 LEU A C 1
ATOM 3491 O O . LEU A 1 449 ? 32.170 8.009 -80.612 1.00 89.00 449 LEU A O 1
ATOM 3495 N N . ARG A 1 450 ? 31.567 6.173 -79.460 1.00 91.81 450 ARG A N 1
ATOM 3496 C CA . ARG A 1 450 ? 32.303 5.239 -80.340 1.00 91.81 450 ARG A CA 1
ATOM 3497 C C . ARG A 1 450 ? 31.791 5.271 -81.775 1.00 91.81 450 ARG A C 1
ATOM 3499 O O . ARG A 1 450 ? 32.585 5.233 -82.711 1.00 91.81 450 ARG A O 1
ATOM 3506 N N . GLU A 1 451 ? 30.474 5.326 -81.962 1.00 89.62 451 GLU A N 1
ATOM 3507 C CA . GLU A 1 451 ? 29.869 5.440 -83.293 1.00 89.62 451 GLU A CA 1
ATOM 3508 C C . GLU A 1 451 ? 30.272 6.754 -83.973 1.00 89.62 451 GLU A C 1
ATOM 3510 O O . GLU A 1 451 ? 30.659 6.745 -85.141 1.00 89.62 451 GLU A O 1
ATOM 3515 N N . ALA A 1 452 ? 30.259 7.873 -83.241 1.00 86.69 452 ALA A N 1
ATOM 3516 C CA . ALA A 1 452 ? 30.706 9.170 -83.741 1.00 86.69 452 ALA A CA 1
ATOM 3517 C C . ALA A 1 452 ? 32.207 9.181 -84.085 1.00 86.69 452 ALA A C 1
ATOM 3519 O O . ALA A 1 452 ? 32.600 9.753 -85.101 1.00 86.69 452 ALA A O 1
ATOM 3520 N N . GLU A 1 453 ? 33.055 8.534 -83.283 1.00 90.19 453 GLU A N 1
ATOM 3521 C CA . GLU A 1 453 ? 34.477 8.336 -83.588 1.00 90.19 453 GLU A CA 1
ATOM 3522 C C . GLU A 1 453 ? 34.677 7.470 -84.839 1.00 90.19 453 GLU A C 1
ATOM 3524 O O . GLU A 1 453 ? 35.474 7.824 -85.709 1.00 90.19 453 GLU A O 1
ATOM 3529 N N . GLY A 1 454 ? 33.913 6.383 -84.983 1.00 90.56 454 GLY A N 1
ATOM 3530 C CA . GLY A 1 454 ? 33.913 5.545 -86.184 1.00 90.56 454 GLY A CA 1
ATOM 3531 C C . GLY A 1 454 ? 33.455 6.304 -87.434 1.00 90.56 454 GLY A C 1
ATOM 3532 O O . GLY A 1 454 ? 34.062 6.174 -88.502 1.00 90.56 454 GLY A O 1
ATOM 3533 N N . ALA A 1 455 ? 32.433 7.153 -87.300 1.00 88.50 455 ALA A N 1
ATOM 3534 C CA . ALA A 1 455 ? 31.978 8.042 -88.363 1.00 88.50 455 ALA A CA 1
ATOM 3535 C C . ALA A 1 455 ? 33.062 9.062 -88.746 1.00 88.50 455 ALA A C 1
ATOM 3537 O O . ALA A 1 455 ? 33.341 9.211 -89.932 1.00 88.50 455 ALA A O 1
ATOM 3538 N N . LYS A 1 456 ? 33.743 9.686 -87.772 1.00 87.75 456 LYS A N 1
ATOM 3539 C CA . LYS A 1 456 ? 34.885 10.590 -88.016 1.00 87.75 456 LYS A CA 1
ATOM 3540 C C . LYS A 1 456 ? 36.067 9.890 -88.687 1.00 87.75 456 LYS A C 1
ATOM 3542 O O . LYS A 1 456 ? 36.697 10.464 -89.569 1.00 87.75 456 LYS A O 1
ATOM 3547 N N . ALA A 1 457 ? 36.384 8.657 -88.297 1.00 89.56 457 ALA A N 1
ATOM 3548 C CA . ALA A 1 457 ? 37.437 7.879 -88.949 1.00 89.56 457 ALA A CA 1
ATOM 3549 C C . ALA A 1 457 ? 37.072 7.565 -90.409 1.00 89.56 457 ALA A C 1
ATOM 3551 O O . ALA A 1 457 ? 37.901 7.704 -91.306 1.00 89.56 457 ALA A O 1
ATOM 3552 N N . SER A 1 458 ? 35.811 7.204 -90.657 1.00 86.62 458 SER A N 1
ATOM 3553 C CA . SER A 1 458 ? 35.286 6.973 -92.007 1.00 86.62 458 SER A CA 1
ATOM 3554 C C . SER A 1 458 ? 35.285 8.256 -92.846 1.00 86.62 458 SER A C 1
ATOM 3556 O O . SER A 1 458 ? 35.664 8.225 -94.014 1.00 86.62 458 SER A O 1
ATOM 3558 N N . GLU A 1 459 ? 34.921 9.392 -92.243 1.00 86.81 459 GLU A N 1
ATOM 3559 C CA . GLU A 1 459 ? 35.025 10.726 -92.839 1.00 86.81 459 GLU A CA 1
ATOM 3560 C C . GLU A 1 459 ? 36.477 11.050 -93.210 1.00 86.81 459 GLU A C 1
ATOM 3562 O O . GLU A 1 459 ? 36.734 11.454 -94.340 1.00 86.81 459 GLU A O 1
ATOM 3567 N N . ALA A 1 460 ? 37.441 10.808 -92.317 1.00 87.88 460 ALA A N 1
ATOM 3568 C CA . ALA A 1 460 ? 38.859 11.027 -92.592 1.00 87.88 460 ALA A CA 1
ATOM 3569 C C . ALA A 1 460 ? 39.370 10.160 -93.758 1.00 87.88 460 ALA A C 1
ATOM 3571 O O . ALA A 1 460 ? 40.093 10.663 -94.617 1.00 87.88 460 ALA A O 1
ATOM 3572 N N . ILE A 1 461 ? 38.955 8.888 -93.837 1.00 85.81 461 ILE A N 1
ATOM 3573 C CA . ILE A 1 461 ? 39.271 8.002 -94.972 1.00 85.81 461 ILE A CA 1
ATOM 3574 C C . ILE A 1 461 ? 38.658 8.544 -96.266 1.00 85.81 461 ILE A C 1
ATOM 3576 O O . ILE A 1 461 ? 39.330 8.581 -97.296 1.00 85.81 461 ILE A O 1
ATOM 3580 N N . ALA A 1 462 ? 37.396 8.977 -96.231 1.00 87.25 462 ALA A N 1
ATOM 3581 C CA . ALA A 1 462 ? 36.736 9.561 -97.392 1.00 87.25 462 ALA A CA 1
ATOM 3582 C C . ALA A 1 462 ? 37.433 10.856 -97.844 1.00 87.25 462 ALA A C 1
ATOM 3584 O O . ALA A 1 462 ? 37.657 11.041 -99.038 1.00 87.25 462 ALA A O 1
ATOM 3585 N N . LEU A 1 463 ? 37.836 11.722 -96.909 1.00 84.00 463 LEU A N 1
ATOM 3586 C CA . LEU A 1 463 ? 38.603 12.935 -97.194 1.00 84.00 463 LEU A CA 1
ATOM 3587 C C . LEU A 1 463 ? 39.974 12.620 -97.806 1.00 84.00 463 LEU A C 1
ATOM 3589 O O . LEU A 1 463 ? 40.370 13.288 -98.760 1.00 84.00 463 LEU A O 1
ATOM 3593 N N . ASP A 1 464 ? 40.676 11.594 -97.322 1.00 85.31 464 ASP A N 1
ATOM 3594 C CA . ASP A 1 464 ? 41.963 11.171 -97.888 1.00 85.31 464 ASP A CA 1
ATOM 3595 C C . ASP A 1 464 ? 41.797 10.567 -99.292 1.00 85.31 464 ASP A C 1
ATOM 3597 O O . ASP A 1 464 ? 42.539 10.901 -100.213 1.00 85.31 464 ASP A O 1
ATOM 3601 N N . GLN A 1 465 ? 40.744 9.775 -99.521 1.00 84.75 465 GLN A N 1
ATOM 3602 C CA . GLN A 1 465 ? 40.386 9.295 -100.860 1.00 84.75 465 GLN A CA 1
ATOM 3603 C C . GLN A 1 465 ? 40.045 10.444 -101.813 1.00 84.75 465 GLN A C 1
ATOM 3605 O O . GLN A 1 465 ? 40.513 10.451 -102.953 1.00 84.75 465 GLN A O 1
ATOM 3610 N N . ILE A 1 466 ? 39.266 11.433 -101.362 1.00 79.44 466 ILE A N 1
ATOM 3611 C CA . ILE A 1 466 ? 38.978 12.651 -102.130 1.00 79.44 466 ILE A CA 1
ATOM 3612 C C . ILE A 1 466 ? 40.283 13.381 -102.451 1.00 79.44 466 ILE A C 1
ATOM 3614 O O . ILE A 1 466 ? 40.484 13.787 -103.596 1.00 79.44 466 ILE A O 1
ATOM 3618 N N . LYS A 1 467 ? 41.199 13.502 -101.485 1.00 84.00 467 LYS A N 1
ATOM 3619 C CA . LYS A 1 467 ? 42.508 14.129 -101.678 1.00 84.00 467 LYS A CA 1
ATOM 3620 C C . LYS A 1 467 ? 43.338 13.381 -102.721 1.00 84.00 467 LYS A C 1
ATOM 3622 O O . LYS A 1 467 ? 43.755 14.007 -103.692 1.00 84.00 467 LYS A O 1
ATOM 3627 N N . ILE A 1 468 ? 43.475 12.060 -102.614 1.00 79.94 468 ILE A N 1
ATOM 3628 C CA . ILE A 1 468 ? 44.180 11.210 -103.589 1.00 79.94 468 ILE A CA 1
ATOM 3629 C C . ILE A 1 468 ? 43.554 11.330 -104.983 1.00 79.94 468 ILE A C 1
ATOM 3631 O O . ILE A 1 468 ? 44.268 11.478 -105.973 1.00 79.94 468 ILE A O 1
ATOM 3635 N N . LEU A 1 469 ? 42.223 11.288 -105.093 1.00 79.31 469 LEU A N 1
ATOM 3636 C CA . LEU A 1 469 ? 41.526 11.461 -106.370 1.00 79.31 469 LEU A CA 1
ATOM 3637 C C . LEU A 1 469 ? 41.722 12.871 -106.937 1.00 79.31 469 LEU A C 1
ATOM 3639 O O . LEU A 1 469 ? 41.881 13.013 -108.149 1.00 79.31 469 LEU A O 1
ATOM 3643 N N . SER A 1 470 ? 41.758 13.902 -106.091 1.00 73.88 470 SER A N 1
ATOM 3644 C CA . SER A 1 470 ? 42.027 15.281 -106.505 1.00 73.88 470 SER A CA 1
ATOM 3645 C C . SER A 1 470 ? 43.473 15.462 -106.973 1.00 73.88 470 SER A C 1
ATOM 3647 O O . SER A 1 470 ? 43.694 16.040 -108.031 1.00 73.88 470 SER A O 1
ATOM 3649 N N . GLU A 1 471 ? 44.453 14.884 -106.275 1.00 73.38 471 GLU A N 1
ATOM 3650 C CA . GLU A 1 471 ? 45.868 14.888 -106.654 1.00 73.38 471 GLU A CA 1
ATOM 3651 C C . GLU A 1 471 ? 46.098 14.071 -107.927 1.00 73.38 471 GLU A C 1
ATOM 3653 O O . GLU A 1 471 ? 46.800 14.533 -108.819 1.00 73.38 471 GLU A O 1
ATOM 3658 N N . LYS A 1 472 ? 45.434 12.919 -108.086 1.00 72.94 472 LYS A N 1
ATOM 3659 C CA . LYS A 1 472 ? 45.437 12.123 -109.323 1.00 72.94 472 LYS A CA 1
ATOM 3660 C C . LYS A 1 472 ? 44.773 12.862 -110.481 1.00 72.94 472 LYS A C 1
ATOM 3662 O O . LYS A 1 472 ? 45.274 12.795 -111.595 1.00 72.94 472 LYS A O 1
ATOM 3667 N N . THR A 1 473 ? 43.676 13.580 -110.244 1.00 65.44 473 THR A N 1
ATOM 3668 C CA . THR A 1 473 ? 43.015 14.414 -111.262 1.00 65.44 473 THR A CA 1
ATOM 3669 C C . THR A 1 473 ? 43.896 15.602 -111.641 1.00 65.44 473 THR A C 1
ATOM 3671 O O . THR A 1 473 ? 44.030 15.902 -112.822 1.00 65.44 473 THR A O 1
ATOM 3674 N N . ASN A 1 474 ? 44.555 16.239 -110.672 1.00 58.81 474 ASN A N 1
ATOM 3675 C CA . ASN A 1 474 ? 45.511 17.321 -110.896 1.00 58.81 474 ASN A CA 1
ATOM 3676 C C . ASN A 1 474 ? 46.784 16.820 -111.605 1.00 58.81 474 ASN A C 1
ATOM 3678 O O . ASN A 1 474 ? 47.275 17.497 -112.500 1.00 58.81 474 ASN A O 1
ATOM 3682 N N . ALA A 1 475 ? 47.275 15.619 -111.286 1.00 59.53 475 ALA A N 1
ATOM 3683 C CA . ALA A 1 475 ? 48.414 14.975 -111.943 1.00 59.53 475 ALA A CA 1
ATOM 3684 C C . ALA A 1 475 ? 48.066 14.461 -113.351 1.00 59.53 475 ALA A C 1
ATOM 3686 O O . ALA A 1 475 ? 48.877 14.601 -114.261 1.00 59.53 475 ALA A O 1
ATOM 3687 N N . PHE A 1 476 ? 46.857 13.932 -113.567 1.00 57.56 476 PHE A N 1
ATOM 3688 C CA . PHE A 1 476 ? 46.328 13.602 -114.895 1.00 57.56 476 PHE A CA 1
ATOM 3689 C C . PHE A 1 476 ? 46.203 14.872 -115.744 1.00 57.56 476 PHE A C 1
ATOM 3691 O O . PHE A 1 476 ? 46.703 14.901 -116.863 1.00 57.56 476 PHE A O 1
ATOM 3698 N N . ARG A 1 477 ? 45.671 15.959 -115.168 1.00 54.56 477 ARG A N 1
ATOM 3699 C CA . ARG A 1 477 ? 45.608 17.293 -115.788 1.00 54.56 477 ARG A CA 1
ATOM 3700 C C . ARG A 1 477 ? 47.000 17.901 -116.045 1.00 54.56 477 ARG A C 1
ATOM 3702 O O . ARG A 1 477 ? 47.142 18.675 -116.982 1.00 54.56 477 ARG A O 1
ATOM 3709 N N . ALA A 1 478 ? 48.020 17.539 -115.262 1.00 54.34 478 ALA A N 1
ATOM 3710 C CA . ALA A 1 478 ? 49.415 17.944 -115.471 1.00 54.34 478 ALA A CA 1
ATOM 3711 C C . ALA A 1 478 ? 50.190 17.040 -116.458 1.00 54.34 478 ALA A C 1
ATOM 3713 O O . ALA A 1 478 ? 51.209 17.469 -116.991 1.00 54.34 478 ALA A O 1
ATOM 3714 N N . SER A 1 479 ? 49.721 15.811 -116.714 1.00 44.91 479 SER A N 1
ATOM 3715 C CA . SER A 1 479 ? 50.382 14.823 -117.591 1.00 44.91 479 SER A CA 1
ATOM 3716 C C . SER A 1 479 ? 49.759 14.735 -118.989 1.00 44.91 479 SER A C 1
ATOM 3718 O O . SER A 1 479 ? 50.392 14.230 -119.913 1.00 44.91 479 SER A O 1
ATOM 3720 N N . THR A 1 480 ? 48.548 15.261 -119.187 1.00 40.19 480 THR A N 1
ATOM 3721 C CA . THR A 1 480 ? 48.012 15.582 -120.513 1.00 40.19 480 THR A CA 1
ATOM 3722 C C . THR A 1 480 ? 48.490 16.973 -120.920 1.00 40.19 480 THR A C 1
ATOM 3724 O O . THR A 1 480 ? 47.807 17.973 -120.708 1.00 40.19 480 THR A O 1
ATOM 3727 N N . SER A 1 481 ? 49.684 17.042 -121.506 1.00 47.97 481 SER A N 1
ATOM 3728 C CA . SER A 1 481 ? 50.065 18.181 -122.339 1.00 47.97 481 SER A CA 1
ATOM 3729 C C . SER A 1 481 ? 49.302 18.092 -123.658 1.00 47.97 481 SER A C 1
ATOM 3731 O O . SER A 1 481 ? 49.820 17.549 -124.626 1.00 47.97 481 SER A O 1
ATOM 3733 N N . GLU A 1 482 ? 48.088 18.634 -123.681 1.00 37.12 482 GLU A N 1
ATOM 3734 C CA . GLU A 1 482 ? 47.542 19.345 -124.836 1.00 37.12 482 GLU A CA 1
ATOM 3735 C C . GLU A 1 482 ? 46.334 20.179 -124.390 1.00 37.12 482 GLU A C 1
ATOM 3737 O O . GLU A 1 482 ? 45.374 19.672 -123.819 1.00 37.12 482 GLU A O 1
ATOM 3742 N N . TYR A 1 483 ? 46.414 21.478 -124.681 1.00 39.81 483 TYR A N 1
ATOM 3743 C CA . TYR A 1 483 ? 45.374 22.490 -124.514 1.00 39.81 483 TYR A CA 1
ATOM 3744 C C . TYR A 1 483 ? 45.046 22.939 -123.079 1.00 39.81 483 TYR A C 1
ATOM 3746 O O . TYR A 1 483 ? 44.352 22.283 -122.305 1.00 39.81 483 TYR A O 1
ATOM 3754 N N . ALA A 1 484 ? 45.441 24.180 -122.782 1.00 51.12 484 ALA A N 1
ATOM 3755 C CA . ALA A 1 484 ? 44.712 25.032 -121.857 1.00 51.12 484 ALA A CA 1
ATOM 3756 C C . ALA A 1 484 ? 43.275 25.200 -122.382 1.00 51.12 484 ALA A C 1
ATOM 3758 O O . ALA A 1 484 ? 42.961 26.140 -123.108 1.00 51.12 484 ALA A O 1
ATOM 3759 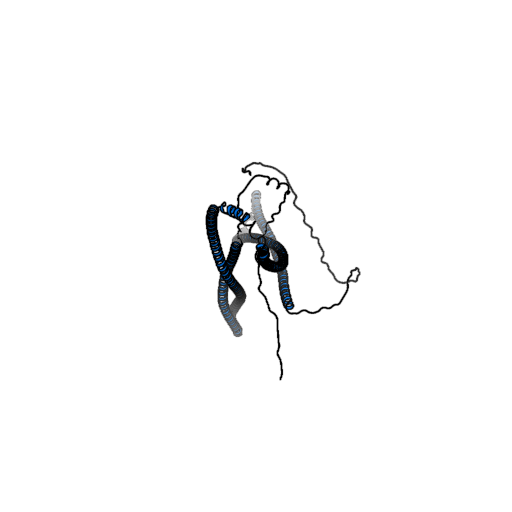N N . ALA A 1 485 ? 42.397 24.256 -122.044 1.00 45.84 485 ALA A N 1
ATOM 3760 C CA . ALA A 1 485 ? 40.966 24.445 -122.165 1.00 45.84 485 ALA A CA 1
ATOM 3761 C C . ALA A 1 485 ? 40.561 25.430 -121.068 1.00 45.84 485 ALA A C 1
ATOM 3763 O O . ALA A 1 485 ? 40.284 25.062 -119.927 1.00 45.84 485 ALA A O 1
ATOM 3764 N N . GLN A 1 486 ? 40.571 26.713 -121.414 1.00 47.91 486 GLN A N 1
ATOM 3765 C CA . GLN A 1 486 ? 39.757 27.695 -120.727 1.00 47.91 486 GLN A CA 1
ATOM 3766 C C . GLN A 1 486 ? 38.307 27.222 -120.890 1.00 47.91 486 GLN A C 1
ATOM 3768 O O . GLN A 1 486 ? 37.700 27.397 -121.944 1.00 47.91 486 GLN A O 1
ATOM 3773 N N . ILE A 1 487 ? 37.796 26.502 -119.887 1.00 54.81 487 ILE A N 1
ATOM 3774 C CA . ILE A 1 487 ? 36.398 26.080 -119.839 1.00 54.81 487 ILE A CA 1
ATOM 3775 C C . ILE A 1 487 ? 35.592 27.360 -119.648 1.00 54.81 487 ILE A C 1
ATOM 3777 O O . ILE A 1 487 ? 35.490 27.891 -118.543 1.00 54.81 487 ILE A O 1
ATOM 3781 N N . THR A 1 488 ? 35.069 27.892 -120.746 1.00 51.56 488 THR A N 1
ATOM 3782 C CA . THR A 1 488 ? 34.122 29.002 -120.731 1.00 51.56 488 THR A CA 1
ATOM 3783 C C . THR A 1 488 ? 32.776 28.450 -120.272 1.00 51.56 488 THR A C 1
ATOM 3785 O O . THR A 1 488 ? 31.937 28.079 -121.085 1.00 51.56 488 THR A O 1
ATOM 3788 N N . ILE A 1 489 ? 32.602 28.323 -118.956 1.00 60.69 489 ILE A N 1
ATOM 3789 C CA . ILE A 1 489 ? 31.295 28.080 -118.334 1.00 60.69 489 ILE A CA 1
ATOM 3790 C C . ILE A 1 489 ? 30.438 29.321 -118.571 1.00 60.69 489 ILE A C 1
ATOM 3792 O O . ILE A 1 489 ? 30.917 30.451 -118.419 1.00 60.69 489 ILE A O 1
ATOM 3796 N N . SER A 1 490 ? 29.189 29.122 -118.984 1.00 70.19 490 SER A N 1
ATOM 3797 C CA . SER A 1 490 ? 28.269 30.239 -119.193 1.00 70.19 490 SER A CA 1
ATOM 3798 C C . SER A 1 490 ? 28.093 31.009 -117.876 1.00 70.19 490 SER A C 1
ATOM 3800 O O . SER A 1 490 ? 28.188 30.429 -116.790 1.00 70.19 490 SER A O 1
ATOM 3802 N N . LYS A 1 491 ? 27.843 32.325 -117.949 1.00 77.19 491 LYS A N 1
ATOM 3803 C CA . LYS A 1 491 ? 27.605 33.133 -116.743 1.00 77.19 491 LYS A CA 1
ATOM 3804 C C . LYS A 1 491 ? 26.467 32.536 -115.903 1.00 77.19 491 LYS A C 1
ATOM 3806 O O . LYS A 1 491 ? 26.593 32.466 -114.685 1.00 77.19 491 LYS A O 1
ATOM 3811 N N . ASP A 1 492 ? 25.449 31.992 -116.565 1.00 77.44 492 ASP A N 1
ATOM 3812 C CA . ASP A 1 492 ? 24.309 31.333 -115.929 1.00 77.44 492 ASP A CA 1
ATOM 3813 C C . ASP A 1 492 ? 24.712 30.006 -115.258 1.00 77.44 492 ASP A C 1
ATOM 3815 O O . ASP A 1 492 ? 24.220 29.679 -114.179 1.00 77.44 492 ASP A O 1
ATOM 3819 N N . GLU A 1 493 ? 25.637 29.236 -115.842 1.00 78.25 493 GLU A N 1
ATOM 3820 C CA . GLU A 1 493 ? 26.142 27.986 -115.247 1.00 78.25 493 GLU A CA 1
ATOM 3821 C C . GLU A 1 493 ? 27.028 28.252 -114.026 1.00 78.25 493 GLU A C 1
ATOM 3823 O O . GLU A 1 493 ? 26.900 27.564 -113.010 1.00 78.25 493 GLU A O 1
ATOM 3828 N N . HIS A 1 494 ? 27.886 29.275 -114.092 1.00 79.38 494 HIS A N 1
ATOM 3829 C CA . HIS A 1 494 ? 28.673 29.727 -112.946 1.00 79.38 494 HIS A CA 1
ATOM 3830 C C . HIS A 1 494 ? 27.769 30.268 -111.832 1.00 79.38 494 HIS A C 1
ATOM 3832 O O . HIS A 1 494 ? 27.952 29.906 -110.674 1.00 79.38 494 HIS A O 1
ATOM 3838 N N . GLU A 1 495 ? 26.766 31.088 -112.161 1.00 83.06 495 GLU A N 1
ATOM 3839 C CA . GLU A 1 495 ? 25.780 31.575 -111.189 1.00 83.06 495 GLU A CA 1
ATOM 3840 C C . GLU A 1 495 ? 24.973 30.418 -110.580 1.00 83.06 495 GLU A C 1
ATOM 3842 O O . GLU A 1 495 ? 24.754 30.399 -109.371 1.00 83.06 495 GLU A O 1
ATOM 3847 N N . THR A 1 496 ? 24.613 29.395 -111.360 1.00 84.31 496 THR A N 1
ATOM 3848 C CA . THR A 1 496 ? 23.900 28.210 -110.851 1.00 84.31 496 THR A CA 1
ATOM 3849 C C . THR A 1 496 ? 24.773 27.361 -109.922 1.00 84.31 496 THR A C 1
ATOM 3851 O O . THR A 1 496 ? 24.296 26.882 -108.893 1.00 84.31 496 THR A O 1
ATOM 3854 N N . LEU A 1 497 ? 26.051 27.160 -110.257 1.00 82.31 497 LEU A N 1
ATOM 3855 C CA . LEU A 1 497 ? 26.993 26.431 -109.404 1.00 82.31 497 LEU A CA 1
ATOM 3856 C C . LEU A 1 497 ? 27.337 27.220 -108.140 1.00 82.31 497 LEU A C 1
ATOM 3858 O O . LEU A 1 497 ? 27.323 26.636 -107.060 1.00 82.31 497 LEU A O 1
ATOM 3862 N N . SER A 1 498 ? 27.569 28.531 -108.254 1.00 79.31 498 SER A N 1
ATOM 3863 C CA . SER A 1 498 ? 27.773 29.419 -107.105 1.00 79.31 498 SER A CA 1
ATOM 3864 C C . SER A 1 498 ? 26.562 29.377 -106.182 1.00 79.31 498 SER A C 1
ATOM 3866 O O . SER A 1 498 ? 26.717 29.136 -104.993 1.00 79.31 498 SER A O 1
ATOM 3868 N N . LYS A 1 499 ? 25.345 29.468 -106.734 1.00 86.94 499 LYS A N 1
ATOM 3869 C CA . LYS A 1 499 ? 24.113 29.367 -105.951 1.00 86.94 499 LYS A CA 1
ATOM 3870 C C . LYS A 1 499 ? 23.979 28.015 -105.246 1.00 86.94 499 LYS A C 1
ATOM 3872 O O . LYS A 1 499 ? 23.596 27.987 -104.086 1.00 86.94 499 LYS A O 1
ATOM 3877 N N . LYS A 1 500 ? 24.347 26.899 -105.888 1.00 86.31 500 LYS A N 1
ATOM 3878 C CA . LYS A 1 500 ? 24.376 25.575 -105.231 1.00 86.31 500 LYS A CA 1
ATOM 3879 C C . LYS A 1 500 ? 25.427 25.480 -104.122 1.00 86.31 500 LYS A C 1
ATOM 3881 O O . LYS A 1 500 ? 25.186 24.807 -103.122 1.00 86.31 500 LYS A O 1
ATOM 3886 N N . VAL A 1 501 ? 26.584 26.122 -104.290 1.00 87.56 501 VAL A N 1
ATOM 3887 C CA . VAL A 1 501 ? 27.611 26.213 -103.240 1.00 87.56 501 VAL A CA 1
ATOM 3888 C C . VAL A 1 501 ? 27.092 27.044 -102.071 1.00 87.56 501 VAL A C 1
ATOM 3890 O O . VAL A 1 501 ? 27.209 26.601 -100.933 1.00 87.56 501 VAL A O 1
ATOM 3893 N N . ASP A 1 502 ? 26.448 28.178 -102.338 1.00 84.38 502 ASP A N 1
ATOM 3894 C CA . ASP A 1 502 ? 25.854 29.036 -101.312 1.00 84.38 502 ASP A CA 1
ATOM 3895 C C . ASP A 1 502 ? 24.701 28.329 -100.581 1.00 84.38 502 ASP A C 1
ATOM 3897 O O . ASP A 1 502 ? 24.621 28.381 -99.358 1.00 84.38 502 ASP A O 1
ATOM 3901 N N . GLU A 1 503 ? 23.851 27.588 -101.298 1.00 85.25 503 GLU A N 1
ATOM 3902 C CA . GLU A 1 503 ? 22.802 26.739 -100.717 1.00 85.25 503 GLU A CA 1
ATOM 3903 C C . GLU A 1 503 ? 23.399 25.628 -99.835 1.00 85.25 503 GLU A C 1
ATOM 3905 O O . GLU A 1 503 ? 22.901 25.367 -98.738 1.00 85.25 503 GLU A O 1
ATOM 3910 N N . SER A 1 504 ? 24.496 24.998 -100.269 1.00 82.88 504 SER A N 1
ATOM 3911 C CA . SER A 1 504 ? 25.198 23.979 -99.481 1.00 82.88 504 SER A CA 1
ATOM 3912 C C . SER A 1 504 ? 25.889 24.569 -98.248 1.00 82.88 504 SER A C 1
ATOM 3914 O O . SER A 1 504 ? 25.842 23.961 -97.177 1.00 82.88 504 SER 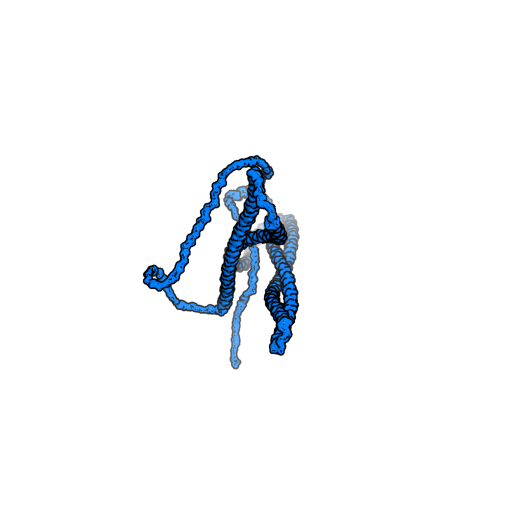A O 1
ATOM 3916 N N . ASN A 1 505 ? 26.509 25.744 -98.373 1.00 83.75 505 ASN A N 1
ATOM 3917 C CA . ASN A 1 505 ? 27.130 26.462 -97.260 1.00 83.75 505 ASN A CA 1
ATOM 3918 C C . ASN A 1 505 ? 26.075 26.920 -96.255 1.00 83.75 505 ASN A C 1
ATOM 3920 O O . ASN A 1 505 ? 26.230 26.667 -95.066 1.00 83.75 505 ASN A O 1
ATOM 3924 N N . SER A 1 506 ? 24.959 27.479 -96.723 1.00 86.62 506 SER A N 1
ATOM 3925 C CA . SER A 1 506 ? 23.830 27.854 -95.870 1.00 86.62 506 SER A CA 1
ATOM 3926 C C . SER A 1 506 ? 23.269 26.642 -95.118 1.00 86.62 506 SER A C 1
ATOM 3928 O O . SER A 1 506 ? 22.997 26.719 -93.920 1.00 86.62 506 SER A O 1
ATOM 3930 N N . LEU A 1 507 ? 23.175 25.479 -95.771 1.00 85.25 507 LEU A N 1
ATOM 3931 C CA . LEU A 1 507 ? 22.744 24.240 -95.123 1.00 85.25 507 LEU A CA 1
ATOM 3932 C C . LEU A 1 507 ? 23.755 23.734 -94.079 1.00 85.25 507 LEU A C 1
ATOM 3934 O O . LEU A 1 507 ? 23.349 23.214 -93.037 1.00 85.25 507 LEU A O 1
ATOM 3938 N N . ALA A 1 508 ? 25.059 23.889 -94.322 1.00 83.38 508 ALA A N 1
ATOM 3939 C CA . ALA A 1 508 ? 26.097 23.574 -93.343 1.00 83.38 508 ALA A CA 1
ATOM 3940 C C . ALA A 1 508 ? 26.055 24.536 -92.143 1.00 83.38 508 ALA A C 1
ATOM 3942 O O . ALA A 1 508 ? 26.067 24.082 -90.999 1.00 83.38 508 ALA A O 1
ATOM 3943 N N . GLU A 1 509 ? 25.916 25.839 -92.386 1.00 88.00 509 GLU A N 1
ATOM 3944 C CA . GLU A 1 509 ? 25.765 26.865 -91.350 1.00 88.00 509 GLU A CA 1
ATOM 3945 C C . GLU A 1 509 ? 24.514 26.628 -90.497 1.00 88.00 509 GLU A C 1
ATOM 3947 O O . GLU A 1 509 ? 24.597 26.668 -89.271 1.00 88.00 509 GLU A O 1
ATOM 3952 N N . MET A 1 510 ? 23.375 26.277 -91.108 1.00 89.62 510 MET A N 1
ATOM 3953 C CA . MET A 1 510 ? 22.164 25.902 -90.369 1.00 89.62 510 MET A CA 1
ATOM 3954 C C . MET A 1 510 ? 22.381 24.661 -89.494 1.00 89.62 510 MET A C 1
ATOM 3956 O O . MET A 1 510 ? 21.902 24.625 -88.361 1.00 89.62 510 MET A O 1
ATOM 3960 N N . LYS A 1 511 ? 23.117 23.650 -89.977 1.00 89.19 511 LYS A N 1
ATOM 3961 C CA . LYS A 1 511 ? 23.451 22.458 -89.175 1.00 89.19 511 LYS A CA 1
ATOM 3962 C C . LYS A 1 511 ? 24.366 22.795 -87.999 1.00 89.19 511 LYS A C 1
ATOM 3964 O O . LYS A 1 511 ? 24.135 22.295 -86.900 1.00 89.19 511 LYS A O 1
ATOM 3969 N N . VAL A 1 512 ? 25.365 23.655 -88.203 1.00 89.12 512 VAL A N 1
ATOM 3970 C CA . VAL A 1 512 ? 26.253 24.128 -87.128 1.00 89.12 512 VAL A CA 1
ATOM 3971 C C . VAL A 1 512 ? 25.472 24.954 -86.107 1.00 89.12 512 VAL A C 1
ATOM 3973 O O . VAL A 1 512 ? 25.610 24.719 -84.910 1.00 89.12 512 VAL A O 1
ATOM 3976 N N . ALA A 1 513 ? 24.597 25.857 -86.554 1.00 90.06 513 ALA A N 1
ATOM 3977 C CA . ALA A 1 513 ? 23.740 26.644 -85.672 1.00 90.06 513 ALA A CA 1
ATOM 3978 C C . ALA A 1 513 ? 22.790 25.757 -84.848 1.00 90.06 513 ALA A C 1
ATOM 3980 O O . ALA A 1 513 ? 22.647 25.962 -83.645 1.00 90.06 513 ALA A O 1
ATOM 3981 N N . ALA A 1 514 ? 22.194 24.727 -85.460 1.00 85.25 514 ALA A N 1
ATOM 3982 C CA . ALA A 1 514 ? 21.355 23.761 -84.751 1.00 85.25 514 ALA A CA 1
ATOM 3983 C C . ALA A 1 514 ? 22.149 22.952 -83.709 1.00 85.25 514 ALA A C 1
ATOM 3985 O O . ALA A 1 514 ? 21.666 22.750 -82.594 1.00 85.25 514 ALA A O 1
ATOM 3986 N N . ALA A 1 515 ? 23.373 22.527 -84.038 1.00 85.94 515 ALA A N 1
ATOM 3987 C CA . ALA A 1 515 ? 24.249 21.830 -83.098 1.00 85.94 515 ALA A CA 1
ATOM 3988 C C . ALA A 1 515 ? 24.673 22.735 -81.926 1.00 85.94 515 ALA A C 1
ATOM 3990 O O . ALA A 1 515 ? 24.634 22.306 -80.775 1.00 85.94 515 ALA A O 1
ATOM 3991 N N . LEU A 1 516 ? 25.016 24.000 -82.192 1.00 88.50 516 LEU A N 1
ATOM 3992 C CA . LEU A 1 516 ? 25.339 24.980 -81.151 1.00 88.50 516 LEU A CA 1
ATOM 3993 C C . LEU A 1 516 ? 24.145 25.247 -80.228 1.00 88.50 516 LEU A C 1
ATOM 3995 O O . LEU A 1 516 ? 24.314 25.238 -79.012 1.00 88.50 516 LEU A O 1
ATOM 3999 N N . ALA A 1 517 ? 22.936 25.385 -80.780 1.00 89.62 517 ALA A N 1
ATOM 4000 C CA . ALA A 1 517 ? 21.721 25.551 -79.986 1.00 89.62 517 ALA A CA 1
ATOM 4001 C C . ALA A 1 517 ? 21.442 24.335 -79.081 1.00 89.62 517 ALA A C 1
ATOM 4003 O O . ALA A 1 517 ? 21.040 24.501 -77.930 1.00 89.62 517 ALA A O 1
ATOM 4004 N N . GLN A 1 518 ? 21.698 23.110 -79.559 1.00 83.81 518 GLN A N 1
ATOM 4005 C CA . GLN A 1 518 ? 21.593 21.906 -78.725 1.00 83.81 518 GLN A CA 1
ATOM 4006 C C . GLN A 1 518 ? 22.629 21.897 -77.592 1.00 83.81 518 GLN A C 1
ATOM 4008 O O . GLN A 1 518 ? 22.285 21.570 -76.458 1.00 83.81 518 GLN A O 1
ATOM 4013 N N . VAL A 1 519 ? 23.874 22.301 -77.862 1.00 87.62 519 VAL A N 1
ATOM 4014 C CA . VAL A 1 519 ? 24.921 22.407 -76.831 1.00 87.62 519 VAL A CA 1
ATOM 4015 C C . VAL A 1 519 ? 24.566 23.463 -75.782 1.00 87.62 519 VAL A C 1
ATOM 4017 O O . VAL A 1 519 ? 24.730 23.216 -74.588 1.00 87.62 519 VAL A O 1
ATOM 4020 N N . GLU A 1 520 ? 24.056 24.623 -76.195 1.00 90.62 520 GLU A N 1
ATOM 4021 C CA . GLU A 1 520 ? 23.607 25.666 -75.267 1.00 90.62 520 GLU A CA 1
ATOM 4022 C C . GLU A 1 520 ? 22.418 25.209 -74.416 1.00 90.62 520 GLU A C 1
ATOM 4024 O O . GLU A 1 520 ? 22.405 25.466 -73.213 1.00 90.62 520 GLU A O 1
ATOM 4029 N N . ALA A 1 521 ? 21.468 24.464 -74.990 1.00 87.50 521 ALA A N 1
ATOM 4030 C CA . ALA A 1 521 ? 20.356 23.883 -74.239 1.00 87.50 521 ALA A CA 1
ATOM 4031 C C . ALA A 1 521 ? 20.834 22.870 -73.182 1.00 87.50 521 ALA A C 1
ATOM 4033 O O . ALA A 1 521 ? 20.380 22.914 -72.037 1.00 87.50 521 ALA A O 1
ATOM 4034 N N . VAL A 1 522 ? 21.794 22.002 -73.527 1.00 90.19 522 VAL A N 1
ATOM 4035 C CA . VAL A 1 522 ? 22.396 21.057 -72.570 1.00 90.19 522 VAL A CA 1
ATOM 4036 C C . VAL A 1 522 ? 23.115 21.812 -71.453 1.00 90.19 522 VAL A C 1
ATOM 4038 O O . VAL A 1 522 ? 22.840 21.553 -70.282 1.00 90.19 522 VAL A O 1
ATOM 4041 N N . ARG A 1 523 ? 23.946 22.808 -71.789 1.00 91.12 523 ARG A N 1
ATOM 4042 C CA . ARG A 1 523 ? 24.637 23.654 -70.798 1.00 91.12 523 ARG A CA 1
ATOM 4043 C C . ARG A 1 523 ? 23.670 24.420 -69.898 1.00 91.12 523 ARG A C 1
ATOM 4045 O O . ARG A 1 523 ? 23.953 24.610 -68.717 1.00 91.12 523 ARG A O 1
ATOM 4052 N N . ALA A 1 524 ? 22.537 24.880 -70.421 1.00 91.19 524 ALA A N 1
ATOM 4053 C CA . ALA A 1 524 ? 21.507 25.521 -69.609 1.00 91.19 524 ALA A CA 1
ATOM 4054 C C . ALA A 1 524 ? 20.885 24.525 -68.615 1.00 91.19 524 ALA A C 1
ATOM 4056 O O . ALA A 1 524 ? 20.753 24.852 -67.436 1.00 91.19 524 ALA A O 1
ATOM 4057 N N . SER A 1 525 ? 20.582 23.300 -69.063 1.00 89.25 525 SER A N 1
ATOM 4058 C CA . SER A 1 525 ? 20.040 22.245 -68.196 1.00 89.25 525 SER A CA 1
ATOM 4059 C C . SER A 1 525 ? 21.034 21.787 -67.118 1.00 89.25 525 SER A C 1
ATOM 4061 O O . SER A 1 525 ? 20.647 21.595 -65.967 1.00 89.25 525 SER A O 1
ATOM 4063 N N . GLU A 1 526 ? 22.324 21.697 -67.455 1.00 90.00 526 GLU A N 1
ATOM 4064 C CA . GLU A 1 526 ? 23.409 21.364 -66.527 1.00 90.00 526 GLU A CA 1
ATOM 4065 C C . GLU A 1 526 ? 23.538 22.429 -65.431 1.00 90.00 526 GLU A C 1
ATOM 4067 O O . GLU A 1 526 ? 23.564 22.111 -64.245 1.00 90.00 526 GLU A O 1
ATOM 4072 N N . ASN A 1 527 ? 23.529 23.709 -65.811 1.00 88.50 527 ASN A N 1
ATOM 4073 C CA . ASN A 1 527 ? 23.582 24.811 -64.851 1.00 88.50 527 ASN A CA 1
ATOM 4074 C C . ASN A 1 527 ? 22.347 24.866 -63.938 1.00 88.50 527 ASN A C 1
ATOM 4076 O O . ASN A 1 527 ? 22.458 25.253 -62.775 1.00 88.50 527 ASN A O 1
ATOM 4080 N N . GLU A 1 528 ? 21.165 24.501 -64.436 1.00 91.31 528 GLU A N 1
ATOM 4081 C CA . GLU A 1 528 ? 19.970 24.393 -63.597 1.00 91.31 528 GLU A CA 1
ATOM 4082 C C . GLU A 1 528 ? 20.079 23.225 -62.605 1.00 91.31 528 GLU A C 1
ATOM 4084 O O . GLU A 1 528 ? 19.742 23.388 -61.431 1.00 91.31 528 GLU A O 1
ATOM 4089 N N . ALA A 1 529 ? 20.605 22.076 -63.040 1.00 87.38 529 ALA A N 1
ATOM 4090 C CA . ALA A 1 529 ? 20.863 20.936 -62.164 1.00 87.38 529 ALA A CA 1
ATOM 4091 C C . ALA A 1 529 ? 21.884 21.278 -61.065 1.00 87.38 529 ALA A C 1
ATOM 4093 O O . ALA A 1 529 ? 21.631 20.991 -59.896 1.00 87.38 529 ALA A O 1
ATOM 4094 N N . LEU A 1 530 ? 22.977 21.969 -61.410 1.00 90.06 530 LEU A N 1
ATOM 4095 C CA . LEU A 1 530 ? 23.974 22.437 -60.440 1.00 90.06 530 LEU A CA 1
ATOM 4096 C C . LEU A 1 530 ? 23.372 23.389 -59.399 1.00 90.06 530 LEU A C 1
ATOM 4098 O O . LEU A 1 530 ? 23.635 23.236 -58.211 1.00 90.06 530 LEU A O 1
ATOM 4102 N N . LYS A 1 531 ? 22.501 24.320 -59.809 1.00 94.00 531 LYS A N 1
ATOM 4103 C CA . LYS A 1 531 ? 21.802 25.207 -58.862 1.00 94.00 531 LYS A CA 1
ATOM 4104 C C . LYS A 1 531 ? 20.885 24.446 -57.908 1.00 94.00 531 LYS A C 1
ATOM 4106 O O . LYS A 1 531 ? 20.786 24.819 -56.744 1.00 94.00 531 LYS A O 1
ATOM 4111 N N . ARG A 1 532 ? 20.203 23.396 -58.380 1.00 93.00 532 ARG A N 1
ATOM 4112 C CA . ARG A 1 532 ? 19.361 22.553 -57.513 1.00 93.00 532 ARG A CA 1
ATOM 4113 C C . ARG A 1 532 ? 20.202 21.782 -56.500 1.00 93.00 532 ARG A C 1
ATOM 4115 O O . ARG A 1 532 ? 19.801 21.700 -55.346 1.00 93.00 532 ARG A O 1
ATOM 4122 N N . LEU A 1 533 ? 21.363 21.272 -56.910 1.00 89.38 533 LEU A N 1
ATOM 4123 C CA . LEU A 1 533 ? 22.302 20.620 -55.996 1.00 89.38 533 LEU A CA 1
ATOM 4124 C C . LEU A 1 533 ? 22.821 21.590 -54.930 1.00 89.38 533 LEU A C 1
ATOM 4126 O O . LEU A 1 533 ? 22.760 21.257 -53.754 1.00 89.38 533 LEU A O 1
ATOM 4130 N N . GLU A 1 534 ? 23.217 22.808 -55.309 1.00 93.19 534 GLU A N 1
ATOM 4131 C CA . GLU A 1 534 ? 23.689 23.821 -54.350 1.00 93.19 534 GLU A CA 1
ATOM 4132 C C . GLU A 1 534 ? 22.614 24.188 -53.307 1.00 93.19 534 GLU A C 1
ATOM 4134 O O . GLU A 1 534 ? 22.919 24.433 -52.140 1.00 93.19 534 GLU A O 1
ATOM 4139 N N . VAL A 1 535 ? 21.337 24.233 -53.708 1.00 94.31 535 VAL A N 1
ATOM 4140 C CA . VAL A 1 535 ? 20.222 24.475 -52.776 1.00 94.31 535 VAL A CA 1
ATOM 4141 C C . VAL A 1 535 ? 20.052 23.303 -51.811 1.00 94.31 535 VAL A C 1
ATOM 4143 O O . VAL A 1 535 ? 19.947 23.529 -50.609 1.00 94.31 535 VAL A O 1
ATOM 4146 N N . LEU A 1 536 ? 20.080 22.065 -52.311 1.00 90.12 536 LEU A N 1
ATOM 4147 C CA . LEU A 1 536 ? 19.968 20.870 -51.470 1.00 90.12 536 LEU A CA 1
ATOM 4148 C C . LEU A 1 536 ? 21.138 20.744 -50.486 1.00 90.12 536 LEU A C 1
ATOM 4150 O O . LEU A 1 536 ? 20.927 20.384 -49.333 1.00 90.12 536 LEU A O 1
ATOM 4154 N N . GLU A 1 537 ? 22.359 21.072 -50.911 1.00 89.50 537 GLU A N 1
ATOM 4155 C CA . GLU A 1 537 ? 23.532 21.097 -50.029 1.00 89.50 537 GLU A CA 1
ATOM 4156 C C . GLU A 1 537 ? 23.347 22.097 -48.880 1.00 89.50 537 GLU A C 1
ATOM 4158 O O . GLU A 1 537 ? 23.572 21.745 -47.723 1.00 89.50 537 GLU A O 1
ATOM 4163 N N . LYS A 1 538 ? 22.842 23.306 -49.164 1.00 94.00 538 LYS A N 1
ATOM 4164 C CA . LYS A 1 538 ? 22.537 24.299 -48.119 1.00 94.00 538 LYS A CA 1
ATOM 4165 C C . LYS A 1 538 ? 21.438 23.831 -47.163 1.00 94.00 538 LYS A C 1
ATOM 4167 O O . LYS A 1 538 ? 21.563 24.030 -45.960 1.00 94.00 538 LYS A O 1
ATOM 4172 N N . GLU A 1 539 ? 20.386 23.187 -47.665 1.00 91.00 539 GLU A N 1
ATOM 4173 C CA . GLU A 1 539 ? 19.322 22.628 -46.817 1.00 91.00 539 GLU A CA 1
ATOM 4174 C C . GLU A 1 539 ? 19.844 21.513 -45.893 1.00 91.00 539 GLU A C 1
ATOM 4176 O O . GLU A 1 539 ? 19.439 21.430 -44.730 1.00 91.00 539 GLU A O 1
ATOM 4181 N N . ILE A 1 540 ? 20.776 20.682 -46.377 1.00 86.50 540 ILE A N 1
ATOM 4182 C CA . ILE A 1 540 ? 21.448 19.661 -45.562 1.00 86.50 540 ILE A CA 1
ATOM 4183 C C . ILE A 1 540 ? 22.300 20.322 -44.472 1.00 86.50 540 ILE A C 1
ATOM 4185 O O . ILE A 1 540 ? 22.174 19.949 -43.306 1.00 86.50 540 ILE A O 1
ATOM 4189 N N . GLU A 1 541 ? 23.109 21.329 -44.812 1.00 92.38 541 GLU A N 1
ATOM 4190 C CA . GLU A 1 541 ? 23.915 22.069 -43.830 1.00 92.38 541 GLU A CA 1
ATOM 4191 C C . GLU A 1 541 ? 23.044 22.733 -42.747 1.00 92.38 541 GLU A C 1
ATOM 4193 O O . GLU A 1 541 ? 23.365 22.675 -41.555 1.00 92.38 541 GLU A O 1
ATOM 4198 N N . GLU A 1 542 ? 21.905 23.324 -43.123 1.00 93.12 542 GLU A N 1
ATOM 4199 C CA . GLU A 1 542 ? 20.946 23.902 -42.175 1.00 93.12 542 GLU A CA 1
ATOM 4200 C C . GLU A 1 542 ? 20.313 22.835 -41.266 1.00 93.12 542 GLU A C 1
ATOM 4202 O O . GLU A 1 542 ? 20.184 23.044 -40.054 1.00 93.12 542 GLU A O 1
ATOM 4207 N N . ALA A 1 543 ? 19.963 21.668 -41.813 1.00 86.31 543 ALA A N 1
ATOM 4208 C CA . ALA A 1 543 ? 19.441 20.547 -41.034 1.00 86.31 543 ALA A CA 1
ATOM 4209 C C . ALA A 1 543 ? 20.492 19.984 -40.056 1.00 86.31 543 ALA A C 1
ATOM 4211 O O . ALA A 1 543 ? 20.180 19.694 -38.895 1.00 86.31 543 ALA A O 1
ATOM 4212 N N . GLU A 1 544 ? 21.754 19.877 -40.467 1.00 91.31 544 GLU A N 1
ATOM 4213 C CA . GLU A 1 544 ? 22.866 19.480 -39.597 1.00 91.31 544 GLU A CA 1
ATOM 4214 C C . GLU A 1 544 ? 23.113 20.510 -38.481 1.00 91.31 544 GLU A C 1
ATOM 4216 O O . GLU A 1 544 ? 23.252 20.159 -37.303 1.00 91.31 544 GLU A O 1
ATOM 4221 N N . ALA A 1 545 ? 23.073 21.804 -38.798 1.00 92.69 545 ALA A N 1
ATOM 4222 C CA . ALA A 1 545 ? 23.162 22.859 -37.792 1.00 92.69 545 ALA A CA 1
ATOM 4223 C C . ALA A 1 545 ? 22.002 22.780 -36.780 1.00 92.69 545 ALA A C 1
ATOM 4225 O O . ALA A 1 545 ? 22.225 22.837 -35.566 1.00 92.69 545 ALA A O 1
ATOM 4226 N N . ALA A 1 546 ? 20.771 22.568 -37.249 1.00 92.44 546 ALA A N 1
ATOM 4227 C CA . ALA A 1 546 ? 19.601 22.426 -36.386 1.00 92.44 546 ALA A CA 1
ATOM 4228 C C . ALA A 1 546 ? 19.683 21.181 -35.483 1.00 92.44 546 ALA A C 1
ATOM 4230 O O . ALA A 1 546 ? 19.372 21.253 -34.290 1.00 92.44 546 ALA A O 1
ATOM 4231 N N . THR A 1 547 ? 20.140 20.041 -36.011 1.00 84.81 547 THR A N 1
ATOM 4232 C CA . THR A 1 547 ? 20.290 18.801 -35.229 1.00 84.81 547 THR A CA 1
ATOM 4233 C C . THR A 1 547 ? 21.388 18.914 -34.172 1.00 84.81 547 THR A C 1
ATOM 4235 O O . THR A 1 547 ? 21.179 18.496 -33.030 1.00 84.81 547 THR A O 1
ATOM 4238 N N . THR A 1 548 ? 22.525 19.541 -34.486 1.00 90.81 548 THR A N 1
ATOM 4239 C CA . THR A 1 548 ? 23.593 19.776 -33.498 1.00 90.81 548 THR A CA 1
ATOM 4240 C C . THR A 1 548 ? 23.161 20.744 -32.394 1.00 90.81 548 THR A C 1
ATOM 4242 O O . THR A 1 548 ? 23.506 20.549 -31.225 1.00 90.81 548 THR A O 1
ATOM 4245 N N . GLU A 1 549 ? 22.363 21.765 -32.714 1.00 91.62 549 GLU A N 1
ATOM 4246 C CA . GLU A 1 549 ? 21.797 22.668 -31.710 1.00 91.62 549 GLU A CA 1
ATOM 4247 C C . GLU A 1 549 ? 20.745 21.964 -30.834 1.00 91.62 549 GLU A C 1
ATOM 4249 O O . GLU A 1 549 ? 20.723 22.147 -29.612 1.00 91.62 549 GLU A O 1
ATOM 4254 N N . ALA A 1 550 ? 19.905 21.112 -31.430 1.00 89.44 550 ALA A N 1
ATOM 4255 C CA . ALA A 1 550 ? 18.945 20.285 -30.704 1.00 89.44 550 ALA A CA 1
ATOM 4256 C C . ALA A 1 550 ? 19.641 19.311 -29.739 1.00 89.44 550 ALA A C 1
ATOM 4258 O O . ALA A 1 550 ? 19.220 19.195 -28.585 1.00 89.44 550 ALA A O 1
ATOM 4259 N N . LEU A 1 551 ? 20.745 18.682 -30.160 1.00 89.62 551 LEU A N 1
ATOM 4260 C CA . LEU A 1 551 ? 21.572 17.833 -29.296 1.00 89.62 551 LEU A CA 1
ATOM 4261 C C . LEU A 1 551 ? 22.141 18.616 -28.110 1.00 89.62 551 LEU A C 1
ATOM 4263 O O . LEU A 1 551 ? 21.958 18.200 -26.968 1.00 89.62 551 LEU A O 1
ATOM 4267 N N . LYS A 1 552 ? 22.731 19.796 -28.343 1.00 93.94 552 LYS A N 1
ATOM 4268 C CA . LYS A 1 552 ? 23.233 20.655 -27.253 1.00 93.94 552 LYS A CA 1
ATOM 4269 C C . LYS A 1 552 ? 22.126 21.045 -26.272 1.00 93.94 552 LYS A C 1
ATOM 4271 O O . LYS A 1 552 ? 22.347 21.054 -25.061 1.00 93.94 552 LYS A O 1
ATOM 4276 N N . ARG A 1 553 ? 20.917 21.355 -26.760 1.00 91.31 553 ARG A N 1
ATOM 4277 C CA . ARG A 1 553 ? 19.760 21.634 -25.888 1.00 91.31 553 ARG A CA 1
ATOM 4278 C C . ARG A 1 553 ? 19.354 20.413 -25.064 1.00 91.31 553 ARG A C 1
ATOM 4280 O O . ARG A 1 553 ? 19.077 20.566 -23.875 1.00 91.31 553 ARG A O 1
ATOM 4287 N N . ALA A 1 554 ? 19.345 19.225 -25.664 1.00 87.31 554 ALA A N 1
ATOM 4288 C CA . ALA A 1 554 ? 19.032 17.981 -24.968 1.00 87.31 554 ALA A CA 1
ATOM 4289 C C . ALA A 1 554 ? 20.072 17.658 -23.880 1.00 87.31 554 ALA A C 1
ATOM 4291 O O . ALA A 1 554 ? 19.695 17.347 -22.750 1.00 87.31 554 ALA A O 1
ATOM 4292 N N . GLU A 1 555 ? 21.364 17.817 -24.174 1.00 91.12 555 GLU A N 1
ATOM 4293 C CA . GLU A 1 555 ? 22.451 17.641 -23.204 1.00 91.12 555 GLU A CA 1
ATOM 4294 C C . GLU A 1 555 ? 22.344 18.627 -22.034 1.00 91.12 555 GLU A C 1
ATOM 4296 O O . GLU A 1 555 ? 22.451 18.230 -20.872 1.00 91.12 555 GLU A O 1
ATOM 4301 N N . MET A 1 556 ? 22.066 19.908 -22.308 1.00 91.62 556 MET A N 1
ATOM 4302 C CA . MET A 1 556 ? 21.851 20.909 -21.256 1.00 91.62 556 MET A CA 1
ATOM 4303 C C . MET A 1 556 ? 20.635 20.579 -20.381 1.00 91.62 556 MET A C 1
ATOM 4305 O O . MET A 1 556 ? 20.699 20.731 -19.159 1.00 91.62 556 MET A O 1
ATOM 4309 N N . ALA A 1 557 ? 19.539 20.100 -20.975 1.00 88.75 557 ALA A N 1
ATOM 4310 C CA . ALA A 1 557 ? 18.357 19.671 -20.231 1.00 88.75 557 ALA A CA 1
ATOM 4311 C C . ALA A 1 557 ? 18.647 18.438 -19.358 1.00 88.75 557 ALA A C 1
ATOM 4313 O O . ALA A 1 557 ? 18.207 18.373 -18.208 1.00 88.75 557 ALA A O 1
ATOM 4314 N N . GLU A 1 558 ? 19.430 17.482 -19.860 1.00 88.25 558 GLU A N 1
ATOM 4315 C CA . GLU A 1 558 ? 19.849 16.311 -19.092 1.00 88.25 558 GLU A CA 1
ATOM 4316 C C . GLU A 1 558 ? 20.786 16.695 -17.933 1.00 88.25 558 GLU A C 1
ATOM 4318 O O . GLU A 1 558 ? 20.627 16.206 -16.811 1.00 88.25 558 GLU A O 1
ATOM 4323 N N . ALA A 1 559 ? 21.718 17.624 -18.162 1.00 91.00 559 ALA A N 1
ATOM 4324 C CA . ALA A 1 559 ? 22.584 18.168 -17.120 1.00 91.00 559 ALA A CA 1
ATOM 4325 C C . ALA A 1 559 ? 21.778 18.902 -16.033 1.00 91.00 559 ALA A C 1
ATOM 4327 O O . ALA A 1 559 ? 22.003 18.682 -14.840 1.00 91.00 559 ALA A O 1
ATOM 4328 N N . ALA A 1 560 ? 20.789 19.714 -16.425 1.00 90.38 560 ALA A N 1
ATOM 4329 C CA . ALA A 1 560 ? 19.877 20.375 -15.493 1.00 90.38 560 ALA A CA 1
ATOM 4330 C C . ALA A 1 560 ? 19.051 19.358 -14.686 1.00 90.38 560 ALA A C 1
ATOM 4332 O O . ALA A 1 560 ? 18.944 19.477 -13.464 1.00 90.38 560 ALA A O 1
ATOM 4333 N N . LYS A 1 561 ? 18.539 18.304 -15.337 1.00 92.81 561 LYS A N 1
ATOM 4334 C CA . LYS A 1 561 ? 17.844 17.196 -14.667 1.00 92.81 561 LYS A CA 1
ATOM 4335 C C . LYS A 1 561 ? 18.742 16.520 -13.628 1.00 92.81 561 LYS A C 1
ATOM 4337 O O . LYS A 1 561 ? 18.329 16.367 -12.480 1.00 92.81 561 LYS A O 1
ATOM 4342 N N . ARG A 1 562 ? 19.983 16.176 -13.987 1.00 91.31 562 ARG A N 1
ATOM 4343 C CA . ARG A 1 562 ? 20.957 15.571 -13.059 1.00 91.31 562 ARG A CA 1
ATOM 4344 C C . ARG A 1 562 ? 21.277 16.484 -11.873 1.00 91.31 562 ARG A C 1
ATOM 4346 O O . ARG A 1 562 ? 21.438 15.987 -10.758 1.00 91.31 562 ARG A O 1
ATOM 4353 N N . ALA A 1 563 ? 21.341 17.800 -12.082 1.00 91.06 563 ALA A N 1
ATOM 4354 C CA . ALA A 1 563 ? 21.546 18.765 -11.003 1.00 91.06 563 ALA A CA 1
ATOM 4355 C C . ALA A 1 563 ? 20.373 18.761 -10.005 1.00 91.06 563 ALA A C 1
ATOM 4357 O O . ALA A 1 563 ? 20.598 18.616 -8.802 1.00 91.06 563 ALA A O 1
ATOM 4358 N N . VAL A 1 564 ? 19.131 18.818 -10.500 1.00 90.88 564 VAL A N 1
ATOM 4359 C CA . VAL A 1 564 ? 17.914 18.761 -9.669 1.00 90.88 564 VAL A CA 1
ATOM 4360 C C . VAL A 1 564 ? 17.804 17.424 -8.931 1.00 90.88 564 VAL A C 1
ATOM 4362 O O . VAL A 1 564 ? 17.537 17.393 -7.730 1.00 90.88 564 VAL A O 1
ATOM 4365 N N . GLU A 1 565 ? 18.069 16.304 -9.605 1.00 87.62 565 GLU A N 1
ATOM 4366 C CA . GLU A 1 565 ? 18.092 14.978 -8.974 1.00 87.62 565 GLU A CA 1
ATOM 4367 C C . GLU A 1 565 ? 19.175 14.872 -7.891 1.00 87.62 565 GLU A C 1
ATOM 4369 O O . GLU A 1 565 ? 18.957 14.248 -6.847 1.00 87.62 565 GLU A O 1
ATOM 4374 N N . GLY A 1 566 ? 20.332 15.505 -8.109 1.00 88.44 566 GLY A N 1
ATOM 4375 C CA . GLY A 1 566 ? 21.407 15.613 -7.128 1.00 88.44 566 GLY A CA 1
ATOM 4376 C C . GLY A 1 566 ? 20.998 16.403 -5.883 1.00 88.44 566 GLY A C 1
ATOM 4377 O O . GLY A 1 566 ? 21.269 15.964 -4.763 1.00 88.44 566 GLY A O 1
ATOM 4378 N N . GLU A 1 567 ? 20.308 17.533 -6.046 1.00 89.69 567 GLU A N 1
ATOM 4379 C CA . GLU A 1 567 ? 19.764 18.310 -4.925 1.00 89.69 567 GLU A CA 1
ATOM 4380 C C . GLU A 1 567 ? 18.664 17.558 -4.177 1.00 89.69 567 GLU A C 1
ATOM 4382 O O . GLU A 1 567 ? 18.678 17.518 -2.945 1.00 89.69 567 GLU A O 1
ATOM 4387 N N . LEU A 1 568 ? 17.768 16.885 -4.900 1.00 87.19 568 LEU A N 1
ATOM 4388 C CA . LEU A 1 568 ? 16.706 16.075 -4.313 1.00 87.19 568 LEU A CA 1
ATOM 4389 C C . LEU A 1 568 ? 17.275 14.904 -3.501 1.00 87.19 568 LEU A C 1
ATOM 4391 O O . LEU A 1 568 ? 16.791 14.617 -2.407 1.00 87.19 568 LEU A O 1
ATOM 4395 N N . ARG A 1 569 ? 18.342 14.255 -3.986 1.00 89.88 569 ARG A N 1
ATOM 4396 C CA . ARG A 1 569 ? 19.060 13.213 -3.235 1.00 89.88 569 ARG A CA 1
ATOM 4397 C C . ARG A 1 569 ? 19.645 13.767 -1.933 1.00 89.88 569 ARG A C 1
ATOM 4399 O O . ARG A 1 569 ? 19.386 13.203 -0.874 1.00 89.88 569 ARG A O 1
ATOM 4406 N N . ARG A 1 570 ? 20.333 14.914 -1.989 1.00 90.62 570 ARG A N 1
ATOM 4407 C CA . ARG A 1 570 ? 20.867 15.595 -0.792 1.00 90.62 570 ARG A CA 1
ATOM 4408 C C . ARG A 1 570 ? 19.762 16.032 0.173 1.00 90.62 570 ARG A C 1
ATOM 4410 O O . ARG A 1 570 ? 19.975 16.020 1.381 1.00 90.62 570 ARG A O 1
ATOM 4417 N N . TRP A 1 571 ? 18.596 16.437 -0.331 1.00 89.12 571 TRP A N 1
ATOM 4418 C CA . TRP A 1 571 ? 17.444 16.783 0.502 1.00 89.12 571 TRP A CA 1
ATOM 4419 C C . TRP A 1 571 ? 16.896 15.555 1.237 1.00 89.12 571 TRP A C 1
ATOM 4421 O O . TRP A 1 571 ? 16.717 15.619 2.450 1.00 89.12 571 TRP A O 1
ATOM 4431 N N . ARG A 1 572 ? 16.737 14.415 0.546 1.00 86.25 572 ARG A N 1
ATOM 4432 C CA . ARG A 1 572 ? 16.334 13.146 1.179 1.00 86.25 572 ARG A CA 1
ATOM 4433 C C . ARG A 1 572 ? 17.338 12.690 2.237 1.00 86.25 572 ARG A C 1
ATOM 4435 O O . ARG A 1 572 ? 16.929 12.310 3.325 1.00 86.25 572 ARG A O 1
ATOM 4442 N N . GLU A 1 573 ? 18.638 12.791 1.959 1.00 86.69 573 GLU A N 1
ATOM 4443 C CA . GLU A 1 573 ? 19.690 12.481 2.939 1.00 86.69 573 GLU A CA 1
ATOM 4444 C C . GLU A 1 573 ? 19.639 13.410 4.160 1.00 86.69 573 GLU A C 1
ATOM 4446 O O . GLU A 1 573 ? 19.823 12.958 5.288 1.00 86.69 573 GLU A O 1
ATOM 4451 N N . LYS A 1 574 ? 19.376 14.709 3.963 1.00 85.69 574 LYS A N 1
ATOM 4452 C CA . LYS A 1 574 ? 19.216 15.671 5.064 1.00 85.69 574 LYS A CA 1
ATOM 4453 C C . LYS A 1 574 ? 17.970 15.389 5.896 1.00 85.69 574 LYS A C 1
ATOM 4455 O O . LYS A 1 574 ? 18.059 15.471 7.115 1.00 85.69 574 LYS A O 1
ATOM 4460 N N . GLU A 1 575 ? 16.839 15.058 5.278 1.00 80.19 575 GLU A N 1
ATOM 4461 C CA . GLU A 1 575 ? 15.634 14.673 6.023 1.00 80.19 575 GLU A CA 1
ATOM 4462 C C . GLU A 1 575 ? 15.820 13.357 6.771 1.00 80.19 575 GLU A C 1
ATOM 4464 O O . GLU A 1 575 ? 15.457 13.255 7.939 1.00 80.19 575 GLU A O 1
ATOM 4469 N N . GLN A 1 576 ? 16.493 12.381 6.165 1.00 78.31 576 GLN A N 1
ATOM 4470 C CA . GLN A 1 576 ? 16.824 11.137 6.846 1.00 78.31 576 GLN A CA 1
ATOM 4471 C C . GLN A 1 576 ? 17.765 11.380 8.036 1.00 78.31 576 GLN A C 1
ATOM 4473 O O . GLN A 1 576 ? 17.524 10.838 9.110 1.00 78.31 576 GLN A O 1
ATOM 4478 N N . LYS A 1 577 ? 18.772 12.256 7.891 1.00 83.06 577 LYS A N 1
ATOM 4479 C CA . LYS A 1 577 ? 19.649 12.674 8.999 1.00 83.06 577 LYS A CA 1
ATOM 4480 C C . LYS A 1 577 ? 18.898 13.413 10.106 1.00 83.06 577 LYS A C 1
ATOM 4482 O O . LYS A 1 577 ? 19.133 13.148 11.276 1.00 83.06 577 LYS A O 1
ATOM 4487 N N . LYS A 1 578 ? 17.958 14.301 9.774 1.00 81.75 578 LYS A N 1
ATOM 4488 C CA . LYS A 1 578 ? 17.111 14.952 10.786 1.00 81.75 578 LYS A CA 1
ATOM 4489 C C . LYS A 1 578 ? 16.204 13.957 11.501 1.00 81.75 578 LYS A C 1
ATOM 4491 O O . LYS A 1 578 ? 16.010 14.093 12.702 1.00 81.75 578 LYS A O 1
ATOM 4496 N N . ALA A 1 579 ? 15.668 12.965 10.793 1.00 76.62 579 ALA A N 1
ATOM 4497 C CA . ALA A 1 579 ? 14.865 11.908 11.396 1.00 76.62 579 ALA A CA 1
ATOM 4498 C C . ALA A 1 579 ? 15.704 11.036 12.344 1.00 76.62 579 ALA A C 1
ATOM 4500 O O . ALA A 1 579 ? 15.242 10.710 13.435 1.00 76.62 579 ALA A O 1
ATOM 4501 N N . THR A 1 580 ? 16.953 10.716 11.984 1.00 75.75 580 THR A N 1
ATOM 4502 C CA . THR A 1 580 ? 17.873 9.998 12.880 1.00 75.75 580 THR A CA 1
ATOM 4503 C C . THR A 1 580 ? 18.320 10.857 14.062 1.00 75.75 580 THR A C 1
ATOM 4505 O O . THR A 1 580 ? 18.380 10.356 15.181 1.00 75.75 580 THR A O 1
ATOM 4508 N N . ASP A 1 581 ? 18.575 12.151 13.856 1.00 78.44 581 ASP A N 1
ATOM 4509 C CA . ASP A 1 581 ? 18.946 13.096 14.920 1.00 78.44 581 ASP A CA 1
ATOM 4510 C C . ASP A 1 581 ? 17.772 13.361 15.882 1.00 78.44 581 ASP A C 1
ATOM 4512 O O . ASP A 1 581 ? 17.960 13.497 17.089 1.00 78.44 581 ASP A O 1
ATOM 4516 N N . ALA A 1 582 ? 16.537 13.391 15.375 1.00 75.38 582 ALA A N 1
ATOM 4517 C CA . ALA A 1 582 ? 15.328 13.461 16.192 1.00 75.38 582 ALA A CA 1
ATOM 4518 C C . ALA A 1 582 ? 15.104 12.161 16.977 1.00 75.38 582 ALA A C 1
ATOM 4520 O O . ALA A 1 582 ? 14.830 12.217 18.171 1.00 75.38 582 ALA A O 1
ATOM 4521 N N . ALA A 1 583 ? 15.285 10.997 16.347 1.00 71.25 583 ALA A N 1
ATOM 4522 C CA . ALA A 1 583 ? 15.183 9.703 17.021 1.00 71.25 583 ALA A CA 1
ATOM 4523 C C . ALA A 1 583 ? 16.250 9.536 18.119 1.00 71.25 583 ALA A C 1
ATOM 4525 O O . ALA A 1 583 ? 15.949 9.052 19.207 1.00 71.25 583 ALA A O 1
ATOM 4526 N N . THR A 1 584 ? 17.482 9.985 17.867 1.00 72.75 584 THR A N 1
ATOM 4527 C CA . THR A 1 584 ? 18.568 9.974 18.863 1.00 72.75 584 THR A CA 1
ATOM 4528 C C . THR A 1 584 ? 18.360 11.002 19.973 1.00 72.75 584 THR A C 1
ATOM 4530 O O . THR A 1 584 ? 18.672 10.697 21.120 1.00 72.75 584 THR A O 1
ATOM 4533 N N . ARG A 1 585 ? 17.777 12.177 19.691 1.00 70.31 585 ARG A N 1
ATOM 4534 C CA . ARG A 1 585 ? 17.336 13.117 20.738 1.00 70.31 585 ARG A CA 1
ATOM 4535 C C . ARG A 1 585 ? 16.232 12.537 21.614 1.00 70.31 585 ARG A C 1
ATOM 4537 O O . ARG A 1 585 ? 16.341 12.649 22.825 1.00 70.31 585 ARG A O 1
ATOM 4544 N N . ILE A 1 586 ? 15.233 11.882 21.024 1.00 65.56 586 ILE A N 1
ATOM 4545 C CA . ILE A 1 586 ? 14.153 11.221 21.773 1.00 65.56 586 ILE A CA 1
ATOM 4546 C C . ILE A 1 586 ? 14.727 10.114 22.669 1.00 65.56 586 ILE A C 1
ATOM 4548 O O . ILE A 1 586 ? 14.352 10.027 23.831 1.00 65.56 586 ILE A O 1
ATOM 4552 N N . LEU A 1 587 ? 15.693 9.331 22.171 1.00 62.38 587 LEU A N 1
ATOM 4553 C CA . LEU A 1 587 ? 16.391 8.310 22.963 1.00 62.38 587 LEU A CA 1
ATOM 4554 C C . LEU A 1 587 ? 17.248 8.905 24.093 1.00 62.38 587 LEU A C 1
ATOM 4556 O O . LEU A 1 587 ? 17.284 8.347 25.186 1.00 62.38 587 LEU A O 1
ATOM 4560 N N . ALA A 1 588 ? 17.903 10.046 23.862 1.00 61.59 588 ALA A N 1
ATOM 4561 C CA . ALA A 1 588 ? 18.695 10.736 24.882 1.00 61.59 588 ALA A CA 1
ATOM 4562 C C . ALA A 1 588 ? 17.835 11.446 25.948 1.00 61.59 588 ALA A C 1
ATOM 4564 O O . ALA A 1 588 ? 18.309 11.675 27.060 1.00 61.59 588 ALA A O 1
ATOM 4565 N N . GLU A 1 589 ? 16.586 11.792 25.624 1.00 55.81 589 GLU A N 1
ATOM 4566 C CA . GLU A 1 589 ? 15.627 12.437 26.532 1.00 55.81 589 GLU A CA 1
ATOM 4567 C C . GLU A 1 589 ? 14.891 11.418 27.427 1.00 55.81 589 GLU A C 1
ATOM 4569 O O . GLU A 1 589 ? 14.430 11.769 28.510 1.00 55.81 589 GLU A O 1
ATOM 4574 N N . THR A 1 590 ? 14.866 10.136 27.044 1.00 51.69 590 THR A N 1
ATOM 4575 C CA . THR A 1 590 ? 14.389 9.025 27.893 1.00 51.69 590 THR A CA 1
ATOM 4576 C C . THR A 1 590 ? 15.369 8.573 28.983 1.00 51.69 590 THR A C 1
ATOM 4578 O O . THR A 1 590 ? 14.960 7.821 29.861 1.00 51.69 590 THR A O 1
ATOM 4581 N N . ASP A 1 591 ? 16.617 9.058 28.981 1.00 49.00 591 ASP A N 1
ATOM 4582 C CA . ASP A 1 591 ? 17.692 8.574 29.862 1.00 49.00 591 ASP A CA 1
ATOM 4583 C C . ASP A 1 591 ? 18.371 9.688 30.691 1.00 49.00 591 ASP A C 1
ATOM 4585 O O . ASP A 1 591 ? 19.592 9.684 30.823 1.00 49.00 591 ASP A O 1
ATOM 4589 N N . LYS A 1 592 ? 17.639 10.646 31.296 1.00 39.97 592 LYS A N 1
ATOM 4590 C CA . LYS A 1 592 ? 18.168 11.448 32.436 1.00 39.97 592 LYS A CA 1
ATOM 4591 C C . LYS A 1 592 ? 17.093 11.909 33.439 1.00 39.97 592 LYS A C 1
ATOM 4593 O O . LYS A 1 592 ? 16.062 12.427 33.015 1.00 39.97 592 LYS A O 1
ATOM 4598 N N . PRO A 1 593 ? 17.347 11.810 34.762 1.00 41.41 593 PRO A N 1
ATOM 4599 C CA . PRO A 1 593 ? 16.485 12.377 35.794 1.00 41.41 593 PRO A CA 1
ATOM 4600 C C . PRO A 1 593 ? 16.730 13.880 36.020 1.00 41.41 593 PRO A C 1
ATOM 4602 O O . PRO A 1 593 ? 17.807 14.417 35.764 1.00 41.41 593 PRO A O 1
ATOM 4605 N N . VAL A 1 594 ? 15.668 14.516 36.517 1.00 42.56 594 VAL A N 1
ATOM 4606 C CA . VAL A 1 594 ? 15.482 15.921 36.910 1.00 42.56 594 VAL A CA 1
ATOM 4607 C C . VAL A 1 594 ? 16.512 16.402 37.941 1.00 42.56 594 VAL A C 1
ATOM 4609 O O . VAL A 1 594 ? 16.650 15.752 38.968 1.00 42.56 594 VAL A O 1
ATOM 4612 N N . GLU A 1 595 ? 17.116 17.583 37.726 1.00 31.06 595 GLU A N 1
ATOM 4613 C CA . GLU A 1 595 ? 17.309 18.622 38.764 1.00 31.06 595 GLU A CA 1
ATOM 4614 C C . GLU A 1 595 ? 17.888 19.952 38.221 1.00 31.06 595 GLU A C 1
ATOM 4616 O O . GLU A 1 595 ? 18.863 19.966 37.474 1.00 31.06 595 GLU A O 1
ATOM 4621 N N . GLY A 1 596 ? 17.301 21.074 38.672 1.00 30.97 596 GLY A N 1
ATOM 4622 C CA . GLY A 1 596 ? 18.027 22.294 39.072 1.00 30.97 596 GLY A CA 1
ATOM 4623 C C . GLY A 1 596 ? 18.383 23.383 38.041 1.00 30.97 596 GLY A C 1
ATOM 4624 O O . GLY A 1 596 ? 19.448 23.364 37.437 1.00 30.97 596 GLY A O 1
ATOM 4625 N N . THR A 1 597 ? 17.572 24.446 37.974 1.00 34.38 597 THR A N 1
ATOM 4626 C CA . THR A 1 597 ? 17.988 25.838 37.640 1.00 34.38 597 THR A CA 1
ATOM 4627 C C . THR A 1 597 ? 18.932 26.422 38.715 1.00 34.38 597 THR A C 1
ATOM 4629 O O . THR A 1 597 ? 18.760 26.033 39.873 1.00 34.38 597 THR A O 1
ATOM 4632 N N . PRO A 1 598 ? 19.856 27.383 38.423 1.00 43.28 598 PRO A N 1
ATOM 4633 C CA . PRO A 1 598 ? 19.468 28.798 38.217 1.00 43.28 598 PRO A CA 1
ATOM 4634 C C . PRO A 1 598 ? 20.326 29.701 37.276 1.00 43.28 598 PRO A C 1
ATOM 4636 O O . PRO A 1 598 ? 21.535 29.565 37.164 1.00 43.28 598 PRO A O 1
ATOM 4639 N N . VAL A 1 599 ? 19.626 30.684 36.673 1.00 30.11 599 VAL A N 1
ATOM 4640 C CA . VAL A 1 599 ? 19.907 32.147 36.557 1.00 30.11 599 VAL A CA 1
ATOM 4641 C C . VAL A 1 599 ? 21.270 32.648 36.019 1.00 30.11 599 VAL A C 1
ATOM 4643 O O . VAL A 1 599 ? 22.262 32.517 36.717 1.00 30.11 599 VAL A O 1
ATOM 4646 N N . GLN A 1 600 ? 21.279 33.422 34.907 1.00 28.23 600 GLN A N 1
ATOM 4647 C CA . GLN A 1 600 ? 21.581 34.884 34.878 1.00 28.23 600 GLN A CA 1
ATOM 4648 C C . GLN A 1 600 ? 21.506 35.522 33.463 1.00 28.23 600 GLN A C 1
ATOM 4650 O O . GLN A 1 600 ? 22.027 34.952 32.518 1.00 28.23 600 GLN A O 1
ATOM 4655 N N . ALA A 1 601 ? 20.862 36.707 33.402 1.00 27.47 601 ALA A N 1
ATOM 4656 C CA . ALA A 1 601 ? 21.057 37.918 32.561 1.00 27.47 601 ALA A CA 1
ATOM 4657 C C . ALA A 1 601 ? 21.443 37.784 31.054 1.00 27.47 601 ALA A C 1
ATOM 4659 O O . ALA A 1 601 ? 22.274 36.984 30.677 1.00 27.47 601 ALA A O 1
ATOM 4660 N N . GLU A 1 602 ? 20.965 38.599 30.101 1.00 27.61 602 GLU A N 1
ATOM 4661 C CA . GLU A 1 602 ? 20.993 40.062 30.129 1.00 27.61 602 GLU A CA 1
ATOM 4662 C C . GLU A 1 602 ? 20.279 40.696 28.895 1.00 27.61 602 GLU A C 1
ATOM 4664 O O . GLU A 1 602 ? 20.437 40.247 27.766 1.00 27.61 602 GLU A O 1
ATOM 4669 N N . LYS A 1 603 ? 19.547 41.790 29.168 1.00 31.95 603 LYS A N 1
ATOM 4670 C CA . LYS A 1 603 ? 19.232 43.007 28.373 1.00 31.95 603 LYS A CA 1
ATOM 4671 C C . LYS A 1 603 ? 18.395 43.018 27.068 1.00 31.95 603 LYS A C 1
ATOM 4673 O O . LYS A 1 603 ? 18.707 42.461 26.026 1.00 31.95 603 LYS A O 1
ATOM 4678 N N . ARG A 1 604 ? 17.373 43.885 27.177 1.00 29.91 604 ARG A N 1
ATOM 4679 C CA . ARG A 1 604 ? 16.546 44.602 26.185 1.00 29.91 604 ARG A CA 1
ATOM 4680 C C . ARG A 1 604 ? 17.357 45.427 25.157 1.00 29.91 604 ARG A C 1
ATOM 4682 O O . ARG A 1 604 ? 18.254 46.155 25.563 1.00 29.91 604 ARG A O 1
ATOM 4689 N N . ASN A 1 605 ? 16.911 45.352 23.890 1.00 35.06 605 ASN A N 1
ATOM 4690 C CA . ASN A 1 605 ? 16.677 46.360 22.811 1.00 35.06 605 ASN A CA 1
ATOM 4691 C C . ASN A 1 605 ? 17.105 47.839 23.044 1.00 35.06 605 ASN A C 1
ATOM 4693 O O . ASN A 1 605 ? 17.040 48.265 24.195 1.00 35.06 605 ASN A O 1
ATOM 4697 N N . PRO A 1 606 ? 17.346 48.699 22.005 1.00 45.72 606 PRO A N 1
ATOM 4698 C CA . PRO A 1 606 ? 16.646 48.729 20.700 1.00 45.72 606 PRO A CA 1
ATOM 4699 C C . PRO A 1 606 ? 17.453 49.218 19.454 1.00 45.72 606 PRO A C 1
ATOM 4701 O O . PRO A 1 606 ? 18.665 49.392 19.478 1.00 45.72 606 PRO A O 1
ATOM 4704 N N . ALA A 1 607 ? 16.722 49.402 18.346 1.00 32.62 607 ALA A N 1
ATOM 4705 C CA . ALA A 1 607 ? 17.127 49.841 17.006 1.00 32.62 607 ALA A CA 1
ATOM 4706 C C . ALA A 1 607 ? 17.618 51.303 16.878 1.00 32.62 607 ALA A C 1
ATOM 4708 O O . ALA A 1 607 ? 17.199 52.150 17.661 1.00 32.62 607 ALA A O 1
ATOM 4709 N N . SER A 1 608 ? 18.406 51.586 15.819 1.00 33.25 608 SER A N 1
ATOM 4710 C CA . SER A 1 608 ? 18.479 52.846 15.028 1.00 33.25 608 SER A CA 1
ATOM 4711 C C . SER A 1 608 ? 19.797 52.899 14.208 1.00 33.25 608 SER A C 1
ATOM 4713 O O . SER A 1 608 ? 20.865 52.823 14.798 1.00 33.25 608 SER A O 1
ATOM 4715 N N . THR A 1 609 ? 19.789 52.792 12.871 1.00 29.61 609 THR A N 1
ATOM 4716 C CA . THR A 1 609 ? 19.828 53.855 11.820 1.00 29.61 609 THR A CA 1
ATOM 4717 C C . THR A 1 609 ? 21.213 54.453 11.465 1.00 29.61 609 THR A C 1
ATOM 4719 O O . THR A 1 609 ? 21.873 55.012 12.328 1.00 29.61 609 THR A O 1
ATOM 4722 N N . HIS A 1 610 ? 21.523 54.444 10.148 1.00 30.69 610 HIS A N 1
ATOM 4723 C CA . HIS A 1 610 ? 22.482 55.280 9.372 1.00 30.69 610 HIS A CA 1
ATOM 4724 C C . HIS A 1 610 ? 23.996 55.169 9.676 1.00 30.69 610 HIS A C 1
ATOM 4726 O O . HIS A 1 610 ? 24.385 54.896 10.794 1.00 30.69 610 HIS A O 1
ATOM 4732 N N . ALA A 1 611 ? 24.958 55.446 8.786 1.00 27.97 611 ALA A N 1
ATOM 4733 C CA . ALA A 1 611 ? 25.113 55.572 7.329 1.00 27.97 611 ALA A CA 1
ATOM 4734 C C . ALA A 1 611 ? 26.612 55.888 7.074 1.00 27.97 611 ALA A C 1
ATOM 4736 O O . ALA A 1 611 ? 27.239 56.532 7.909 1.00 27.97 611 ALA A O 1
ATOM 4737 N N . GLY A 1 612 ? 27.140 55.516 5.899 1.00 28.33 612 GLY A N 1
ATOM 4738 C CA . GLY A 1 612 ? 28.440 55.959 5.355 1.00 28.33 612 GLY A CA 1
ATOM 4739 C C . GLY A 1 612 ? 29.651 55.124 5.801 1.00 28.33 612 GLY A C 1
ATOM 4740 O O . GLY A 1 612 ? 29.763 54.790 6.967 1.00 28.33 612 GLY A O 1
ATOM 4741 N N . SER A 1 613 ? 30.650 54.742 5.005 1.00 31.38 613 SER A N 1
ATOM 4742 C CA . SER A 1 613 ? 30.964 54.766 3.566 1.00 31.38 613 SER A CA 1
ATOM 4743 C C . SER A 1 613 ? 32.491 54.645 3.509 1.00 31.38 613 SER A C 1
ATOM 4745 O O . SER A 1 613 ? 33.133 55.564 3.985 1.00 31.38 613 SER A O 1
ATOM 4747 N N . HIS A 1 614 ? 33.073 53.591 2.929 1.00 34.56 614 HIS A N 1
ATOM 4748 C CA . HIS A 1 614 ? 34.345 53.644 2.184 1.00 34.56 614 HIS A CA 1
ATOM 4749 C C . HIS A 1 614 ? 34.453 52.372 1.309 1.00 34.56 614 HIS A C 1
ATOM 4751 O O . HIS A 1 614 ? 34.321 51.251 1.789 1.00 34.56 614 HIS A O 1
ATOM 4757 N N . LYS A 1 615 ? 34.592 52.588 -0.005 1.00 34.06 615 LYS A N 1
ATOM 4758 C CA . LYS A 1 615 ? 34.864 51.633 -1.110 1.00 34.06 615 LYS A CA 1
ATOM 4759 C C . LYS A 1 615 ? 36.395 51.558 -1.353 1.00 34.06 615 LYS A C 1
ATOM 4761 O O . LYS A 1 615 ? 37.070 52.384 -0.735 1.00 34.06 615 LYS A O 1
ATOM 4766 N N . PRO A 1 616 ? 36.961 50.757 -2.300 1.00 48.16 616 PRO A N 1
ATOM 4767 C CA . PRO A 1 616 ? 36.370 49.881 -3.345 1.00 48.16 616 PRO A CA 1
ATOM 4768 C C . PRO A 1 616 ? 36.965 48.436 -3.350 1.00 48.16 616 PRO A C 1
ATOM 4770 O O . PRO A 1 616 ? 37.895 48.152 -2.616 1.00 48.16 616 PRO A O 1
ATOM 4773 N N . GLU A 1 617 ? 36.414 47.441 -4.059 1.00 28.66 617 GLU A N 1
ATOM 4774 C CA . GLU A 1 617 ? 36.811 47.071 -5.436 1.00 28.66 617 GLU A CA 1
ATOM 4775 C C . GLU A 1 617 ? 35.936 45.924 -6.014 1.00 28.66 617 GLU A C 1
ATOM 4777 O O . GLU A 1 617 ? 35.581 44.993 -5.299 1.00 28.66 617 GLU A O 1
ATOM 4782 N N . LYS A 1 618 ? 35.709 45.992 -7.344 1.00 37.28 618 LYS A N 1
ATOM 4783 C CA . LYS A 1 618 ? 35.453 44.911 -8.338 1.00 37.28 618 LYS A CA 1
ATOM 4784 C C . LYS A 1 618 ? 34.047 44.250 -8.460 1.00 37.28 618 LYS A C 1
ATOM 4786 O O . LYS A 1 618 ? 33.750 43.227 -7.868 1.00 37.28 618 LYS A O 1
ATOM 4791 N N . THR A 1 619 ? 33.213 44.901 -9.296 1.00 37.44 619 THR A N 1
ATOM 4792 C CA . THR A 1 619 ? 32.370 44.449 -10.460 1.00 37.44 619 THR A CA 1
ATOM 4793 C C . THR A 1 619 ? 32.049 42.954 -10.736 1.00 37.44 619 THR A C 1
ATOM 4795 O O . THR A 1 619 ? 32.894 42.127 -10.421 1.00 37.44 619 THR A O 1
ATOM 4798 N N . PRO A 1 620 ? 31.029 42.597 -11.578 1.00 43.19 620 PRO A N 1
ATOM 4799 C CA . PRO A 1 620 ? 29.822 43.330 -12.009 1.00 43.19 620 PRO A CA 1
ATOM 4800 C C . PRO A 1 620 ? 28.478 42.533 -12.024 1.00 43.19 620 PRO A C 1
ATOM 4802 O O . PRO A 1 620 ? 28.402 41.316 -12.128 1.00 43.19 620 PRO A O 1
ATOM 4805 N N . SER A 1 621 ? 27.415 43.343 -11.994 1.00 30.97 621 SER A N 1
ATOM 4806 C CA . SER A 1 621 ? 25.993 43.206 -12.364 1.00 30.97 621 SER A CA 1
ATOM 4807 C C . SER A 1 621 ? 25.436 41.981 -13.121 1.00 30.97 621 SER A C 1
ATOM 4809 O O . SER A 1 621 ? 25.793 41.742 -14.274 1.00 30.97 621 SER A O 1
ATOM 4811 N N . SER A 1 622 ? 24.323 41.442 -12.603 1.00 34.50 622 SER A N 1
ATOM 4812 C CA . SER A 1 622 ? 23.198 40.934 -13.406 1.00 34.50 622 SER A CA 1
ATOM 4813 C C . SER A 1 622 ? 22.006 41.899 -13.307 1.00 34.50 622 SER A C 1
ATOM 4815 O O . SER A 1 622 ? 21.502 42.194 -12.220 1.00 34.50 622 SER A O 1
ATOM 4817 N N . LYS A 1 623 ? 21.592 42.433 -14.459 1.00 37.53 623 LYS A N 1
ATOM 4818 C CA . LYS A 1 623 ? 20.480 43.374 -14.635 1.00 37.53 623 LYS A CA 1
ATOM 4819 C C . LYS A 1 623 ? 19.129 42.668 -14.460 1.00 37.53 623 LYS A C 1
ATOM 4821 O O . LYS A 1 623 ? 18.963 41.521 -14.856 1.00 37.53 623 LYS A O 1
ATOM 4826 N N . LYS A 1 624 ? 18.164 43.405 -13.907 1.00 42.41 624 LYS A N 1
ATOM 4827 C CA . LYS A 1 624 ? 16.729 43.098 -13.924 1.00 42.41 624 LYS A CA 1
ATOM 4828 C C . LYS A 1 624 ? 16.136 43.453 -15.296 1.00 42.41 624 LYS A C 1
ATOM 4830 O O . LYS A 1 624 ? 16.400 44.544 -15.796 1.00 42.41 624 LYS A O 1
ATOM 4835 N N . SER A 1 625 ? 15.262 42.595 -15.812 1.00 33.75 625 SER A N 1
ATOM 4836 C CA . SER A 1 625 ? 14.203 42.904 -16.789 1.00 33.75 625 SER A CA 1
ATOM 4837 C C . SER A 1 625 ? 12.994 42.032 -16.418 1.00 33.75 625 SER A C 1
ATOM 4839 O O . SER A 1 625 ? 13.112 40.814 -16.381 1.00 33.75 625 SER A O 1
ATOM 4841 N N . LEU A 1 626 ? 11.940 42.604 -15.825 1.00 36.69 626 LEU A N 1
ATOM 4842 C CA . LEU A 1 626 ? 10.723 43.047 -16.525 1.00 36.69 626 LEU A CA 1
ATOM 4843 C C . LEU A 1 626 ? 10.061 41.902 -17.311 1.00 36.69 626 LEU A C 1
ATOM 4845 O O . LEU A 1 626 ? 10.358 41.693 -18.481 1.00 36.69 626 LEU A O 1
ATOM 4849 N N . LEU A 1 627 ? 9.143 41.193 -16.650 1.00 41.94 627 LEU A N 1
ATOM 4850 C CA . LEU A 1 627 ? 8.136 40.353 -17.298 1.00 41.94 627 LEU A CA 1
ATOM 4851 C C . LEU A 1 627 ? 6.863 41.193 -17.499 1.00 41.94 627 LEU A C 1
ATOM 4853 O O . LEU A 1 627 ? 6.399 41.793 -16.525 1.00 41.94 627 LEU A O 1
ATOM 4857 N N . PRO A 1 628 ? 6.270 41.243 -18.703 1.00 42.91 628 PRO A N 1
ATOM 4858 C CA . PRO A 1 628 ? 4.936 41.794 -18.889 1.00 42.91 628 PRO A CA 1
ATOM 4859 C C . PRO A 1 628 ? 3.871 40.781 -18.456 1.00 42.91 628 PRO A C 1
ATOM 4861 O O . PRO A 1 628 ? 3.865 39.627 -18.880 1.00 42.91 628 PRO A O 1
ATOM 4864 N N . THR A 1 629 ? 2.929 41.247 -17.644 1.00 40.59 629 THR A N 1
ATOM 4865 C CA . THR A 1 629 ? 1.618 40.634 -17.411 1.00 40.59 629 THR A CA 1
ATOM 4866 C C . THR A 1 629 ? 0.816 40.565 -18.710 1.00 40.59 629 THR A C 1
ATOM 4868 O O . THR A 1 629 ? 0.465 41.607 -19.263 1.00 40.59 629 THR A O 1
ATOM 4871 N N . LEU A 1 630 ? 0.462 39.359 -19.159 1.00 41.97 630 LEU A N 1
ATOM 4872 C CA . LEU A 1 630 ? -0.577 39.139 -20.168 1.00 41.97 630 LEU A CA 1
ATOM 4873 C C . LEU A 1 630 ? -1.896 38.783 -19.476 1.00 41.97 630 LEU A C 1
ATOM 4875 O O . LEU A 1 630 ? -2.243 37.619 -19.298 1.00 41.97 630 LEU A O 1
ATOM 4879 N N . SER A 1 631 ? -2.629 39.826 -19.093 1.00 38.00 631 SER A N 1
ATOM 4880 C CA . SER A 1 631 ? -4.073 39.761 -18.881 1.00 38.00 631 SER A CA 1
ATOM 4881 C C . SER A 1 631 ? -4.780 40.189 -20.165 1.00 38.00 631 SER A C 1
ATOM 4883 O O . SER A 1 631 ? -4.540 41.287 -20.657 1.00 38.00 631 SER A O 1
ATOM 4885 N N . GLY A 1 632 ? -5.717 39.362 -20.634 1.00 37.47 632 GLY A N 1
ATOM 4886 C CA . GLY A 1 632 ? -6.914 39.833 -21.335 1.00 37.47 632 GLY A CA 1
ATOM 4887 C C . GLY A 1 632 ? -6.940 39.702 -22.856 1.00 37.47 632 GLY A C 1
ATOM 4888 O O . GLY A 1 632 ? -6.667 40.669 -23.553 1.00 37.47 632 GLY A O 1
ATOM 4889 N N . ILE A 1 633 ? -7.447 38.571 -23.363 1.00 44.62 633 ILE A N 1
ATOM 4890 C CA . ILE A 1 633 ? -8.166 38.518 -24.648 1.00 44.62 633 ILE A CA 1
ATOM 4891 C C . ILE A 1 633 ? -9.331 37.523 -24.519 1.00 44.62 633 ILE A C 1
ATOM 4893 O O . ILE A 1 633 ? -9.185 36.340 -24.785 1.00 44.62 633 ILE A O 1
ATOM 4897 N N . PHE A 1 634 ? -10.505 38.014 -24.122 1.00 36.84 634 PHE A N 1
ATOM 4898 C CA . PHE A 1 634 ? -11.787 37.442 -24.546 1.00 36.84 634 PHE A CA 1
ATOM 4899 C C . PHE A 1 634 ? -12.746 38.599 -24.809 1.00 36.84 634 PHE A C 1
ATOM 4901 O O . PHE A 1 634 ? -13.418 39.119 -23.918 1.00 36.84 634 PHE A O 1
ATOM 4908 N N . GLN A 1 635 ? -12.769 39.041 -26.065 1.00 38.88 635 GLN A N 1
ATOM 4909 C CA . GLN A 1 635 ? -13.807 39.928 -26.561 1.00 38.88 635 GLN A CA 1
ATOM 4910 C C . GLN A 1 635 ? -15.058 39.104 -26.849 1.00 38.88 635 GLN A C 1
ATOM 4912 O O . GLN A 1 635 ? -15.125 38.279 -27.755 1.00 38.88 635 GLN A O 1
ATOM 4917 N N . ARG A 1 636 ? -16.063 39.378 -26.028 1.00 38.22 636 ARG A N 1
ATOM 4918 C CA . ARG A 1 636 ? -17.472 39.059 -26.207 1.00 38.22 636 ARG A CA 1
ATOM 4919 C C . ARG A 1 636 ? -17.949 39.567 -27.577 1.00 38.22 636 ARG A C 1
ATOM 4921 O O . ARG A 1 636 ? -18.055 40.775 -27.770 1.00 38.22 636 ARG A O 1
ATOM 4928 N N . ARG A 1 637 ? -18.329 38.667 -28.487 1.00 34.25 637 ARG A N 1
ATOM 4929 C CA . ARG A 1 637 ? -19.329 38.965 -29.525 1.00 34.25 637 ARG A CA 1
ATOM 4930 C C . ARG A 1 637 ? -20.565 38.106 -29.299 1.00 34.25 637 ARG A C 1
ATOM 4932 O O . ARG A 1 637 ? -20.490 36.899 -29.113 1.00 34.25 637 ARG A O 1
ATOM 4939 N N . LYS A 1 638 ? -21.693 38.804 -29.256 1.00 38.03 638 LYS A N 1
ATOM 4940 C CA . LYS A 1 638 ? -23.068 38.335 -29.112 1.00 38.03 638 LYS A CA 1
ATOM 4941 C C . LYS A 1 638 ? -23.810 38.756 -30.385 1.00 38.03 638 LYS A C 1
ATOM 4943 O O . LYS A 1 638 ? -23.425 39.773 -30.951 1.00 38.03 638 LYS A O 1
ATOM 4948 N N . SER A 1 639 ? -24.885 38.016 -30.694 1.00 36.75 639 SER A N 1
ATOM 4949 C CA . SER A 1 639 ? -25.928 38.206 -31.730 1.00 36.75 639 SER A CA 1
ATOM 4950 C C . SER A 1 639 ? -25.614 37.561 -33.097 1.00 36.75 639 SER A C 1
ATOM 4952 O O . SER A 1 639 ? -24.501 37.707 -33.578 1.00 36.75 639 SER A O 1
ATOM 4954 N N . GLN A 1 640 ? -26.522 36.865 -33.795 1.00 34.75 640 GLN A N 1
ATOM 4955 C CA . GLN A 1 640 ? -27.982 36.711 -33.668 1.00 34.75 640 GLN A CA 1
ATOM 4956 C C . GLN A 1 640 ? -28.490 35.666 -34.702 1.00 34.75 640 GLN A C 1
ATOM 4958 O O . GLN A 1 640 ? -27.798 35.464 -35.694 1.00 34.75 640 GLN A O 1
ATOM 4963 N N . LEU A 1 641 ? -29.729 35.168 -34.503 1.00 33.75 641 LEU A N 1
ATOM 4964 C CA . LEU A 1 641 ? -30.661 34.549 -35.486 1.00 33.75 641 LEU A CA 1
ATOM 4965 C C . LEU A 1 641 ? -30.324 33.102 -35.918 1.00 33.75 641 LEU A C 1
ATOM 4967 O O . LEU A 1 641 ? -29.172 32.789 -36.164 1.00 33.75 641 LEU A O 1
ATOM 4971 N N . ASP A 1 642 ? -31.238 32.141 -36.053 1.00 31.58 642 ASP A N 1
ATOM 4972 C CA . ASP A 1 642 ? -32.701 32.084 -35.960 1.00 31.58 642 ASP A CA 1
ATOM 4973 C C . ASP A 1 642 ? -33.107 30.593 -35.871 1.00 31.58 642 ASP A C 1
ATOM 4975 O O . ASP A 1 642 ? -32.332 29.735 -36.297 1.00 31.58 642 ASP A O 1
ATOM 4979 N N . GLY A 1 643 ? -34.322 30.277 -35.407 1.00 32.38 643 GLY A N 1
ATOM 4980 C CA . GLY A 1 643 ? -34.961 29.000 -35.775 1.00 32.38 643 GLY A CA 1
ATOM 4981 C C . GLY A 1 643 ? -35.564 28.136 -34.662 1.00 32.38 643 GLY A C 1
ATOM 4982 O O . GLY A 1 643 ? -34.964 27.163 -34.226 1.00 32.38 643 GLY A O 1
ATOM 4983 N N . SER A 1 644 ? -36.829 28.431 -34.352 1.00 31.70 644 SER A N 1
ATOM 4984 C CA . SER A 1 644 ? -37.923 27.468 -34.119 1.00 31.70 644 SER A CA 1
ATOM 4985 C C . SER A 1 644 ? -37.942 26.582 -32.853 1.00 31.70 644 SER A C 1
ATOM 4987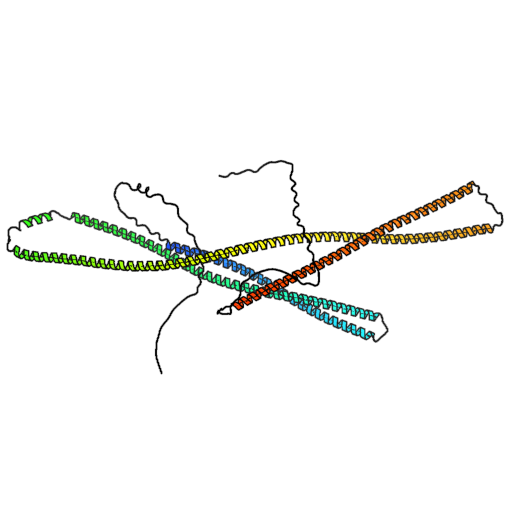 O O . SER A 1 644 ? -37.190 25.631 -32.686 1.00 31.70 644 SER A O 1
ATOM 4989 N N . SER A 1 645 ? -38.951 26.831 -32.008 1.00 39.88 645 SER A N 1
ATOM 4990 C CA . SER A 1 645 ? -39.590 25.860 -31.080 1.00 39.88 645 SER A CA 1
ATOM 4991 C C . SER A 1 645 ? -40.476 24.850 -31.874 1.00 39.88 645 SER A C 1
ATOM 4993 O O . SER A 1 645 ? -40.537 25.041 -33.095 1.00 39.88 645 SER A O 1
ATOM 4995 N N . PRO A 1 646 ? -41.230 23.859 -31.300 1.00 46.50 646 PRO A N 1
ATOM 4996 C CA . PRO A 1 646 ? -41.582 23.613 -29.877 1.00 46.50 646 PRO A CA 1
ATOM 4997 C C . PRO A 1 646 ? -41.771 22.134 -29.385 1.00 46.50 646 PRO A C 1
ATOM 4999 O O . PRO A 1 646 ? -41.921 21.214 -30.176 1.00 46.50 646 PRO A O 1
ATOM 5002 N N . SER A 1 647 ? -41.967 21.976 -28.055 1.00 33.06 647 SER A N 1
ATOM 5003 C CA . SER A 1 647 ? -42.766 20.935 -27.328 1.00 33.06 647 SER A CA 1
ATOM 5004 C C . SER A 1 647 ? -42.304 19.456 -27.400 1.00 33.06 647 SER A C 1
ATOM 5006 O O . SER A 1 647 ? -41.918 18.985 -28.454 1.00 33.06 647 SER A O 1
ATOM 5008 N N . TYR A 1 648 ? -42.261 18.635 -26.338 1.00 35.91 648 TYR A N 1
ATOM 5009 C CA . TYR A 1 648 ? -43.338 18.185 -25.435 1.00 35.91 648 TYR A CA 1
ATOM 5010 C C . TYR A 1 648 ? -42.715 17.422 -24.230 1.00 35.91 648 TYR A C 1
ATOM 5012 O O . TYR A 1 648 ? -41.826 16.603 -24.440 1.00 35.91 648 TYR A O 1
ATOM 5020 N N . LEU A 1 649 ? -43.216 17.608 -22.999 1.00 40.16 649 LEU A N 1
ATOM 5021 C CA . LEU A 1 649 ? -43.075 16.660 -21.872 1.00 40.16 649 LEU A CA 1
ATOM 5022 C C . LEU A 1 649 ? -44.358 16.717 -21.012 1.00 40.16 649 LEU A C 1
ATOM 5024 O O . LEU A 1 649 ? -44.745 17.822 -20.623 1.00 40.16 649 LEU A O 1
ATOM 5028 N N . PRO A 1 650 ? -45.028 15.583 -20.717 1.00 48.94 650 PRO A N 1
ATOM 5029 C CA . PRO A 1 650 ? -46.223 15.554 -19.868 1.00 48.94 650 PRO A CA 1
ATOM 5030 C C . PRO A 1 650 ? -46.029 14.855 -18.503 1.00 48.94 650 PRO A C 1
ATOM 5032 O O . PRO A 1 650 ? -45.368 13.826 -18.432 1.00 48.94 650 PRO A O 1
ATOM 5035 N N . GLY A 1 651 ? -46.741 15.373 -17.484 1.00 37.38 651 GLY A N 1
ATOM 5036 C CA . GLY A 1 651 ? -47.209 14.671 -16.264 1.00 37.38 651 GLY A CA 1
ATOM 5037 C C . GLY A 1 651 ? -46.157 14.453 -15.162 1.00 37.38 651 GLY A C 1
ATOM 5038 O O . GLY A 1 651 ? -45.029 14.109 -15.462 1.00 37.38 651 GLY A O 1
ATOM 5039 N N . GLU A 1 652 ? -46.401 14.634 -13.861 1.00 41.62 652 GLU A N 1
ATOM 5040 C CA . GLU A 1 652 ? -47.634 14.724 -13.068 1.00 41.62 652 GLU A CA 1
ATOM 5041 C C . GLU A 1 652 ? -47.429 15.598 -11.808 1.00 41.62 652 GLU A C 1
ATOM 5043 O O . GLU A 1 652 ? -46.313 15.949 -11.429 1.00 41.62 652 GLU A O 1
ATOM 5048 N N . LYS A 1 653 ? -48.556 15.996 -11.206 1.00 39.88 653 LYS A N 1
ATOM 5049 C CA . LYS A 1 653 ? -48.720 16.985 -10.129 1.00 39.88 653 LYS A CA 1
ATOM 5050 C C . LYS A 1 653 ? -48.611 16.361 -8.725 1.00 39.88 653 LYS A C 1
ATOM 5052 O O . LYS A 1 653 ? -48.904 15.178 -8.580 1.00 39.88 653 LYS A O 1
ATOM 5057 N N . PRO A 1 654 ? -48.307 17.163 -7.687 1.00 42.91 654 PRO A N 1
ATOM 5058 C CA . PRO A 1 654 ? -48.337 16.722 -6.297 1.00 42.91 654 PRO A CA 1
ATOM 5059 C C . PRO A 1 654 ? -49.751 16.791 -5.692 1.00 42.91 654 PRO A C 1
ATOM 5061 O O . PRO A 1 654 ? -50.530 17.692 -6.019 1.00 42.91 654 PRO A O 1
ATOM 5064 N N . VAL A 1 655 ? -50.026 15.858 -4.775 1.00 47.81 655 VAL A N 1
ATOM 5065 C CA . VAL A 1 655 ? -51.013 15.962 -3.686 1.00 47.81 655 VAL A CA 1
ATOM 5066 C C . VAL A 1 655 ? -50.243 15.947 -2.378 1.00 47.81 655 VAL A C 1
ATOM 5068 O O . VAL A 1 655 ? -49.306 15.119 -2.286 1.00 47.81 655 VAL A O 1
#

Organism: Aristolochia fimbriata (NCBI:txid158543)